Protein AF-0000000087654710 (afdb_homodimer)

Sequence (514 aa):
MLPFVMSETFPLKQGYEARVKILLPPDQPSRSSSRSIPVLVKVYAGPGPQMASDEFTIGYEEFLVTSRNFAVVSIDGRGSNGRGWKYRSAIYGALGTVEIDDQIEAIRQVIKKYPFLDARRLSVFGWSYGGFAAALMAERAPEAFFKCAISVAPVANFQYYDATYSERYMGNADKAAYDASDITTNVSNFRKTHLLLVHGMYDDNVHFQHSALLIEALQQNDIDFDVMIYPNQDHAIVPRNHLYHKMTSFLDRCAKHMLPFVMSETFPLKQGYEARVKILLPPDQPSRSSSRSIPVLVKVYAGPGPQMASDEFTIGYEEFLVTSRNFAVVSIDGRGSNGRGWKYRSAIYGALGTVEIDDQIEAIRQVIKKYPFLDARRLSVFGWSYGGFAAALMAERAPEAFFKCAISVAPVANFQYYDATYSERYMGNADKAAYDASDITTNVSNFRKTHLLLVHGMYDDNVHFQHSALLIEALQQNDIDFDVMIYPNQDHAIVPRNHLYHKMTSFLDRCAKH

pLDDT: mean 90.34, std 11.76, range [44.03, 98.88]

Organism: Ancylostoma caninum (NCBI:txid29170)

InterPro domains:
  IPR001375 Peptidase S9, prolyl oligopeptidase, catalytic domain [PF00326] (61-256)
  IPR029058 Alpha/Beta hydrolase fold [G3DSA:3.40.50.1820] (6-257)
  IPR029058 Alpha/Beta hydrolase fold [SSF53474] (9-254)
  IPR050278 Serine protease S9B/DPPIV [PTHR11731] (8-254)

Solvent-accessible surface area (backbone atoms only — not comparable to full-atom values): 25977 Å² total; per-residue (Å²): 123,67,66,40,78,46,74,49,76,44,85,46,77,96,79,41,59,29,43,34,39,37,37,30,28,57,80,54,59,56,96,71,44,88,67,58,30,34,31,37,36,47,41,47,57,32,81,50,84,75,60,81,66,43,62,63,46,48,58,52,49,51,45,37,16,66,72,65,51,23,31,40,37,37,67,42,36,38,14,20,60,89,63,50,63,76,26,35,58,65,29,58,33,30,50,66,42,60,34,44,51,40,50,57,53,49,50,53,52,50,38,68,74,37,67,48,42,26,66,72,24,21,29,32,30,18,52,34,57,3,5,28,44,25,52,40,40,49,47,70,40,59,79,55,52,31,41,30,33,34,24,28,38,26,58,27,41,64,89,77,41,57,62,69,58,34,45,71,41,37,56,83,35,53,70,67,34,53,55,58,36,28,54,44,78,60,60,70,32,37,74,55,21,43,36,39,40,33,38,22,63,50,12,82,76,45,47,42,64,28,51,42,48,38,52,47,40,35,44,76,66,56,40,71,69,44,43,47,74,36,70,85,17,33,76,79,46,78,67,46,66,33,52,50,50,50,53,47,54,52,49,51,60,44,55,73,91,122,66,66,40,78,46,76,50,74,43,85,47,76,96,80,41,58,28,45,34,39,37,37,30,28,57,80,53,60,57,93,71,45,89,69,58,30,33,32,37,35,48,42,47,56,34,81,52,82,76,61,80,66,44,62,62,47,48,58,52,50,50,44,37,16,66,73,65,51,24,30,39,36,36,67,40,36,38,14,19,60,91,63,51,62,77,28,35,57,65,29,56,34,28,51,67,42,62,33,44,52,39,48,56,52,48,50,53,52,50,39,68,74,37,66,46,42,25,67,71,24,21,29,31,29,18,52,34,57,3,5,28,43,26,53,40,39,50,48,71,40,60,78,55,51,32,40,29,32,34,24,27,38,26,57,26,40,64,88,77,42,58,63,68,58,32,44,71,40,38,55,84,35,53,71,67,33,52,54,57,35,27,54,45,76,60,60,72,32,38,74,55,21,43,38,39,41,34,39,23,63,51,11,82,78,46,48,42,65,27,52,40,49,39,51,48,41,36,44,75,65,57,40,70,69,44,43,47,75,35,69,87,16,34,76,81,44,77,66,46,68,33,51,52,51,50,53,47,54,53,52,52,60,44,55,73,94

Radius of gyration: 25.38 Å; Cα contacts (8 Å, |Δi|>4): 1120; chains: 2; bounding box: 46×78×66 Å

Foldseek 3Di:
DFWDKDWDWDADPPGWIKIKIKTAEPVDDDLPDPAAAAEEEEEQLAADDPPDVVVLVVVLQRCCRHPVGYMYMYIDTACDPPPDDVSNVVCFQAPLPPSLVRSQVVVVVVCVVRVSHPQQLYEYEYAESSLLSQLSNLQPDPQSSHQEYERELYQQFLVPADPVVCCGRNVVHDPVSRVSSHSLPDRPSCLRYEYEYEYECAAPHRHCVRVVSNVVSCVVVVRDYHYYYHYPDYRSRPPSVVVSVVVVVVSVVSRPD/DFWDKDWDWDDDPPGWIKIKIKTAEPVDDDLPDPAAAAEEEEEQLAADDPPPVVVLVVVLQRCCRHPVGYMYMYIDTACDPPPDDVRNVVCFQAPLPPSLVNSQVVVVVVCVVRVSHPQQLYEYEYAESSLLSQLSNLQPDPQSSHQEYERELYQQFLVPADPVVCCGRNVVHDPVSRVSSHSLPDRPSCLRYEYEYEYECAAPHRHCVRVVSNVVSCVVVVRDYHYYYHYPDYRSRPPSVVVSVVVVVVSVVSRPD

Nearest PDB structures (foldseek):
  4a5s-assembly1_B  TM=8.888E-01  e=2.246E-26  Homo sapiens
  4q1v-assembly1_B  TM=8.773E-01  e=2.199E-23  Bacteroides ovatus ATCC 8483
  5yp4-assembly2_D  TM=8.946E-01  e=4.061E-22  Pseudoxanthomonas mexicana
  5yp1-assembly1_A  TM=8.827E-01  e=4.321E-22  Pseudoxanthomonas mexicana
  5yp1-assembly2_D  TM=8.918E-01  e=2.168E-21  Pseudoxanthomonas mexicana

Secondary structure (DSSP, 8-state):
-PPEEEEEEEE-GGG-EEEEEEEE-TT---TT-S--EEEEEEE---SS---THHHHHHHHHHHHHHHS--EEEEEE-TT-TTS-HHHHHTTTT-TTSHHHHHHHHHHHHHHHH-TTEEEEEEEEEEETHHHHHHHHHHHHSPTTS-SEEEEES----GGGS-HHHHHHHHTT--HHHHHHT-TTT--GGGGTSEEEEEEETT-SSS-THHHHHHHHHHHHTT---EEEEETT--TT-S-HHHHHHHHHHHHHHHHH-/-PPEEEEEEEE-GGG-EEEEEEEE-TT---TT-S--EEEEEEE---SS---HHHHHHHHHHHHHHHHS--EEEEEE-TT-TTS-HHHHHTTTT-TTSHHHHHHHHHHHHHHHH-TTEEEEEEEEEEETHHHHHHHHHHHHSPTTS-SEEEEES----GGGS-HHHHHHHHTT--HHHHHHT-TTS--GGGGTSEEEEEEETT-SSS-THHHHHHHHHHHHTT---EEEEETT--TT-S-HHHHHHHHHHHHHHHHH-

Structure (mmCIF, N/CA/C/O backbone):
data_AF-0000000087654710-model_v1
#
loop_
_entity.id
_entity.type
_entity.pdbx_description
1 polymer 'Peptidase, S9A/B/C family, catalytic domain protein'
#
loop_
_atom_site.group_PDB
_atom_site.id
_atom_site.type_symbol
_atom_site.label_atom_id
_atom_site.label_alt_id
_atom_site.label_comp_id
_atom_site.label_asym_id
_atom_site.label_entity_id
_atom_site.label_seq_id
_atom_site.pdbx_PDB_ins_code
_atom_site.Cartn_x
_atom_site.Cartn_y
_atom_site.Cartn_z
_atom_site.occupancy
_atom_site.B_iso_or_equiv
_atom_site.auth_seq_id
_atom_site.auth_comp_id
_atom_site.auth_asym_id
_atom_site.auth_atom_id
_atom_site.pdbx_PDB_model_num
ATOM 1 N N . MET A 1 1 ? 22.016 23.516 -8.008 1 61.81 1 MET A N 1
ATOM 2 C CA . MET A 1 1 ? 21.578 24.859 -7.629 1 61.81 1 MET A CA 1
ATOM 3 C C . MET A 1 1 ? 20.734 24.812 -6.359 1 61.81 1 MET A C 1
ATOM 5 O O . MET A 1 1 ? 20.031 23.828 -6.105 1 61.81 1 MET A O 1
ATOM 9 N N . LEU A 1 2 ? 20.828 25.75 -5.48 1 75 2 LEU A N 1
ATOM 10 C CA . LEU A 1 2 ? 20.188 25.797 -4.172 1 75 2 LEU A CA 1
ATOM 11 C C . LEU A 1 2 ? 18.734 26.234 -4.293 1 75 2 LEU A C 1
ATOM 13 O O . LEU A 1 2 ? 18.406 27.047 -5.148 1 75 2 LEU A O 1
ATOM 17 N N . PRO A 1 3 ? 17.938 25.578 -3.531 1 81.19 3 PRO A N 1
ATOM 18 C CA . PRO A 1 3 ? 16.531 26.016 -3.531 1 81.19 3 PRO A CA 1
ATOM 19 C C . PRO A 1 3 ? 16.375 27.469 -3.125 1 81.19 3 PRO A C 1
ATOM 21 O O . PRO A 1 3 ? 17.219 28.016 -2.404 1 81.19 3 PRO A O 1
ATOM 24 N N . PHE A 1 4 ? 15.43 28.125 -3.773 1 86.62 4 PHE A N 1
ATOM 25 C CA . PHE A 1 4 ? 15.023 29.453 -3.361 1 86.62 4 PHE A CA 1
ATOM 26 C C . PHE A 1 4 ? 14.086 29.391 -2.164 1 86.62 4 PHE A C 1
ATOM 28 O O . PHE A 1 4 ? 13.188 28.562 -2.119 1 86.62 4 PHE A O 1
ATOM 35 N N . VAL A 1 5 ? 14.367 30.266 -1.146 1 91.25 5 VAL A N 1
ATOM 36 C CA . VAL A 1 5 ? 13.555 30.25 0.066 1 91.25 5 VAL A CA 1
ATOM 37 C C . VAL A 1 5 ? 12.812 31.578 0.211 1 91.25 5 VAL A C 1
ATOM 39 O O . VAL A 1 5 ? 13.414 32.656 0.102 1 91.25 5 VAL A O 1
ATOM 42 N N . MET A 1 6 ? 11.539 31.484 0.392 1 92.31 6 MET A N 1
ATOM 43 C CA . MET A 1 6 ? 10.695 32.625 0.717 1 92.31 6 MET A CA 1
ATOM 44 C C . MET A 1 6 ? 10.078 32.469 2.104 1 92.31 6 MET A C 1
ATOM 46 O O . MET A 1 6 ? 9.664 31.375 2.482 1 92.31 6 MET A O 1
ATOM 50 N N . SER A 1 7 ? 10.094 33.562 2.881 1 94.62 7 SER A N 1
ATOM 51 C CA . SER A 1 7 ? 9.445 33.562 4.188 1 94.62 7 SER A CA 1
ATOM 52 C C . SER A 1 7 ? 8.5 34.75 4.312 1 94.62 7 SER A C 1
ATOM 54 O O . SER A 1 7 ? 8.852 35.875 3.949 1 94.62 7 SER A O 1
ATOM 56 N N . GLU A 1 8 ? 7.367 34.438 4.711 1 95.38 8 GLU A N 1
ATOM 57 C CA . GLU A 1 8 ? 6.367 35.5 4.852 1 95.38 8 GLU A CA 1
ATOM 58 C C . GLU A 1 8 ? 5.379 35.156 5.969 1 95.38 8 GLU A C 1
ATOM 60 O O . GLU A 1 8 ? 5.289 34.031 6.414 1 95.38 8 GLU A O 1
ATOM 65 N N . THR A 1 9 ? 4.742 36.219 6.449 1 96.69 9 THR A N 1
ATOM 66 C CA . THR A 1 9 ? 3.719 36.062 7.477 1 96.69 9 THR A CA 1
ATOM 67 C C . THR A 1 9 ? 2.33 36.312 6.898 1 96.69 9 THR A C 1
ATOM 69 O O . THR A 1 9 ? 2.146 37.25 6.109 1 96.69 9 THR A O 1
ATOM 72 N N . PHE A 1 10 ? 1.388 35.531 7.258 1 97.44 10 PHE A N 1
ATOM 73 C CA . PHE A 1 10 ? -0.001 35.656 6.832 1 97.44 10 PHE A CA 1
ATOM 74 C C . PHE A 1 10 ? -0.922 35.812 8.039 1 97.44 10 PHE A C 1
ATOM 76 O O . PHE A 1 10 ? -0.749 35.156 9.055 1 97.44 10 PHE A O 1
ATOM 83 N N . PRO A 1 11 ? -1.912 36.688 7.93 1 97.5 11 PRO A N 1
ATOM 84 C CA . PRO A 1 11 ? -2.844 36.875 9.047 1 97.5 11 PRO A CA 1
ATOM 85 C C . PRO A 1 11 ? -3.801 35.688 9.203 1 97.5 11 PRO A C 1
ATOM 87 O O . PRO A 1 11 ? -4.254 35.125 8.211 1 97.5 11 PRO A O 1
ATOM 90 N N . LEU A 1 12 ? -4.051 35.312 10.477 1 96.56 12 LEU A N 1
ATOM 91 C CA . LEU A 1 12 ? -5.043 34.312 10.82 1 96.56 12 LEU A CA 1
ATOM 92 C C . LEU A 1 12 ? -6.188 34.906 11.625 1 96.56 12 LEU A C 1
ATOM 94 O O . LEU A 1 12 ? -6.211 36.125 11.836 1 96.56 12 LEU A O 1
ATOM 98 N N . LYS A 1 13 ? -7.141 34.094 11.922 1 91.81 13 LYS A N 1
ATOM 99 C CA . LYS A 1 13 ? -8.281 34.562 12.703 1 91.81 13 LYS A CA 1
ATOM 100 C C . LYS A 1 13 ? -7.855 34.969 14.109 1 91.81 13 LYS A C 1
ATOM 102 O O . LYS A 1 13 ? -6.863 34.438 14.633 1 91.81 13 LYS A O 1
ATOM 107 N N . GLN A 1 14 ? -8.555 35.844 14.758 1 92.38 14 GLN A N 1
ATOM 108 C CA . GLN A 1 14 ? -8.438 36.25 16.156 1 92.38 14 GLN A CA 1
ATOM 109 C C . GLN A 1 14 ? -7.078 36.875 16.453 1 92.38 14 GLN A C 1
ATOM 111 O O . GLN A 1 14 ? -6.523 36.688 17.531 1 92.38 14 GLN A O 1
ATOM 116 N N . GLY A 1 15 ? -6.438 37.375 15.445 1 92.94 15 GLY A N 1
ATOM 117 C CA . GLY A 1 15 ? -5.227 38.156 15.625 1 92.94 15 GLY A CA 1
ATOM 118 C C . GLY A 1 15 ? -3.961 37.312 15.578 1 92.94 15 GLY A C 1
ATOM 119 O O . GLY A 1 15 ? -2.857 37.844 15.758 1 92.94 15 GLY A O 1
ATOM 120 N N . TYR A 1 16 ? -4.066 36.094 15.32 1 95.06 16 TYR A N 1
ATOM 121 C CA . TYR A 1 16 ? -2.883 35.25 15.188 1 95.06 16 TYR A CA 1
ATOM 122 C C . TYR A 1 16 ? -2.264 35.375 13.805 1 95.06 16 TYR A C 1
ATOM 124 O O . TYR A 1 16 ? -2.877 35.969 12.898 1 95.06 16 TYR A O 1
ATOM 132 N N . GLU A 1 17 ? -1.001 34.969 13.719 1 95.44 17 GLU A N 1
ATOM 133 C CA . GLU A 1 17 ? -0.282 35 12.445 1 95.44 17 GLU A CA 1
ATOM 134 C C . GLU A 1 17 ? 0.386 33.656 12.164 1 95.44 17 GLU A C 1
ATOM 136 O O . GLU A 1 17 ? 0.81 32.969 13.086 1 95.44 17 GLU A O 1
ATOM 141 N N . ALA A 1 18 ? 0.445 33.344 10.867 1 95.31 18 ALA A N 1
ATOM 142 C CA . ALA A 1 18 ? 1.188 32.156 10.414 1 95.31 18 ALA A CA 1
ATOM 143 C C . ALA A 1 18 ? 2.506 32.562 9.758 1 95.31 18 ALA A C 1
ATOM 145 O O . ALA A 1 18 ? 2.525 33.406 8.852 1 95.31 18 ALA A O 1
ATOM 146 N N . ARG A 1 19 ? 3.557 32.062 10.273 1 95.06 19 ARG A N 1
ATOM 147 C CA . ARG A 1 19 ? 4.836 32.188 9.586 1 95.06 19 ARG A CA 1
ATOM 148 C C . ARG A 1 19 ? 5.012 31.094 8.547 1 95.06 19 ARG A C 1
ATOM 150 O O . ARG A 1 19 ? 4.969 29.906 8.891 1 95.06 19 ARG A O 1
ATOM 157 N N . VAL A 1 20 ? 5.207 31.531 7.312 1 95.81 20 VAL A N 1
ATOM 158 C CA . VAL A 1 20 ? 5.242 30.578 6.211 1 95.81 20 VAL A CA 1
ATOM 159 C C . VAL A 1 20 ? 6.617 30.594 5.551 1 95.81 20 VAL A C 1
ATOM 161 O O . VAL A 1 20 ? 7.164 31.672 5.27 1 95.81 20 VAL A O 1
ATOM 164 N N . LYS A 1 21 ? 7.148 29.422 5.418 1 94.44 21 LYS A N 1
ATOM 165 C CA . LYS A 1 21 ? 8.367 29.219 4.641 1 94.44 21 LYS A CA 1
ATOM 166 C C . LYS A 1 21 ? 8.086 28.422 3.373 1 94.44 21 LYS A C 1
ATOM 168 O O . LYS A 1 21 ? 7.434 27.375 3.426 1 94.44 21 LYS A O 1
ATOM 173 N N . ILE A 1 22 ? 8.523 28.938 2.199 1 94.56 22 ILE A N 1
ATOM 174 C CA . ILE A 1 22 ? 8.336 28.266 0.918 1 94.56 22 ILE A CA 1
ATOM 175 C C . ILE A 1 22 ? 9.695 27.969 0.285 1 94.56 22 ILE A C 1
ATOM 177 O O . ILE A 1 22 ? 10.492 28.891 0.06 1 94.56 22 ILE A O 1
ATOM 181 N N . LEU A 1 23 ? 9.953 26.703 0.061 1 94.12 23 LEU A N 1
ATOM 182 C CA . LEU A 1 23 ? 11.117 26.266 -0.699 1 94.12 23 LEU A CA 1
ATOM 183 C C . LEU A 1 23 ? 10.758 26.047 -2.164 1 94.12 23 LEU A C 1
ATOM 185 O O . LEU A 1 23 ? 9.844 25.281 -2.471 1 94.12 23 LEU A O 1
ATOM 189 N N . LEU A 1 24 ? 11.516 26.703 -3.021 1 93.25 24 LEU A N 1
ATOM 190 C CA . LEU A 1 24 ? 11.219 26.656 -4.449 1 93.25 24 LEU A CA 1
ATOM 191 C C . LEU A 1 24 ? 12.398 26.094 -5.23 1 93.25 24 LEU A C 1
ATOM 193 O O . LEU A 1 24 ? 13.555 26.234 -4.812 1 93.25 24 LEU A O 1
ATOM 197 N N . PRO A 1 25 ? 12.078 25.422 -6.391 1 91.12 25 PRO A N 1
ATOM 198 C CA . PRO A 1 25 ? 13.172 25 -7.258 1 91.12 25 PRO A CA 1
ATOM 199 C C . PRO A 1 25 ? 14.023 26.156 -7.758 1 91.12 25 PRO A C 1
ATOM 201 O O . PRO A 1 25 ? 13.547 27.297 -7.824 1 91.12 25 PRO A O 1
ATOM 204 N N . PRO A 1 26 ? 15.305 25.828 -8.047 1 81.44 26 PRO A N 1
ATOM 205 C CA . PRO A 1 26 ? 16.234 26.891 -8.438 1 81.44 26 PRO A CA 1
ATOM 206 C C . PRO A 1 26 ? 15.805 27.594 -9.719 1 81.44 26 PRO A C 1
ATOM 208 O O . PRO A 1 26 ? 16.094 28.781 -9.898 1 81.44 26 PRO A O 1
ATOM 211 N N . ASP A 1 27 ? 15.375 26.781 -10.711 1 70.19 27 ASP A N 1
ATOM 212 C CA . ASP A 1 27 ? 15.031 27.422 -11.977 1 70.19 27 ASP A CA 1
ATOM 213 C C . ASP A 1 27 ? 13.633 28.031 -11.922 1 70.19 27 ASP A C 1
ATOM 215 O O . ASP A 1 27 ? 13.039 28.344 -12.961 1 70.19 27 ASP A O 1
ATOM 219 N N . GLN A 1 28 ? 13.203 28.25 -10.898 1 59.97 28 GLN A N 1
ATOM 220 C CA . GLN A 1 28 ? 11.797 28.594 -10.734 1 59.97 28 GLN A CA 1
ATOM 221 C C . GLN A 1 28 ? 11.398 29.75 -11.656 1 59.97 28 GLN A C 1
ATOM 223 O O . GLN A 1 28 ? 12.195 30.656 -11.898 1 59.97 28 GLN A O 1
ATOM 228 N N . PRO A 1 29 ? 10.273 29.375 -12.281 1 50.78 29 PRO A N 1
ATOM 229 C CA . PRO A 1 29 ? 9.617 30.25 -13.266 1 50.78 29 PRO A CA 1
ATOM 230 C C . PRO A 1 29 ? 9.492 31.688 -12.797 1 50.78 29 PRO A C 1
ATOM 232 O O . PRO A 1 29 ? 9.398 31.938 -11.594 1 50.78 29 PRO A O 1
ATOM 235 N N . SER A 1 30 ? 10.148 32.469 -13.422 1 49.75 30 SER A N 1
ATOM 236 C CA . SER A 1 30 ? 9.555 33.781 -13.312 1 49.75 30 SER A CA 1
ATOM 237 C C . SER A 1 30 ? 8.055 33.688 -13.07 1 49.75 30 SER A C 1
ATOM 239 O O . SER A 1 30 ? 7.406 32.75 -13.492 1 49.75 30 SER A O 1
ATOM 241 N N . ARG A 1 31 ? 7.598 34.344 -11.875 1 51.78 31 ARG A N 1
ATOM 242 C CA . ARG A 1 31 ? 6.176 34.5 -11.594 1 51.78 31 ARG A CA 1
ATOM 243 C C . ARG A 1 31 ? 5.336 34.219 -12.836 1 51.78 31 ARG A C 1
ATOM 245 O O . ARG A 1 31 ? 4.156 33.875 -12.734 1 51.78 31 ARG A O 1
ATOM 252 N N . SER A 1 32 ? 6.129 34.312 -13.992 1 47.66 32 SER A N 1
ATOM 253 C CA . SER A 1 32 ? 5.414 34.344 -15.258 1 47.66 32 SER A CA 1
ATOM 254 C C . SER A 1 32 ? 5.426 33 -15.961 1 47.66 32 SER A C 1
ATOM 256 O O . SER A 1 32 ? 4.941 32.875 -17.078 1 47.66 32 SER A O 1
ATOM 258 N N . SER A 1 33 ? 6.199 32.062 -15.438 1 52.38 33 SER A N 1
ATOM 259 C CA . SER A 1 33 ? 6.191 30.859 -16.266 1 52.38 33 SER A CA 1
ATOM 260 C C . SER A 1 33 ? 4.852 30.141 -16.172 1 52.38 33 SER A C 1
ATOM 262 O O . SER A 1 33 ? 4.188 30.172 -15.141 1 52.38 33 SER A O 1
ATOM 264 N N . SER A 1 34 ? 4.188 29.906 -17.297 1 58.16 34 SER A N 1
ATOM 265 C CA . SER A 1 34 ? 2.893 29.297 -17.578 1 58.16 34 SER A CA 1
ATOM 266 C C . SER A 1 34 ? 2.779 27.906 -16.938 1 58.16 34 SER A C 1
ATOM 268 O O . SER A 1 34 ? 1.689 27.344 -16.875 1 58.16 34 SER A O 1
ATOM 270 N N . ARG A 1 35 ? 3.922 27.375 -16.328 1 73.25 35 ARG A N 1
ATOM 271 C CA . ARG A 1 35 ? 3.711 26 -15.852 1 73.25 35 ARG A CA 1
ATOM 272 C C . ARG A 1 35 ? 3.627 25.969 -14.336 1 73.25 35 ARG A C 1
ATOM 274 O O . ARG A 1 35 ? 4.574 26.344 -13.641 1 73.25 35 ARG A O 1
ATOM 281 N N . SER A 1 36 ? 2.553 25.781 -13.75 1 88.69 36 SER A N 1
ATOM 282 C CA . SER A 1 36 ? 2.352 25.688 -12.305 1 88.69 36 SER A CA 1
ATOM 283 C C . SER A 1 36 ? 3.109 24.5 -11.727 1 88.69 36 SER A C 1
ATOM 285 O O . SER A 1 36 ? 3.459 23.562 -12.445 1 88.69 36 SER A O 1
ATOM 287 N N . ILE A 1 37 ? 3.561 24.625 -10.461 1 93.19 37 ILE A N 1
ATOM 288 C CA . ILE A 1 37 ? 4.375 23.594 -9.844 1 93.19 37 ILE A CA 1
ATOM 289 C C . ILE A 1 37 ? 3.584 22.906 -8.727 1 93.19 37 ILE A C 1
ATOM 291 O O . ILE A 1 37 ? 2.84 23.562 -7.996 1 93.19 37 ILE A O 1
ATOM 295 N N . PRO A 1 38 ? 3.707 21.578 -8.602 1 96.56 38 PRO A N 1
ATOM 296 C CA . PRO A 1 38 ? 3.051 20.891 -7.492 1 96.56 38 PRO A CA 1
ATOM 297 C C . PRO A 1 38 ? 3.594 21.312 -6.129 1 96.56 38 PRO A C 1
ATOM 299 O O . PRO A 1 38 ? 4.754 21.719 -6.023 1 96.56 38 PRO A O 1
ATOM 302 N N . VAL A 1 39 ? 2.775 21.203 -5.105 1 97 39 VAL A N 1
ATOM 303 C CA . VAL A 1 39 ? 3.117 21.719 -3.781 1 97 39 VAL A CA 1
ATOM 304 C C . VAL A 1 39 ? 3.008 20.594 -2.75 1 97 39 VAL A C 1
ATOM 306 O O . VAL A 1 39 ? 2.053 19.812 -2.77 1 97 39 VAL A O 1
ATOM 309 N N . LEU A 1 40 ? 3.969 20.5 -1.946 1 97.56 40 LEU A N 1
ATOM 310 C CA . LEU A 1 40 ? 3.902 19.672 -0.747 1 97.56 40 LEU A CA 1
ATOM 311 C C . LEU A 1 40 ? 3.902 20.531 0.51 1 97.56 40 LEU A C 1
ATOM 313 O O . LEU A 1 40 ? 4.844 21.297 0.744 1 97.56 40 LEU A O 1
ATOM 317 N N . VAL A 1 41 ? 2.848 20.453 1.263 1 97.25 41 VAL A N 1
ATOM 318 C CA . VAL A 1 41 ? 2.793 21.078 2.578 1 97.25 41 VAL A CA 1
ATOM 319 C C . VAL A 1 41 ? 3.367 20.125 3.629 1 97.25 41 VAL A C 1
ATOM 321 O O . VAL A 1 41 ? 2.832 19.047 3.85 1 97.25 41 VAL A O 1
ATOM 324 N N . LYS A 1 42 ? 4.402 20.516 4.207 1 95.38 42 LYS A N 1
ATOM 325 C CA . LYS A 1 42 ? 4.977 19.75 5.316 1 95.38 42 LYS A CA 1
ATOM 326 C C . LYS A 1 42 ? 4.461 20.266 6.656 1 95.38 42 LYS A C 1
ATOM 328 O O . LYS A 1 42 ? 4.688 21.422 7.02 1 95.38 42 LYS A O 1
ATOM 333 N N . VAL A 1 43 ? 3.875 19.312 7.434 1 93.31 43 VAL A N 1
ATOM 334 C CA . VAL A 1 43 ? 3.213 19.797 8.641 1 93.31 43 VAL A CA 1
ATOM 335 C C . VAL A 1 43 ? 3.732 19.047 9.859 1 93.31 43 VAL A C 1
ATOM 337 O O . VAL A 1 43 ? 3.963 17.828 9.797 1 93.31 43 VAL A O 1
ATOM 340 N N . TYR A 1 44 ? 4.02 19.703 10.867 1 81.12 44 TYR A N 1
ATOM 341 C CA . TYR A 1 44 ? 4.16 19.156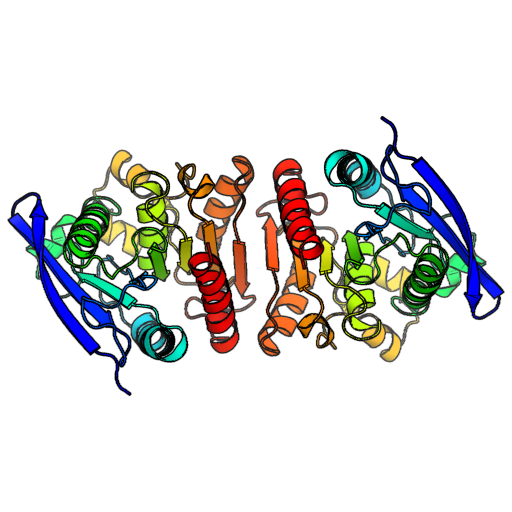 12.211 1 81.12 44 TYR A CA 1
ATOM 342 C C . TYR A 1 44 ? 3.018 19.609 13.109 1 81.12 44 TYR A C 1
ATOM 344 O O . TYR A 1 44 ? 2.139 18.828 13.461 1 81.12 44 TYR A O 1
ATOM 352 N N . ALA A 1 45 ? 2.834 20.797 13.391 1 69.75 45 ALA A N 1
ATOM 353 C CA . ALA A 1 45 ? 1.719 21.5 14.016 1 69.75 45 ALA A CA 1
ATOM 354 C C . ALA A 1 45 ? 1.554 21.078 15.477 1 69.75 45 ALA A C 1
ATOM 356 O O . ALA A 1 45 ? 0.488 21.266 16.062 1 69.75 45 ALA A O 1
ATOM 357 N N . GLY A 1 46 ? 2.471 20.219 16.031 1 77.69 46 GLY A N 1
ATOM 358 C CA . GLY A 1 46 ? 2.307 19.688 17.375 1 77.69 46 GLY A CA 1
ATOM 359 C C . GLY A 1 46 ? 3.029 20.5 18.422 1 77.69 46 GLY A C 1
ATOM 360 O O . GLY A 1 46 ? 3.766 21.438 18.094 1 77.69 46 GLY A O 1
ATOM 361 N N . PRO A 1 47 ? 2.498 20.047 19.672 1 74.94 47 PRO A N 1
ATOM 362 C CA . PRO A 1 47 ? 3.174 20.688 20.797 1 74.94 47 PRO A CA 1
ATOM 363 C C . PRO A 1 47 ? 4.559 20.094 21.062 1 74.94 47 PRO A C 1
ATOM 365 O O . PRO A 1 47 ? 4.781 18.906 20.859 1 74.94 47 PRO A O 1
ATOM 368 N N . GLY A 1 48 ? 5.637 20.938 21.141 1 65.06 48 GLY A N 1
ATOM 369 C CA . GLY A 1 48 ? 6.961 20.453 21.5 1 65.06 48 GLY A CA 1
ATOM 370 C C . GLY A 1 48 ? 7.941 20.484 20.344 1 65.06 48 GLY A C 1
ATOM 371 O O . GLY A 1 48 ? 7.582 20.859 19.219 1 65.06 48 GLY A O 1
ATOM 372 N N . PRO A 1 49 ? 9.172 20.078 20.859 1 53.72 49 PRO A N 1
ATOM 373 C CA . PRO A 1 49 ? 10.203 20.219 19.828 1 53.72 49 PRO A CA 1
ATOM 374 C C . PRO A 1 49 ? 10.039 19.219 18.688 1 53.72 49 PRO A C 1
ATOM 376 O O . PRO A 1 49 ? 9.578 18.094 18.922 1 53.72 49 PRO A O 1
ATOM 379 N N . GLN A 1 50 ? 10.117 19.656 17.531 1 53.62 50 GLN A N 1
ATOM 380 C CA . GLN A 1 50 ? 10.133 18.875 16.297 1 53.62 50 GLN A CA 1
ATOM 381 C C . GLN A 1 50 ? 11.469 18.172 16.125 1 53.62 50 GLN A C 1
ATOM 383 O O . GLN A 1 50 ? 12.398 18.734 15.539 1 53.62 50 GLN A O 1
ATOM 388 N N . MET A 1 51 ? 12.016 17.406 17.094 1 46.47 51 MET A N 1
ATOM 389 C CA . MET A 1 51 ? 13.438 17.094 16.984 1 46.47 51 MET A CA 1
ATOM 390 C C . MET A 1 51 ? 13.719 16.219 15.766 1 46.47 51 MET A C 1
ATOM 392 O O . MET A 1 51 ? 14.578 16.562 14.953 1 46.47 51 MET A O 1
ATOM 396 N N . ALA A 1 52 ? 13.812 14.883 16.047 1 44.81 52 ALA A N 1
ATOM 397 C CA . ALA A 1 52 ? 14.523 13.836 15.328 1 44.81 52 ALA A CA 1
ATOM 398 C C . ALA A 1 52 ? 14.031 13.734 13.883 1 44.81 52 ALA A C 1
ATOM 400 O O . ALA A 1 52 ? 14.82 13.453 12.977 1 44.81 52 ALA A O 1
ATOM 401 N N . SER A 1 53 ? 12.781 13.953 13.539 1 50.22 53 SER A N 1
ATOM 402 C CA . SER A 1 53 ? 12.172 13.891 12.211 1 50.22 53 SER A CA 1
ATOM 403 C C . SER A 1 53 ? 12.68 15.023 11.32 1 50.22 53 SER A C 1
ATOM 405 O O . SER A 1 53 ? 12.562 14.953 10.102 1 50.22 53 SER A O 1
ATOM 407 N N . ASP A 1 54 ? 13.398 15.961 11.945 1 57.19 54 ASP A N 1
ATOM 408 C CA . ASP A 1 54 ? 13.719 17.219 11.281 1 57.19 54 ASP A CA 1
ATOM 409 C C . ASP A 1 54 ? 14.844 17.031 10.258 1 57.19 54 ASP A C 1
ATOM 411 O O . ASP A 1 54 ? 14.766 17.562 9.148 1 57.19 54 ASP A O 1
ATOM 415 N N . GLU A 1 55 ? 15.812 16.25 10.734 1 51.09 55 GLU A N 1
ATOM 416 C CA . GLU A 1 55 ? 16.906 16.109 9.766 1 51.09 55 GLU A CA 1
ATOM 417 C C . GLU A 1 55 ? 16.453 15.328 8.539 1 51.09 55 GLU A C 1
ATOM 419 O O . GLU A 1 55 ? 16.766 15.695 7.406 1 51.09 55 GLU A O 1
ATOM 424 N N . PHE A 1 56 ? 15.773 14.266 8.852 1 55.75 56 PHE A N 1
ATOM 425 C CA . PHE A 1 56 ? 15.258 13.445 7.766 1 55.75 56 PHE A CA 1
ATOM 426 C C . PHE A 1 56 ? 14.438 14.281 6.793 1 55.75 56 PHE A C 1
ATOM 428 O O . PHE A 1 56 ? 14.602 14.172 5.574 1 55.75 56 PHE A O 1
ATOM 435 N N . THR A 1 57 ? 13.828 15.172 7.297 1 66 57 THR A N 1
ATOM 436 C CA . THR A 1 57 ? 12.852 15.875 6.465 1 66 57 THR A CA 1
ATOM 437 C C . THR A 1 57 ? 13.523 17 5.676 1 66 57 THR A C 1
ATOM 439 O O . THR A 1 57 ? 13.125 17.297 4.547 1 66 57 THR A O 1
ATOM 442 N N . ILE A 1 58 ? 14.758 17.281 6.184 1 71.19 58 ILE A N 1
ATOM 443 C CA . ILE A 1 58 ? 15.406 18.391 5.484 1 71.19 58 ILE A CA 1
ATOM 444 C C . ILE A 1 58 ? 16 17.891 4.172 1 71.19 58 ILE A C 1
ATOM 446 O O . ILE A 1 58 ? 15.828 18.531 3.125 1 71.19 58 ILE A O 1
ATOM 450 N N . GLY A 1 59 ? 16.641 16.812 4.254 1 81 59 GLY A N 1
ATOM 451 C CA . GLY A 1 59 ? 17.203 16.234 3.045 1 81 59 GLY A CA 1
ATOM 452 C C . GLY A 1 59 ? 16.141 15.836 2.021 1 81 59 GLY A C 1
ATOM 453 O O . GLY A 1 59 ? 16.328 16.062 0.825 1 81 59 GLY A O 1
ATOM 454 N N . TYR A 1 60 ? 15.125 15.375 2.484 1 89.81 60 TYR A N 1
ATOM 455 C CA . TYR A 1 60 ? 14.07 14.93 1.587 1 89.81 60 TYR A CA 1
ATOM 456 C C . TYR A 1 60 ? 13.391 16.109 0.909 1 89.81 60 TYR A C 1
ATOM 458 O O . TYR A 1 60 ? 13.094 16.062 -0.287 1 89.81 60 TYR A O 1
ATOM 466 N N . GLU A 1 61 ? 13.242 17.234 1.643 1 90.62 61 GLU A N 1
ATOM 467 C CA . GLU A 1 61 ? 12.648 18.438 1.078 1 90.62 61 GLU A CA 1
ATOM 468 C C . GLU A 1 61 ? 13.516 19.016 -0.041 1 90.62 61 GLU A C 1
ATOM 470 O O . GLU A 1 61 ? 13 19.391 -1.097 1 90.62 61 GLU A O 1
ATOM 475 N N . GLU A 1 62 ? 14.734 19.016 0.304 1 88.75 62 GLU A N 1
ATOM 476 C CA . GLU A 1 62 ? 15.664 19.531 -0.697 1 88.75 62 GLU A CA 1
ATOM 477 C C . GLU A 1 62 ? 15.633 18.672 -1.964 1 88.75 62 GLU A C 1
ATOM 479 O O . GLU A 1 62 ? 15.656 19.219 -3.076 1 88.75 62 GLU A O 1
ATOM 484 N N . PHE A 1 63 ? 15.609 17.469 -1.773 1 91.25 63 PHE A N 1
ATOM 485 C CA . PHE A 1 63 ? 15.539 16.547 -2.9 1 91.25 63 PHE A CA 1
ATOM 486 C C . PHE A 1 63 ? 14.281 16.797 -3.723 1 91.25 63 PHE A C 1
ATOM 488 O O . PHE A 1 63 ? 14.344 16.875 -4.953 1 91.25 63 PHE A O 1
ATOM 495 N N . LEU A 1 64 ? 13.156 16.953 -3.061 1 93.75 64 LEU A N 1
ATOM 496 C CA . LEU A 1 64 ? 11.891 17.172 -3.756 1 93.75 64 LEU A CA 1
ATOM 497 C C . LEU A 1 64 ? 11.938 18.469 -4.566 1 93.75 64 LEU A C 1
ATOM 499 O O . LEU A 1 64 ? 11.477 18.5 -5.711 1 93.75 64 LEU A O 1
ATOM 503 N N . VAL A 1 65 ? 12.539 19.422 -4.008 1 93.25 65 VAL A N 1
ATOM 504 C CA . VAL A 1 65 ? 12.57 20.75 -4.621 1 93.25 65 VAL A CA 1
ATOM 505 C C . VAL A 1 65 ? 13.555 20.75 -5.789 1 93.25 65 VAL A C 1
ATOM 507 O O . VAL A 1 65 ? 13.242 21.266 -6.867 1 93.25 65 VAL A O 1
ATOM 510 N N . THR A 1 66 ? 14.648 20.109 -5.633 1 91.12 66 THR A N 1
ATOM 511 C CA . THR A 1 66 ? 15.719 20.234 -6.617 1 91.12 66 THR A CA 1
ATOM 512 C C . THR A 1 66 ? 15.578 19.172 -7.699 1 91.12 66 THR A C 1
ATOM 514 O O . THR A 1 66 ? 15.906 19.406 -8.859 1 91.12 66 THR A O 1
ATOM 517 N N . SER A 1 67 ? 14.977 18.031 -7.324 1 91.38 67 SER A N 1
ATOM 518 C CA . SER A 1 67 ? 15.031 16.906 -8.25 1 91.38 67 SER A CA 1
ATOM 519 C C . SER A 1 67 ? 13.648 16.578 -8.805 1 91.38 67 SER A C 1
ATOM 521 O O . SER A 1 67 ? 13.531 15.898 -9.828 1 91.38 67 SER A O 1
ATOM 523 N N . ARG A 1 68 ? 12.656 17.047 -8.156 1 92.69 68 ARG A N 1
ATOM 524 C CA . ARG A 1 68 ? 11.32 16.656 -8.602 1 92.69 68 ARG A CA 1
ATOM 525 C C . ARG A 1 68 ? 10.469 17.875 -8.922 1 92.69 68 ARG A C 1
ATOM 527 O O . ARG A 1 68 ? 9.297 17.75 -9.281 1 92.69 68 ARG A O 1
ATOM 534 N N . ASN A 1 69 ? 10.969 19.078 -8.688 1 91.75 69 ASN A N 1
ATOM 535 C CA . ASN A 1 69 ? 10.336 20.344 -9.047 1 91.75 69 ASN A CA 1
ATOM 536 C C . ASN A 1 69 ? 9.062 20.578 -8.234 1 91.75 69 ASN A C 1
ATOM 538 O O . ASN A 1 69 ? 8.055 21.031 -8.773 1 91.75 69 ASN A O 1
ATOM 542 N N . PHE A 1 70 ? 9.141 20.203 -6.984 1 95.25 70 PHE A N 1
ATOM 543 C CA . PHE A 1 70 ? 8.086 20.547 -6.035 1 95.25 70 PHE A CA 1
ATOM 544 C C . PHE A 1 70 ? 8.414 21.844 -5.32 1 95.25 70 PHE A C 1
ATOM 546 O O . PHE A 1 70 ? 9.578 22.188 -5.121 1 95.25 70 PHE A O 1
ATOM 553 N N . ALA A 1 71 ? 7.395 22.547 -4.949 1 95.56 71 ALA A N 1
ATOM 554 C CA . ALA A 1 71 ? 7.527 23.516 -3.857 1 95.56 71 ALA A CA 1
ATOM 555 C C . ALA A 1 71 ? 7.184 22.875 -2.516 1 95.56 71 ALA A C 1
ATOM 557 O O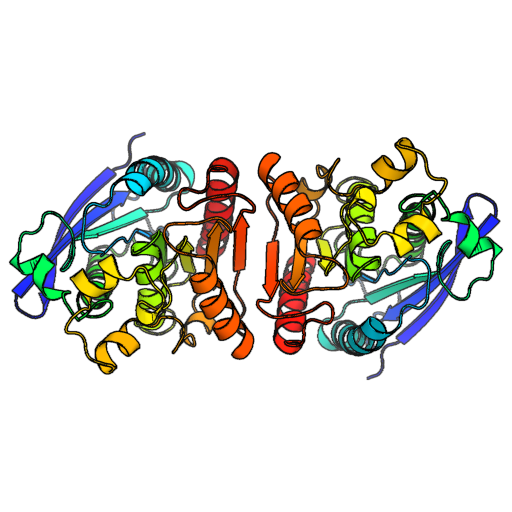 . ALA A 1 71 ? 6.266 22.047 -2.428 1 95.56 71 ALA A O 1
ATOM 558 N N . VAL A 1 72 ? 7.914 23.25 -1.517 1 96.25 72 VAL A N 1
ATOM 559 C CA . VAL A 1 72 ? 7.617 22.766 -0.175 1 96.25 72 VAL A CA 1
ATOM 560 C C . VAL A 1 72 ? 7.246 23.938 0.733 1 96.25 72 VAL A C 1
ATOM 562 O O . VAL A 1 72 ? 7.992 24.906 0.83 1 96.25 72 VAL A O 1
ATOM 565 N N . VAL A 1 73 ? 6.094 23.812 1.368 1 96.06 73 VAL A N 1
ATOM 566 C CA . VAL A 1 73 ? 5.586 24.875 2.23 1 96.06 73 VAL A CA 1
ATOM 567 C C . VAL A 1 73 ? 5.52 24.391 3.674 1 96.06 73 VAL A C 1
ATOM 569 O O . VAL A 1 73 ? 4.996 23.297 3.945 1 96.06 73 VAL A O 1
ATOM 572 N N . SER A 1 74 ? 6.078 25.141 4.566 1 94.62 74 SER A N 1
ATOM 573 C CA . SER A 1 74 ? 5.969 24.906 6.004 1 94.62 74 SER A CA 1
ATOM 574 C C . SER A 1 74 ? 5.316 26.078 6.711 1 94.62 74 SER A C 1
ATOM 576 O O . SER A 1 74 ? 5.609 27.234 6.395 1 94.62 74 SER A O 1
ATOM 578 N N . ILE A 1 75 ? 4.488 25.766 7.684 1 94.12 75 ILE A N 1
ATOM 579 C CA . ILE A 1 75 ? 3.684 26.797 8.32 1 94.12 75 ILE A CA 1
ATOM 580 C C . ILE A 1 75 ? 3.785 26.672 9.836 1 94.12 75 ILE A C 1
ATOM 582 O O . ILE A 1 75 ? 3.562 25.594 10.391 1 94.12 75 ILE A O 1
ATOM 586 N N . ASP A 1 76 ? 4.109 27.75 10.477 1 91.81 76 ASP A N 1
ATOM 587 C CA . ASP A 1 76 ? 4.082 27.844 11.93 1 91.81 76 ASP A CA 1
ATOM 588 C C . ASP A 1 76 ? 2.906 28.703 12.398 1 91.81 76 ASP A C 1
ATOM 590 O O . ASP A 1 76 ? 2.932 29.938 12.266 1 91.81 76 ASP A O 1
ATOM 594 N N . GLY A 1 77 ? 1.939 28.047 12.891 1 91.31 77 GLY A N 1
ATOM 595 C CA . GLY A 1 77 ? 0.772 28.688 13.477 1 91.31 77 GLY A CA 1
ATOM 596 C C . GLY A 1 77 ? 0.625 28.406 14.961 1 91.31 77 GLY A C 1
ATOM 597 O O . GLY A 1 77 ? 1.621 28.297 15.68 1 91.31 77 GLY A O 1
ATOM 598 N N . ARG A 1 78 ? -0.541 28.469 15.445 1 91.56 78 ARG A N 1
ATOM 599 C CA . ARG A 1 78 ? -0.768 28.094 16.844 1 91.56 78 ARG A CA 1
ATOM 600 C C . ARG A 1 78 ? -0.327 26.656 17.109 1 91.56 78 ARG A C 1
ATOM 602 O O . ARG A 1 78 ? -0.464 25.797 16.234 1 91.56 78 ARG A O 1
ATOM 609 N N . GLY A 1 79 ? 0.2 26.438 18.25 1 86.94 79 GLY A N 1
ATOM 610 C CA . GLY A 1 79 ? 0.659 25.109 18.641 1 86.94 79 GLY A CA 1
ATOM 611 C C . GLY A 1 79 ? 2.125 24.875 18.344 1 86.94 79 GLY A C 1
ATOM 612 O O . GLY A 1 79 ? 2.746 23.984 18.906 1 86.94 79 GLY A O 1
ATOM 613 N N . SER A 1 80 ? 2.635 25.641 17.359 1 83.06 80 SER A N 1
ATOM 614 C CA . SER A 1 80 ? 4.02 25.438 16.938 1 83.06 80 SER A CA 1
ATOM 615 C C . SER A 1 80 ? 4.992 25.859 18.031 1 83.06 80 SER A C 1
ATOM 617 O O . SER A 1 80 ? 4.766 26.859 18.734 1 83.06 80 SER A O 1
ATOM 619 N N . ASN A 1 81 ? 5.988 25.125 17.953 1 75.56 81 ASN A N 1
ATOM 620 C CA . ASN A 1 81 ? 7.031 25.422 18.938 1 75.56 81 ASN A CA 1
ATOM 621 C C . ASN A 1 81 ? 7.766 26.719 18.594 1 75.56 81 ASN A C 1
ATOM 623 O O . ASN A 1 81 ? 7.824 27.109 17.422 1 75.56 81 ASN A O 1
ATOM 627 N N . GLY A 1 82 ? 8.188 27.406 19.516 1 75.19 82 GLY A N 1
ATOM 628 C CA . GLY A 1 82 ? 9.023 28.578 19.312 1 75.19 82 GLY A CA 1
ATOM 629 C C . GLY A 1 82 ? 8.227 29.844 19.125 1 75.19 82 GLY A C 1
ATOM 630 O O . GLY A 1 82 ? 8.797 30.906 18.828 1 75.19 82 GLY A O 1
ATOM 631 N N . ARG A 1 83 ? 6.883 29.797 19.156 1 80.31 83 ARG A N 1
ATOM 632 C CA . ARG A 1 83 ? 6.059 30.984 18.922 1 80.31 83 ARG A CA 1
ATOM 633 C C . ARG A 1 83 ? 5.613 31.594 20.25 1 80.31 83 ARG A C 1
ATOM 635 O O . ARG A 1 83 ? 4.898 32.594 20.266 1 80.31 83 ARG A O 1
ATOM 642 N N . GLY A 1 84 ? 6.07 31.078 21.406 1 81.12 84 GLY A N 1
ATOM 643 C CA . GLY A 1 84 ? 5.672 31.625 22.703 1 81.12 84 GLY A CA 1
ATOM 644 C C . GLY A 1 84 ? 4.441 30.969 23.281 1 81.12 84 GLY A C 1
ATOM 645 O O . GLY A 1 84 ? 3.775 30.172 22.594 1 81.12 84 GLY A O 1
ATOM 646 N N . TRP A 1 85 ? 4.125 31.328 24.406 1 85.12 85 TRP A N 1
ATOM 647 C CA . TRP A 1 85 ? 3.082 30.672 25.188 1 85.12 85 TRP A CA 1
ATOM 648 C C . TRP A 1 85 ? 1.706 30.922 24.562 1 85.12 85 TRP A C 1
ATOM 650 O O . TRP A 1 85 ? 0.864 30.016 24.547 1 85.12 85 TRP A O 1
ATOM 660 N N . LYS A 1 86 ? 1.527 32.125 24.078 1 86.25 86 LYS A N 1
ATOM 661 C CA . LYS A 1 86 ? 0.232 32.469 23.5 1 86.25 86 LYS A CA 1
ATOM 662 C C . LYS A 1 86 ? -0.146 31.5 22.391 1 86.25 86 LYS A C 1
ATOM 664 O O . LYS A 1 86 ? -1.283 31.016 22.328 1 86.25 86 LYS A O 1
ATOM 669 N N . TYR A 1 87 ? 0.722 31.172 21.562 1 87.81 87 TYR A N 1
ATOM 670 C CA . TYR A 1 87 ? 0.477 30.266 20.438 1 87.81 87 TYR A CA 1
ATOM 671 C C . TYR A 1 87 ? 0.424 28.812 20.906 1 87.81 87 TYR A C 1
ATOM 673 O O . TYR A 1 87 ? -0.426 28.047 20.453 1 87.81 87 TYR A O 1
ATOM 681 N N . ARG A 1 88 ? 1.193 28.484 21.891 1 85.69 88 ARG A N 1
ATOM 682 C CA . ARG A 1 88 ? 1.301 27.094 22.328 1 85.69 88 ARG A CA 1
ATOM 683 C C . ARG A 1 88 ? 0.108 26.703 23.203 1 85.69 88 ARG A C 1
ATOM 685 O O . ARG A 1 88 ? -0.375 25.578 23.125 1 85.69 88 ARG A O 1
ATOM 692 N N . SER A 1 89 ? -0.335 27.641 23.984 1 87.19 89 SER A N 1
ATOM 693 C CA . SER A 1 89 ? -1.381 27.328 24.953 1 87.19 89 SER A CA 1
ATOM 694 C C . SER A 1 89 ? -2.727 27.125 24.266 1 87.19 89 SER A C 1
ATOM 696 O O . SER A 1 89 ? -3.637 26.516 24.844 1 87.19 89 SER A O 1
ATOM 698 N N . ALA A 1 90 ? -2.795 27.547 23.047 1 87.56 90 ALA A N 1
ATOM 699 C CA . ALA A 1 90 ? -4.066 27.516 22.328 1 87.56 90 ALA A CA 1
ATOM 700 C C . ALA A 1 90 ? -4.496 26.094 22.016 1 87.56 90 ALA A C 1
ATOM 702 O O . ALA A 1 90 ? -5.676 25.828 21.766 1 87.56 90 ALA A O 1
ATOM 703 N N . ILE A 1 91 ? -3.611 25.156 22.094 1 89.38 91 ILE A N 1
ATOM 704 C CA . ILE A 1 91 ? -3.963 23.797 21.656 1 89.38 91 ILE A CA 1
ATOM 705 C C . ILE A 1 91 ? -4.172 22.906 22.875 1 89.38 91 ILE A C 1
ATOM 707 O O . ILE A 1 91 ? -4.551 21.734 22.734 1 89.38 91 ILE A O 1
ATOM 711 N N . TYR A 1 92 ? -3.918 23.422 24.078 1 89.56 92 TYR A N 1
ATOM 712 C CA . TYR A 1 92 ? -4.086 22.609 25.281 1 89.56 92 TYR A CA 1
ATOM 713 C C . TYR A 1 92 ? -5.551 22.234 25.484 1 89.56 92 TYR A C 1
ATOM 715 O O . TYR A 1 92 ? -6.414 23.125 25.547 1 89.56 92 TYR A O 1
ATOM 723 N N . GLY A 1 93 ? -5.785 20.984 25.531 1 91.44 93 GLY A N 1
ATOM 724 C CA . GLY A 1 93 ? -7.141 20.484 25.688 1 91.44 93 GLY A CA 1
ATOM 725 C C . GLY A 1 93 ? -7.949 20.531 24.406 1 91.44 93 GLY A C 1
ATOM 726 O O . GLY A 1 93 ? -9.156 20.281 24.422 1 91.44 93 GLY A O 1
ATOM 727 N N . ALA A 1 94 ? -7.223 20.906 23.359 1 92.88 94 ALA A N 1
ATOM 728 C CA . ALA A 1 94 ? -7.957 21.125 22.125 1 92.88 94 ALA A CA 1
ATOM 729 C C . ALA A 1 94 ? -7.133 20.688 20.906 1 92.88 94 ALA A C 1
ATOM 731 O O . ALA A 1 94 ? -7.113 21.375 19.891 1 92.88 94 ALA A O 1
ATOM 732 N N . LEU A 1 95 ? -6.457 19.578 21.109 1 93.56 95 LEU A N 1
ATOM 733 C CA . LEU A 1 95 ? -5.668 19.078 19.984 1 93.56 95 LEU A CA 1
ATOM 734 C C . LEU A 1 95 ? -6.562 18.781 18.781 1 93.56 95 LEU A C 1
ATOM 736 O O . LEU A 1 95 ? -7.66 18.25 18.938 1 93.56 95 LEU A O 1
ATOM 740 N N . GLY A 1 96 ? -6.016 19.172 17.578 1 94.56 96 GLY A N 1
ATOM 741 C CA . GLY A 1 96 ? -6.738 18.891 16.344 1 94.56 96 GLY A CA 1
ATOM 742 C C . GLY A 1 96 ? -7.758 19.953 15.992 1 94.56 96 GLY A C 1
ATOM 743 O O . GLY A 1 96 ? -8.664 19.703 15.195 1 94.56 96 GLY A O 1
ATOM 744 N N . THR A 1 97 ? -7.648 21.109 16.578 1 94.31 97 THR A N 1
ATOM 745 C CA . THR A 1 97 ? -8.641 22.156 16.312 1 94.31 97 THR A CA 1
ATOM 746 C C . THR A 1 97 ? -7.984 23.375 15.656 1 94.31 97 THR A C 1
ATOM 748 O O . THR A 1 97 ? -7.773 23.391 14.445 1 94.31 97 THR A O 1
ATOM 751 N N . VAL A 1 98 ? -7.395 24.234 16.5 1 94 98 VAL A N 1
ATOM 752 C CA . VAL A 1 98 ? -7 25.547 15.992 1 94 98 VAL A CA 1
ATOM 753 C C . VAL A 1 98 ? -5.715 25.422 15.18 1 94 98 VAL A C 1
ATOM 755 O O . VAL A 1 98 ? -5.512 26.156 14.219 1 94 98 VAL A O 1
ATOM 758 N N . GLU A 1 99 ? -4.832 24.531 15.562 1 94.38 99 GLU A N 1
ATOM 759 C CA . GLU A 1 99 ? -3.586 24.375 14.812 1 94.38 99 GLU A CA 1
ATOM 760 C C . GLU A 1 99 ? -3.844 23.797 13.422 1 94.38 99 GLU A C 1
ATOM 762 O O . GLU A 1 99 ? -3.111 24.094 12.477 1 94.38 99 GLU A O 1
ATOM 767 N N . ILE A 1 100 ? -4.887 23.016 13.297 1 96.69 100 ILE A N 1
ATOM 768 C CA . ILE A 1 100 ? -5.277 22.453 12 1 96.69 100 ILE A CA 1
ATOM 769 C C . ILE A 1 100 ? -5.914 23.547 11.148 1 96.69 100 ILE A C 1
ATOM 771 O O . ILE A 1 100 ? -5.562 23.719 9.977 1 96.69 100 ILE A O 1
ATOM 775 N N . ASP A 1 101 ? -6.793 24.312 11.742 1 96.38 101 ASP A N 1
ATOM 776 C CA . ASP A 1 101 ? -7.449 25.422 11.055 1 96.38 101 ASP A CA 1
ATOM 777 C C . ASP A 1 101 ? -6.426 26.438 10.531 1 96.38 101 ASP A C 1
ATOM 779 O O . ASP A 1 101 ? -6.555 26.938 9.414 1 96.38 101 ASP A O 1
ATOM 783 N N . ASP A 1 102 ? -5.445 26.656 11.352 1 96.5 102 ASP A N 1
ATOM 784 C CA . ASP A 1 102 ? -4.406 27.609 10.984 1 96.5 102 ASP A CA 1
ATOM 785 C C . ASP A 1 102 ? -3.65 27.141 9.742 1 96.5 102 ASP A C 1
ATOM 787 O O . ASP A 1 102 ? -3.352 27.953 8.852 1 96.5 102 ASP A O 1
ATOM 791 N N . GLN A 1 103 ? -3.348 25.859 9.711 1 96.81 103 GLN A N 1
ATOM 792 C CA . GLN A 1 103 ? -2.645 25.312 8.562 1 96.81 103 GLN A CA 1
ATOM 793 C C . GLN A 1 103 ? -3.455 25.5 7.281 1 96.81 103 GLN A C 1
ATOM 795 O O . GLN A 1 103 ? -2.943 26.031 6.289 1 96.81 103 GLN A O 1
ATOM 800 N N . ILE A 1 104 ? -4.699 25.141 7.289 1 98 104 ILE A N 1
ATOM 801 C CA . ILE A 1 104 ? -5.562 25.172 6.113 1 98 104 ILE A CA 1
ATOM 802 C C . ILE A 1 104 ? -5.758 26.609 5.645 1 98 104 ILE A C 1
ATOM 804 O O . ILE A 1 104 ? -5.633 26.906 4.453 1 98 104 ILE A O 1
ATOM 808 N N . GLU A 1 105 ? -5.965 27.5 6.566 1 97.88 105 GLU A N 1
ATOM 809 C CA . GLU A 1 105 ? -6.172 28.906 6.227 1 97.88 105 GLU A CA 1
ATOM 810 C C . GLU A 1 105 ? -4.91 29.516 5.625 1 97.88 105 GLU A C 1
ATOM 812 O O . GLU A 1 105 ? -4.98 30.234 4.629 1 97.88 105 GLU A O 1
ATOM 817 N N . ALA A 1 106 ? -3.805 29.219 6.246 1 97.62 106 ALA A N 1
ATOM 818 C CA . ALA A 1 106 ? -2.543 29.766 5.746 1 97.62 106 ALA A CA 1
ATOM 819 C C . ALA A 1 106 ? -2.248 29.266 4.336 1 97.62 106 ALA A C 1
ATOM 821 O O . ALA A 1 106 ? -1.815 30.031 3.477 1 97.62 106 ALA A O 1
ATOM 822 N N . ILE A 1 107 ? -2.48 28.016 4.074 1 97.69 107 ILE A N 1
ATOM 823 C CA . ILE A 1 107 ? -2.242 27.438 2.756 1 97.69 107 ILE A CA 1
ATOM 824 C C . ILE A 1 107 ? -3.131 28.125 1.722 1 97.69 107 ILE A C 1
ATOM 826 O O . ILE A 1 107 ? -2.682 28.438 0.62 1 97.69 107 ILE A O 1
ATOM 830 N N . ARG A 1 108 ? -4.371 28.344 2.057 1 97.81 108 ARG A N 1
ATOM 831 C CA . ARG A 1 108 ? -5.289 29.031 1.158 1 97.81 108 ARG A CA 1
ATOM 832 C C . ARG A 1 108 ? -4.746 30.391 0.765 1 97.81 108 ARG A C 1
ATOM 834 O O . ARG A 1 108 ? -4.77 30.766 -0.412 1 97.81 108 ARG A O 1
ATOM 841 N N . GLN A 1 109 ? -4.27 31.078 1.717 1 98.31 109 GLN A N 1
ATOM 842 C CA . GLN A 1 109 ? -3.738 32.406 1.464 1 98.31 109 GLN A CA 1
ATOM 843 C C . GLN A 1 109 ? -2.475 32.344 0.61 1 98.31 109 GLN A C 1
ATOM 845 O O . GLN A 1 109 ? -2.293 33.188 -0.298 1 98.31 109 GLN A O 1
ATOM 850 N N . VAL A 1 110 ? -1.619 31.391 0.911 1 97.56 110 VAL A N 1
ATOM 851 C CA . VAL A 1 110 ? -0.368 31.234 0.176 1 97.56 110 VAL A CA 1
ATOM 852 C C . VAL A 1 110 ? -0.665 30.953 -1.295 1 97.56 110 VAL A C 1
ATOM 854 O O . VAL A 1 110 ? -0.09 31.578 -2.184 1 97.56 110 VAL A O 1
ATOM 857 N N . ILE A 1 111 ? -1.538 30.047 -1.521 1 96.44 111 ILE A N 1
ATOM 858 C CA . ILE A 1 111 ? -1.878 29.641 -2.881 1 96.44 111 ILE A CA 1
ATOM 859 C C . ILE A 1 111 ? -2.508 30.812 -3.627 1 96.44 111 ILE A C 1
ATOM 861 O O . ILE A 1 111 ? -2.23 31.031 -4.809 1 96.44 111 ILE A O 1
ATOM 865 N N . LYS A 1 112 ? -3.342 31.562 -2.943 1 96.69 112 LYS A N 1
ATOM 866 C CA . LYS A 1 112 ? -3.965 32.75 -3.545 1 96.69 112 LYS A CA 1
ATOM 867 C C . LYS A 1 112 ? -2.918 33.781 -3.936 1 96.69 112 LYS A C 1
ATOM 869 O O . LYS A 1 112 ? -3.008 34.375 -5.004 1 96.69 112 LYS A O 1
ATOM 874 N N . LYS A 1 113 ? -1.976 33.938 -3.156 1 96.19 113 LYS A N 1
ATOM 875 C CA . LYS A 1 113 ? -0.953 34.969 -3.375 1 96.19 113 LYS A CA 1
ATOM 876 C C . LYS A 1 113 ? 0.031 34.531 -4.457 1 96.19 113 LYS A C 1
ATOM 878 O O . LYS A 1 113 ? 0.542 35.375 -5.207 1 96.19 113 LYS A O 1
ATOM 883 N N . TYR A 1 114 ? 0.288 33.25 -4.492 1 94.19 114 TYR A N 1
ATOM 884 C CA . TYR A 1 114 ? 1.269 32.719 -5.438 1 94.19 114 TYR A CA 1
ATOM 885 C C . TYR A 1 114 ? 0.631 31.703 -6.379 1 94.19 114 TYR A C 1
ATOM 887 O O . TYR A 1 114 ? 0.788 30.484 -6.195 1 94.19 114 TYR A O 1
ATOM 895 N N . PRO A 1 115 ? 0.136 32.156 -7.488 1 93.12 115 PRO A N 1
ATOM 896 C CA . PRO A 1 115 ? -0.644 31.281 -8.367 1 93.12 115 PRO A CA 1
ATOM 897 C C . PRO A 1 115 ? 0.218 30.234 -9.094 1 93.12 115 PRO A C 1
ATOM 899 O O . PRO A 1 115 ? -0.31 29.297 -9.68 1 93.12 115 PRO A O 1
ATOM 902 N N . PHE A 1 116 ? 1.515 30.422 -9.047 1 92.06 116 PHE A N 1
ATOM 903 C CA . PHE A 1 116 ? 2.379 29.422 -9.656 1 92.06 116 PHE A CA 1
ATOM 904 C C . PHE A 1 116 ? 2.428 28.156 -8.805 1 92.06 116 PHE A C 1
ATOM 906 O O . PHE A 1 116 ? 2.9 27.125 -9.258 1 92.06 116 PHE A O 1
ATOM 913 N N . LEU A 1 117 ? 1.963 28.281 -7.57 1 95.69 117 LEU A N 1
ATOM 914 C CA . LEU A 1 117 ? 1.728 27.094 -6.758 1 95.69 117 LEU A CA 1
ATOM 915 C C . LEU A 1 117 ? 0.401 26.438 -7.125 1 95.69 117 LEU A C 1
ATOM 917 O O . LEU A 1 117 ? -0.666 27.016 -6.902 1 95.69 117 LEU A O 1
ATOM 921 N N . ASP A 1 118 ? 0.421 25.234 -7.629 1 95.62 118 ASP A N 1
ATOM 922 C CA . ASP A 1 118 ? -0.747 24.625 -8.25 1 95.62 118 ASP A CA 1
ATOM 923 C C . ASP A 1 118 ? -1.709 24.078 -7.195 1 95.62 118 ASP A C 1
ATOM 925 O O . ASP A 1 118 ? -1.419 23.078 -6.539 1 95.62 118 ASP A O 1
ATOM 929 N N . ALA A 1 119 ? -2.814 24.672 -7.102 1 95.62 119 ALA A N 1
ATOM 930 C CA . ALA A 1 119 ? -3.811 24.281 -6.109 1 95.62 119 ALA A CA 1
ATOM 931 C C . ALA A 1 119 ? -4.371 22.891 -6.414 1 95.62 119 ALA A C 1
ATOM 933 O O . ALA A 1 119 ? -4.93 22.234 -5.531 1 95.62 119 ALA A O 1
ATOM 934 N N . ARG A 1 120 ? -4.273 22.438 -7.656 1 95.44 120 ARG A N 1
ATOM 935 C CA . ARG A 1 120 ? -4.836 21.156 -8.047 1 95.44 120 ARG A CA 1
ATOM 936 C C . ARG A 1 120 ? -3.854 20.016 -7.762 1 95.44 120 ARG A C 1
ATOM 938 O O . ARG A 1 120 ? -4.23 18.844 -7.793 1 95.44 120 ARG A O 1
ATOM 945 N N . ARG A 1 121 ? -2.635 20.344 -7.562 1 97.19 121 ARG A N 1
ATOM 946 C CA . ARG A 1 121 ? -1.598 19.375 -7.234 1 97.19 121 ARG A CA 1
ATOM 947 C C . ARG A 1 121 ? -0.996 19.656 -5.863 1 97.19 121 ARG A C 1
ATOM 949 O O . ARG A 1 121 ? 0.227 19.672 -5.703 1 97.19 121 ARG A O 1
ATOM 956 N N . LEU A 1 122 ? -1.88 19.875 -4.902 1 98.12 122 LEU A N 1
ATOM 957 C CA . LEU A 1 122 ? -1.542 20.172 -3.516 1 98.12 122 LEU A CA 1
ATOM 958 C C . LEU A 1 122 ? -1.542 18.891 -2.678 1 98.12 122 LEU A C 1
ATOM 960 O O . LEU A 1 122 ? -2.543 18.172 -2.635 1 98.12 122 LEU A O 1
ATOM 964 N N . SER A 1 123 ? -0.418 18.594 -2.043 1 98.44 123 SER A N 1
ATOM 965 C CA . SER A 1 123 ? -0.28 17.438 -1.158 1 98.44 123 SER A CA 1
ATOM 966 C C . SER A 1 123 ? 0.143 17.859 0.244 1 98.44 123 SER A C 1
ATOM 968 O O . SER A 1 123 ? 0.704 18.953 0.427 1 98.44 123 SER A O 1
ATOM 970 N N . VAL A 1 124 ? -0.139 17.031 1.21 1 98.06 124 VAL A N 1
ATOM 971 C CA . VAL A 1 124 ? 0.272 17.297 2.584 1 98.06 124 VAL A CA 1
ATOM 972 C C . VAL A 1 124 ? 1.003 16.078 3.15 1 98.06 124 VAL A C 1
ATOM 974 O O . VAL A 1 124 ? 0.652 14.938 2.842 1 98.06 124 VAL A O 1
ATOM 977 N N . PHE A 1 125 ? 2.008 16.406 3.924 1 96.81 125 PHE A N 1
ATOM 978 C CA . PHE A 1 125 ? 2.83 15.375 4.547 1 96.81 125 PHE A CA 1
ATOM 979 C C . PHE A 1 125 ? 3.113 15.719 6.004 1 96.81 125 PHE A C 1
ATOM 981 O O . PHE A 1 125 ? 3.371 16.875 6.336 1 96.81 125 PHE A O 1
ATOM 988 N N . GLY A 1 126 ? 3.127 14.625 6.828 1 95.38 126 GLY A N 1
ATOM 989 C CA . GLY A 1 126 ? 3.572 14.797 8.203 1 95.38 126 GLY A CA 1
ATOM 990 C C . GLY A 1 126 ? 3.961 13.484 8.867 1 95.38 126 GLY A C 1
ATOM 991 O O . GLY A 1 126 ? 3.617 12.406 8.375 1 95.38 126 GLY A O 1
ATOM 992 N N . TRP A 1 127 ? 4.688 13.609 9.977 1 94.06 127 TRP A N 1
ATOM 993 C CA . TRP A 1 127 ? 5.195 12.484 10.758 1 94.06 127 TRP A CA 1
ATOM 994 C C . TRP A 1 127 ? 4.828 12.633 12.227 1 94.06 127 TRP A C 1
ATOM 996 O O . TRP A 1 127 ? 4.871 13.734 12.781 1 94.06 127 TRP A O 1
ATOM 1006 N N . SER A 1 128 ? 4.449 11.508 12.797 1 94.25 128 SER A N 1
ATOM 1007 C CA . SER A 1 128 ? 4.066 11.531 14.203 1 94.25 128 SER A CA 1
ATOM 1008 C C . SER A 1 128 ? 2.867 12.445 14.438 1 94.25 128 SER A C 1
ATOM 1010 O O . SER A 1 128 ? 1.813 12.258 13.82 1 94.25 128 SER A O 1
ATOM 1012 N N . TYR A 1 129 ? 3.049 13.523 15.289 1 93.25 129 TYR A N 1
ATOM 1013 C CA . TYR A 1 129 ? 1.972 14.5 15.406 1 93.25 129 TYR A CA 1
ATOM 1014 C C . TYR A 1 129 ? 1.658 15.133 14.062 1 93.25 129 TYR A C 1
ATOM 1016 O O . TYR A 1 129 ? 0.5 15.438 13.766 1 93.25 129 TYR A O 1
ATOM 1024 N N . GLY A 1 130 ? 2.658 15.336 13.289 1 94.19 130 GLY A N 1
ATOM 1025 C CA . GLY A 1 130 ? 2.453 15.828 11.938 1 94.19 130 GLY A CA 1
ATOM 1026 C C . GLY A 1 130 ? 1.634 14.883 11.07 1 94.19 130 GLY A C 1
ATOM 1027 O O . GLY A 1 130 ? 0.867 15.328 10.219 1 94.19 130 GLY A O 1
ATOM 1028 N N . GLY A 1 131 ? 1.913 13.57 11.273 1 96.44 131 GLY A N 1
ATOM 1029 C CA . GLY A 1 131 ? 1.077 12.602 10.578 1 96.44 131 GLY A CA 1
ATOM 1030 C C . GLY A 1 131 ? -0.388 12.695 10.961 1 96.44 131 GLY A C 1
ATOM 1031 O O . GLY A 1 131 ? -1.266 12.609 10.102 1 96.44 131 GLY A O 1
ATOM 1032 N N . PHE A 1 132 ? -0.619 12.883 12.242 1 96.94 132 PHE A N 1
ATOM 1033 C CA . PHE A 1 132 ? -1.956 13.164 12.75 1 96.94 132 PHE A CA 1
ATOM 1034 C C . PHE A 1 132 ? -2.529 14.422 12.094 1 96.94 132 PHE A C 1
ATOM 1036 O O . PHE A 1 132 ? -3.641 14.398 11.562 1 96.94 132 PHE A O 1
ATOM 1043 N N . ALA A 1 133 ? -1.786 15.406 12.055 1 96.69 133 ALA A N 1
ATOM 1044 C CA . ALA A 1 133 ? -2.229 16.688 11.516 1 96.69 133 ALA A CA 1
ATOM 1045 C C . ALA A 1 133 ? -2.504 16.578 10.016 1 96.69 133 ALA A C 1
ATOM 1047 O O . ALA A 1 133 ? -3.508 17.109 9.523 1 96.69 133 ALA A O 1
ATOM 1048 N N . ALA A 1 134 ? -1.638 15.906 9.289 1 97.81 134 ALA A N 1
ATOM 1049 C CA . ALA A 1 134 ? -1.806 15.758 7.844 1 97.81 134 ALA A CA 1
ATOM 1050 C C . ALA A 1 134 ? -3.109 15.031 7.52 1 97.81 134 ALA A C 1
ATOM 1052 O O . ALA A 1 134 ? -3.863 15.461 6.645 1 97.81 134 ALA A O 1
ATOM 1053 N N . ALA A 1 135 ? -3.367 14 8.242 1 98.62 135 ALA A N 1
ATOM 1054 C CA . ALA A 1 135 ? -4.602 13.25 8.031 1 98.62 135 ALA A CA 1
ATOM 1055 C C . ALA A 1 135 ? -5.824 14.094 8.383 1 98.62 135 ALA A C 1
ATOM 1057 O O . ALA A 1 135 ? -6.809 14.109 7.633 1 98.62 135 ALA A O 1
ATOM 1058 N N . LEU A 1 136 ? -5.715 14.75 9.461 1 98.31 136 LEU A N 1
ATOM 1059 C CA . LEU A 1 136 ? -6.852 15.539 9.922 1 98.31 136 LEU A CA 1
ATOM 1060 C C . LEU A 1 136 ? -7.102 16.719 8.984 1 98.31 136 LEU A C 1
ATOM 1062 O O . LEU A 1 136 ? -8.25 17.078 8.719 1 98.31 136 LEU A O 1
ATOM 1066 N N . MET A 1 137 ? -6.023 17.344 8.523 1 98.06 137 MET A N 1
ATOM 1067 C CA . MET A 1 137 ? -6.156 18.438 7.559 1 98.06 137 MET A CA 1
ATOM 1068 C C . MET A 1 137 ? -6.918 17.969 6.32 1 98.06 137 MET A C 1
ATOM 1070 O O . MET A 1 137 ? -7.793 18.672 5.82 1 98.06 137 MET A O 1
ATOM 1074 N N . ALA A 1 138 ? -6.609 16.797 5.805 1 98.19 138 ALA A N 1
ATOM 1075 C CA . ALA A 1 138 ? -7.281 16.266 4.625 1 98.19 138 ALA A CA 1
ATOM 1076 C C . ALA A 1 138 ? -8.773 16.078 4.879 1 98.19 138 ALA A C 1
ATOM 1078 O O . ALA A 1 138 ? -9.594 16.281 3.979 1 98.19 138 ALA A O 1
ATOM 1079 N N . GLU A 1 139 ? -9.109 15.766 6.086 1 97.31 139 GLU A N 1
ATOM 1080 C CA . GLU A 1 139 ? -10.508 15.5 6.402 1 97.31 139 GLU A CA 1
ATOM 1081 C C . GLU A 1 139 ? -11.266 16.797 6.707 1 97.31 139 GLU A C 1
ATOM 1083 O O . GLU A 1 139 ? -12.461 16.906 6.43 1 97.31 139 GLU A O 1
ATOM 1088 N N . ARG A 1 140 ? -10.578 17.734 7.262 1 96.56 140 ARG A N 1
ATOM 1089 C CA . ARG A 1 140 ? -11.219 18.953 7.723 1 96.56 140 ARG A CA 1
ATOM 1090 C C . ARG A 1 140 ? -11.289 19.984 6.605 1 96.56 140 ARG A C 1
ATOM 1092 O O . ARG A 1 140 ? -12.188 20.844 6.594 1 96.56 140 ARG A O 1
ATOM 1099 N N . ALA A 1 141 ? -10.391 19.953 5.727 1 97.88 141 ALA A N 1
ATOM 1100 C CA . ALA A 1 141 ? -10.414 20.859 4.586 1 97.88 141 ALA A CA 1
ATOM 1101 C C . ALA A 1 141 ? -11.586 20.562 3.66 1 97.88 141 ALA A C 1
ATOM 1103 O O . ALA A 1 141 ? -12.203 19.5 3.762 1 97.88 141 ALA A O 1
ATOM 1104 N N . PRO A 1 142 ? -11.914 21.516 2.801 1 97.31 142 PRO A N 1
ATOM 1105 C CA . PRO A 1 142 ? -12.93 21.188 1.798 1 97.31 142 PRO A CA 1
ATOM 1106 C C . PRO A 1 142 ? -12.57 19.969 0.97 1 97.31 142 PRO A C 1
ATOM 1108 O O . PRO A 1 142 ? -11.383 19.672 0.768 1 97.31 142 PRO A O 1
ATOM 1111 N N . GLU A 1 143 ? -13.586 19.281 0.53 1 96.88 143 GLU A N 1
ATOM 1112 C CA . GLU A 1 143 ? -13.367 18.078 -0.267 1 96.88 143 GLU A CA 1
ATOM 1113 C C . GLU A 1 143 ? -12.438 18.359 -1.443 1 96.88 143 GLU A C 1
ATOM 1115 O O . GLU A 1 143 ? -12.57 19.391 -2.117 1 96.88 143 GLU A O 1
ATOM 1120 N N . ALA A 1 144 ? -11.492 17.594 -1.625 1 96.31 144 ALA A N 1
ATOM 1121 C CA . ALA A 1 144 ? -10.539 17.609 -2.736 1 96.31 144 ALA A CA 1
ATOM 1122 C C . ALA A 1 144 ? -9.578 18.797 -2.607 1 96.31 144 ALA A C 1
ATOM 1124 O O . ALA A 1 144 ? -8.961 19.203 -3.59 1 96.31 144 ALA A O 1
ATOM 1125 N N . PHE A 1 145 ? -9.539 19.375 -1.37 1 97.88 145 PHE A N 1
ATOM 1126 C CA . PHE A 1 145 ? -8.578 20.438 -1.107 1 97.88 145 PHE A CA 1
ATOM 1127 C C . PHE A 1 145 ? -7.152 19.938 -1.329 1 97.88 145 PHE A C 1
ATOM 1129 O O . PHE A 1 145 ? -6.344 20.625 -1.951 1 97.88 145 PHE A O 1
ATOM 1136 N N . PHE A 1 146 ? -6.867 18.812 -0.824 1 98.56 146 PHE A N 1
ATOM 1137 C CA . PHE A 1 146 ? -5.609 18.125 -1.099 1 98.56 146 PHE A CA 1
ATOM 1138 C C . PHE A 1 146 ? -5.82 17 -2.107 1 98.56 146 PHE A C 1
ATOM 1140 O O . PHE A 1 146 ? -6.805 16.266 -2.029 1 98.56 146 PHE A O 1
ATOM 1147 N N . LYS A 1 147 ? -4.906 16.875 -2.988 1 98.25 147 LYS A N 1
ATOM 1148 C CA . LYS A 1 147 ? -4.914 15.734 -3.895 1 98.25 147 LYS A CA 1
ATOM 1149 C C . LYS A 1 147 ? -4.398 14.477 -3.199 1 98.25 147 LYS A C 1
ATOM 1151 O O . LYS A 1 147 ? -4.941 13.391 -3.387 1 98.25 147 LYS A O 1
ATOM 1156 N N . CYS A 1 148 ? -3.357 14.664 -2.414 1 98.5 148 CYS A N 1
ATOM 1157 C CA . CYS A 1 148 ? -2.738 13.539 -1.725 1 98.5 148 CYS A CA 1
ATOM 1158 C C . CYS A 1 148 ? -2.344 13.914 -0.303 1 98.5 148 CYS A C 1
ATOM 1160 O O . CYS A 1 148 ? -2.076 15.086 -0.02 1 98.5 148 CYS A O 1
ATOM 1162 N N . ALA A 1 149 ? -2.328 12.914 0.557 1 98.81 149 ALA A N 1
ATOM 1163 C CA . ALA A 1 149 ? -1.834 13.047 1.925 1 98.81 149 ALA A CA 1
ATOM 1164 C C . ALA A 1 149 ? -0.909 11.891 2.285 1 98.81 149 ALA A C 1
ATOM 1166 O O . ALA A 1 149 ? -1.196 10.734 1.964 1 98.81 149 ALA A O 1
ATOM 1167 N N . ILE A 1 150 ? 0.215 12.211 2.846 1 98.56 150 ILE A N 1
ATOM 1168 C CA . ILE A 1 150 ? 1.117 11.219 3.42 1 98.56 150 ILE A CA 1
ATOM 1169 C C . ILE A 1 150 ? 1.144 11.367 4.941 1 98.56 150 ILE A C 1
ATOM 1171 O O . ILE A 1 150 ? 1.533 12.414 5.465 1 98.56 150 ILE A O 1
ATOM 1175 N N . SER A 1 151 ? 0.73 10.383 5.594 1 98.25 151 SER A N 1
ATOM 1176 C CA . SER A 1 151 ? 0.689 10.336 7.051 1 98.25 151 SER A CA 1
ATOM 1177 C C . SER A 1 151 ? 1.61 9.25 7.598 1 98.25 151 SER A C 1
ATOM 1179 O O . SER A 1 151 ? 1.342 8.062 7.434 1 98.25 151 SER A O 1
ATOM 1181 N N . VAL A 1 152 ? 2.686 9.695 8.297 1 96.94 152 VAL A N 1
ATOM 1182 C CA . VAL A 1 152 ? 3.66 8.742 8.82 1 96.94 152 VAL A CA 1
ATOM 1183 C C . VAL A 1 152 ? 3.527 8.641 10.336 1 96.94 152 VAL A C 1
ATOM 1185 O O . VAL A 1 152 ? 3.615 9.648 11.039 1 96.94 152 VAL A O 1
ATOM 1188 N N . ALA A 1 153 ? 3.246 7.453 10.844 1 96.62 153 ALA A N 1
ATOM 1189 C CA . ALA A 1 153 ? 3.176 7.109 12.266 1 96.62 153 ALA A CA 1
ATOM 1190 C C . ALA A 1 153 ? 2.246 8.062 13.008 1 96.62 153 ALA A C 1
ATOM 1192 O O . ALA A 1 153 ? 2.619 8.617 14.047 1 96.62 153 ALA A O 1
ATOM 1193 N N . PRO A 1 154 ? 1.062 8.211 12.523 1 97.12 154 PRO A N 1
ATOM 1194 C CA . PRO A 1 154 ? 0.139 9.164 13.148 1 97.12 154 PRO A CA 1
ATOM 1195 C C . PRO A 1 154 ? -0.44 8.656 14.461 1 97.12 154 PRO A C 1
ATOM 1197 O O . PRO A 1 154 ? -0.659 7.449 14.617 1 97.12 154 PRO A O 1
ATOM 1200 N N . VAL A 1 155 ? -0.718 9.594 15.328 1 96.12 155 VAL A N 1
ATOM 1201 C CA . VAL A 1 155 ? -1.657 9.312 16.406 1 96.12 155 VAL A CA 1
ATOM 1202 C C . VAL A 1 155 ? -3.088 9.367 15.875 1 96.12 155 VAL A C 1
ATOM 1204 O O . VAL A 1 155 ? -3.5 10.367 15.289 1 96.12 155 VAL A O 1
ATOM 1207 N N . ALA A 1 156 ? -3.809 8.305 16.047 1 97.12 156 ALA A N 1
ATOM 1208 C CA . ALA A 1 156 ? -5.164 8.258 15.516 1 97.12 156 ALA A CA 1
ATOM 1209 C C . ALA A 1 156 ? -6.188 8.672 16.578 1 97.12 156 ALA A C 1
ATOM 1211 O O . ALA A 1 156 ? -7.223 9.258 16.25 1 97.12 156 ALA A O 1
ATOM 1212 N N . ASN A 1 157 ? -5.887 8.312 17.781 1 94.5 157 ASN A N 1
ATOM 1213 C CA . ASN A 1 157 ? -6.773 8.547 18.906 1 94.5 157 ASN A CA 1
ATOM 1214 C C . ASN A 1 157 ? -5.984 8.766 20.203 1 94.5 157 ASN A C 1
ATOM 1216 O O . ASN A 1 157 ? -5.344 7.844 20.703 1 94.5 157 ASN A O 1
ATOM 1220 N N . PHE A 1 158 ? -6.121 9.945 20.781 1 93.56 158 PHE A N 1
ATOM 1221 C CA . PHE A 1 158 ? -5.309 10.336 21.922 1 93.56 158 PHE A CA 1
ATOM 1222 C C . PHE A 1 158 ? -5.766 9.609 23.188 1 93.56 158 PHE A C 1
ATOM 1224 O O . PHE A 1 158 ? -5.047 9.586 24.188 1 93.56 158 PHE A O 1
ATOM 1231 N N . GLN A 1 159 ? -6.945 8.977 23.125 1 89.19 159 GLN A N 1
ATOM 1232 C CA . GLN A 1 159 ? -7.391 8.156 24.25 1 89.19 159 GLN A CA 1
ATOM 1233 C C . GLN A 1 159 ? -6.508 6.918 24.406 1 89.19 159 GLN A C 1
ATOM 1235 O O . GLN A 1 159 ? -6.414 6.355 25.5 1 89.19 159 GLN A O 1
ATOM 1240 N N . TYR A 1 160 ? -5.93 6.551 23.312 1 89.38 160 TYR A N 1
ATOM 1241 C CA . TYR A 1 160 ? -5.129 5.328 23.312 1 89.38 160 TYR A CA 1
ATOM 1242 C C . TYR A 1 160 ? -3.641 5.648 23.281 1 89.38 160 TYR A C 1
ATOM 1244 O O . TYR A 1 160 ? -2.809 4.75 23.141 1 89.38 160 TYR A O 1
ATOM 1252 N N . TYR A 1 161 ? -3.297 6.879 23.344 1 89.62 161 TYR A N 1
ATOM 1253 C CA . TYR A 1 161 ? -1.902 7.301 23.266 1 89.62 161 TYR A CA 1
ATOM 1254 C C . TYR A 1 161 ? -1.259 7.324 24.656 1 89.62 161 TYR A C 1
ATOM 1256 O O . TYR A 1 161 ? -1.903 6.996 25.656 1 89.62 161 TYR A O 1
ATOM 1264 N N . ASP A 1 162 ? 0.016 7.578 24.609 1 82.31 162 ASP A N 1
ATOM 1265 C CA . ASP A 1 162 ? 0.777 7.648 25.859 1 82.31 162 ASP A CA 1
ATOM 1266 C C . ASP A 1 162 ? 0.048 8.492 26.906 1 82.31 162 ASP A C 1
ATOM 1268 O O . ASP A 1 162 ? -0.316 9.641 26.641 1 82.31 162 ASP A O 1
ATOM 1272 N N . ALA A 1 163 ? -0.048 7.934 28.047 1 77.88 163 ALA A N 1
ATOM 1273 C CA . ALA A 1 163 ? -0.843 8.547 29.109 1 77.88 163 ALA A CA 1
ATOM 1274 C C . ALA A 1 163 ? -0.229 9.867 29.562 1 77.88 163 ALA A C 1
ATOM 1276 O O . ALA A 1 163 ? -0.947 10.836 29.828 1 77.88 163 ALA A O 1
ATOM 1277 N N . THR A 1 164 ? 1.056 9.93 29.609 1 78.12 164 THR A N 1
ATOM 1278 C CA . THR A 1 164 ? 1.722 11.148 30.047 1 78.12 164 THR A CA 1
ATOM 1279 C C . THR A 1 164 ? 1.495 12.289 29.062 1 78.12 164 THR A C 1
ATOM 1281 O O . THR A 1 164 ? 1.203 13.414 29.469 1 78.12 164 THR A O 1
ATOM 1284 N N . TYR A 1 165 ? 1.577 11.969 27.859 1 83.94 165 TYR A N 1
ATOM 1285 C CA . TYR A 1 165 ? 1.336 12.961 26.812 1 83.94 165 TYR A CA 1
ATOM 1286 C C . TYR A 1 165 ? -0.111 13.438 26.844 1 83.94 165 TYR A C 1
ATOM 1288 O O . TYR A 1 165 ? -0.374 14.641 26.828 1 83.94 165 TYR A O 1
ATOM 1296 N N . SER A 1 166 ? -0.948 12.484 26.891 1 83.31 166 SER A N 1
ATOM 1297 C CA . SER A 1 166 ? -2.373 12.797 26.875 1 83.31 166 SER A CA 1
ATOM 1298 C C . SER A 1 166 ? -2.781 13.594 28.109 1 83.31 166 SER A C 1
ATOM 1300 O O . SER A 1 166 ? -3.584 14.523 28.016 1 83.31 166 SER A O 1
ATOM 1302 N N . GLU A 1 167 ? -2.184 13.273 29.203 1 83.06 167 GLU A N 1
ATOM 1303 C CA . GLU A 1 167 ? -2.473 14.031 30.422 1 83.06 167 GLU A CA 1
ATOM 1304 C C . GLU A 1 167 ? -1.953 15.469 30.312 1 83.06 167 GLU A C 1
ATOM 1306 O O . GLU A 1 167 ? -2.631 16.406 30.719 1 83.06 167 GLU A O 1
ATOM 1311 N N . ARG A 1 168 ? -0.868 15.539 29.734 1 83.38 168 ARG A N 1
ATOM 1312 C CA . ARG A 1 168 ? -0.233 16.844 29.625 1 83.38 168 ARG A CA 1
ATOM 1313 C C . ARG A 1 168 ? -1.018 17.766 28.688 1 83.38 168 ARG A C 1
ATOM 1315 O O . ARG A 1 168 ? -1.274 18.922 29.016 1 83.38 168 ARG A O 1
ATOM 1322 N N . TYR A 1 169 ? -1.474 17.203 27.609 1 87.25 169 TYR A N 1
ATOM 1323 C CA . TYR A 1 169 ? -2.006 18.094 26.578 1 87.25 169 TYR A CA 1
ATOM 1324 C C . TYR A 1 169 ? -3.523 17.984 26.484 1 87.25 169 TYR A C 1
ATOM 1326 O O . TYR A 1 169 ? -4.191 18.875 25.969 1 87.25 169 TYR A O 1
ATOM 1334 N N . MET A 1 170 ? -4.062 16.891 27.078 1 88.56 170 MET A N 1
ATOM 1335 C CA . MET A 1 170 ? -5.5 16.672 26.969 1 88.56 170 MET A CA 1
ATOM 1336 C C . MET A 1 170 ? -6.121 16.375 28.328 1 88.56 170 MET A C 1
ATOM 1338 O O . MET A 1 170 ? -7.234 15.867 28.406 1 88.56 170 MET A O 1
ATOM 1342 N N . GLY A 1 171 ? -5.367 16.594 29.312 1 83.25 171 GLY A N 1
ATOM 1343 C CA . GLY A 1 171 ? -5.797 16.234 30.656 1 83.25 171 GLY A CA 1
ATOM 1344 C C . GLY A 1 171 ? -7.141 16.844 31.031 1 83.25 171 GLY A C 1
ATOM 1345 O O . GLY A 1 171 ? -7.941 16.203 31.719 1 83.25 171 GLY A O 1
ATOM 1346 N N . ASN A 1 172 ? -7.41 18.016 30.625 1 84 172 ASN A N 1
ATOM 1347 C CA . ASN A 1 172 ? -8.648 18.703 30.984 1 84 172 ASN A CA 1
ATOM 1348 C C . ASN A 1 172 ? -9.648 18.703 29.828 1 84 172 ASN A C 1
ATOM 1350 O O . ASN A 1 172 ? -10.633 19.438 29.859 1 84 172 ASN A O 1
ATOM 1354 N N . ALA A 1 173 ? -9.312 17.875 28.844 1 88.56 173 ALA A N 1
ATOM 1355 C CA . ALA A 1 173 ? -10.164 17.859 27.672 1 88.56 173 ALA A CA 1
ATOM 1356 C C . ALA A 1 173 ? -11.445 17.062 27.922 1 88.56 173 ALA A C 1
ATOM 1358 O O . ALA A 1 173 ? -11.445 16.109 28.703 1 88.56 173 ALA A O 1
ATOM 1359 N N . ASP A 1 174 ? -12.516 17.469 27.312 1 90.62 174 ASP A N 1
ATOM 1360 C CA . ASP A 1 174 ? -13.766 16.719 27.391 1 90.62 174 ASP A CA 1
ATOM 1361 C C . ASP A 1 174 ? -13.906 15.742 26.234 1 90.62 174 ASP A C 1
ATOM 1363 O O . ASP A 1 174 ? -12.984 15.602 25.422 1 90.62 174 ASP A O 1
ATOM 1367 N N . LYS A 1 175 ? -14.992 15.07 26.203 1 90.81 175 LYS A N 1
ATOM 1368 C CA . LYS A 1 175 ? -15.227 14.047 25.188 1 90.81 175 LYS A CA 1
ATOM 1369 C C . LYS A 1 175 ? -15.242 14.656 23.781 1 90.81 175 LYS A C 1
ATOM 1371 O O . LYS A 1 175 ? -14.75 14.047 22.828 1 90.81 175 LYS A O 1
ATOM 1376 N N . ALA A 1 176 ? -15.773 15.789 23.75 1 92.19 176 ALA A N 1
ATOM 1377 C CA . ALA A 1 176 ? -15.883 16.469 22.453 1 92.19 176 ALA A CA 1
ATOM 1378 C C . ALA A 1 176 ? -14.5 16.781 21.875 1 92.19 176 ALA A C 1
ATOM 1380 O O . ALA A 1 176 ? -14.273 16.641 20.672 1 92.19 176 ALA A O 1
ATOM 1381 N N . ALA A 1 177 ? -13.625 17.172 22.781 1 91.94 177 ALA A N 1
ATOM 1382 C CA . ALA A 1 177 ? -12.266 17.484 22.359 1 91.94 177 ALA A CA 1
ATOM 1383 C C . ALA A 1 177 ? -11.539 16.219 21.875 1 91.94 177 ALA A C 1
ATOM 1385 O O . ALA A 1 177 ? -10.828 16.25 20.875 1 91.94 177 ALA A O 1
ATOM 1386 N N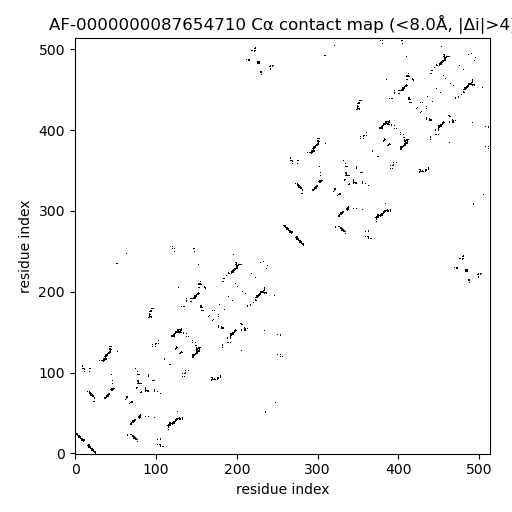 . TYR A 1 178 ? -11.781 15.148 22.516 1 92.25 178 TYR A N 1
ATOM 1387 C CA . TYR A 1 178 ? -11.188 13.883 22.094 1 92.25 178 TYR A CA 1
ATOM 1388 C C . TYR A 1 178 ? -11.758 13.438 20.766 1 92.25 178 TYR A C 1
ATOM 1390 O O . TYR A 1 178 ? -11.023 12.969 19.891 1 92.25 178 TYR A O 1
ATOM 1398 N N . ASP A 1 179 ? -12.977 13.641 20.609 1 92.88 179 ASP A N 1
ATOM 1399 C CA . ASP A 1 179 ? -13.625 13.273 19.359 1 92.88 179 ASP A CA 1
ATOM 1400 C C . ASP A 1 179 ? -13.086 14.109 18.188 1 92.88 179 ASP A C 1
ATOM 1402 O O . ASP A 1 179 ? -12.867 13.594 17.094 1 92.88 179 ASP A O 1
ATOM 1406 N N . ALA A 1 180 ? -12.852 15.328 18.5 1 92.56 180 ALA A N 1
ATOM 1407 C CA . ALA A 1 180 ? -12.367 16.25 17.469 1 92.56 180 ALA A CA 1
ATOM 1408 C C . ALA A 1 180 ? -10.961 15.875 17.016 1 92.56 180 ALA A C 1
ATOM 1410 O O . ALA A 1 180 ? -10.555 16.188 15.891 1 92.56 180 ALA A O 1
ATOM 1411 N N . SER A 1 181 ? -10.273 15.164 17.875 1 94.38 181 SER A N 1
ATOM 1412 C CA . SER A 1 181 ? -8.891 14.812 17.578 1 94.38 181 SER A CA 1
ATOM 1413 C C . SER A 1 181 ? -8.789 13.383 17.062 1 94.38 181 SER A C 1
ATOM 1415 O O . SER A 1 181 ? -7.691 12.875 16.812 1 94.38 181 SER A O 1
ATOM 1417 N N . ASP A 1 182 ? -9.898 12.703 16.938 1 96.94 182 ASP A N 1
ATOM 1418 C CA . ASP A 1 182 ? -9.93 11.328 16.438 1 96.94 182 ASP A CA 1
ATOM 1419 C C . ASP A 1 182 ? -9.984 11.281 14.922 1 96.94 182 ASP A C 1
ATOM 1421 O O . ASP A 1 182 ? -11 11.633 14.32 1 96.94 182 ASP A O 1
ATOM 1425 N N . ILE A 1 183 ? -8.953 10.789 14.289 1 98 183 ILE A N 1
ATOM 1426 C CA . ILE A 1 183 ? -8.867 10.883 12.836 1 98 183 ILE A CA 1
ATOM 1427 C C . ILE A 1 183 ? -9.508 9.648 12.203 1 98 183 ILE A C 1
ATOM 1429 O O . ILE A 1 183 ? -9.43 9.461 10.984 1 98 183 ILE A O 1
ATOM 1433 N N . THR A 1 184 ? -10.133 8.828 13.062 1 97.88 184 THR A N 1
ATOM 1434 C CA . THR A 1 184 ? -10.742 7.602 12.555 1 97.88 184 THR A CA 1
ATOM 1435 C C . THR A 1 184 ? -12.258 7.758 12.438 1 97.88 184 THR A C 1
ATOM 1437 O O . THR A 1 184 ? -12.93 6.902 11.859 1 97.88 184 THR A O 1
ATOM 1440 N N . THR A 1 185 ? -12.797 8.852 12.953 1 95.69 185 THR A N 1
ATOM 1441 C CA . THR A 1 185 ? -14.25 9.016 13.023 1 95.69 185 THR A CA 1
ATOM 1442 C C . THR A 1 185 ? -14.82 9.398 11.664 1 95.69 185 THR A C 1
ATOM 1444 O O . THR A 1 185 ? -15.82 8.828 11.227 1 95.69 185 THR A O 1
ATOM 1447 N N . ASN A 1 186 ? -14.25 10.336 11.086 1 96.5 186 ASN A N 1
ATOM 1448 C CA . ASN A 1 186 ? -14.633 10.734 9.734 1 96.5 186 ASN A CA 1
ATOM 1449 C C . ASN A 1 186 ? -13.469 10.594 8.758 1 96.5 186 ASN A C 1
ATOM 1451 O O . ASN A 1 186 ? -12.43 11.242 8.922 1 96.5 186 ASN A O 1
ATOM 1455 N N . VAL A 1 187 ? -13.727 9.742 7.75 1 98.31 187 VAL A N 1
ATOM 1456 C CA . VAL A 1 187 ? -12.656 9.5 6.785 1 98.31 187 VAL A CA 1
ATOM 1457 C C . VAL A 1 187 ? -13.18 9.742 5.371 1 98.31 187 VAL A C 1
ATOM 1459 O O . VAL A 1 187 ? -12.57 9.289 4.395 1 98.31 187 VAL A O 1
ATOM 1462 N N . SER A 1 188 ? -14.281 10.438 5.164 1 98.19 188 SER A N 1
ATOM 1463 C CA . SER A 1 188 ? -15.008 10.5 3.9 1 98.19 188 SER A CA 1
ATOM 1464 C C . SER A 1 188 ? -14.219 11.266 2.846 1 98.19 188 SER A C 1
ATOM 1466 O O . SER A 1 188 ? -14.266 10.93 1.659 1 98.19 188 SER A O 1
ATOM 1468 N N . ASN A 1 189 ? -13.477 12.273 3.271 1 98.31 189 ASN A N 1
ATOM 1469 C CA . ASN A 1 189 ? -12.75 13.094 2.305 1 98.31 189 ASN A CA 1
ATOM 1470 C C . ASN A 1 189 ? -11.641 12.305 1.616 1 98.31 189 ASN A C 1
ATOM 1472 O O . ASN A 1 189 ? -11.133 12.719 0.575 1 98.31 189 ASN A O 1
ATOM 1476 N N . PHE A 1 190 ? -11.312 11.156 2.184 1 98.62 190 PHE A N 1
ATOM 1477 C CA . PHE A 1 190 ? -10.266 10.352 1.574 1 98.62 190 PHE A CA 1
ATOM 1478 C C . PHE A 1 190 ? -10.789 9.641 0.329 1 98.62 190 PHE A C 1
ATOM 1480 O O . PHE A 1 190 ? -10.016 9 -0.394 1 98.62 190 PHE A O 1
ATOM 1487 N N . ARG A 1 191 ? -12.07 9.805 0.05 1 98 191 ARG A N 1
ATOM 1488 C CA . ARG A 1 191 ? -12.586 9.352 -1.238 1 98 191 ARG A CA 1
ATOM 1489 C C . ARG A 1 191 ? -12 10.172 -2.383 1 98 191 ARG A C 1
ATOM 1491 O O . ARG A 1 191 ? -11.867 9.68 -3.504 1 98 191 ARG A O 1
ATOM 1498 N N . LYS A 1 192 ? -11.609 11.422 -2.02 1 97.88 192 LYS A N 1
ATOM 1499 C CA . LYS A 1 192 ? -11.102 12.312 -3.059 1 97.88 192 LYS A CA 1
ATOM 1500 C C . LYS A 1 192 ? -9.648 12.695 -2.795 1 97.88 192 LYS A C 1
ATOM 1502 O O . LYS A 1 192 ? -8.969 13.203 -3.686 1 97.88 192 LYS A O 1
ATOM 1507 N N . THR A 1 193 ? -9.164 12.508 -1.585 1 98.44 193 THR A N 1
ATOM 1508 C CA . THR A 1 193 ? -7.758 12.695 -1.236 1 98.44 193 THR A CA 1
ATOM 1509 C C . THR A 1 193 ? -7.055 11.352 -1.083 1 98.44 193 THR A C 1
ATOM 1511 O O . THR A 1 193 ? -7.375 10.578 -0.177 1 98.44 193 THR A O 1
ATOM 1514 N N . HIS A 1 194 ? -6.109 11.055 -1.922 1 98.25 194 HIS A N 1
ATOM 1515 C CA . HIS A 1 194 ? -5.414 9.781 -1.849 1 98.25 194 HIS A CA 1
ATOM 1516 C C . HIS A 1 194 ? -4.445 9.742 -0.67 1 98.25 194 HIS A C 1
ATOM 1518 O O . HIS A 1 194 ? -3.621 10.648 -0.511 1 98.25 194 HIS A O 1
ATOM 1524 N N . LEU A 1 195 ? -4.527 8.734 0.086 1 98.81 195 LEU A N 1
ATOM 1525 C CA . LEU A 1 195 ? -3.74 8.641 1.311 1 98.81 195 LEU A CA 1
ATOM 1526 C C . LEU A 1 195 ? -2.65 7.582 1.176 1 98.81 195 LEU A C 1
ATOM 1528 O O . LEU A 1 195 ? -2.906 6.48 0.692 1 98.81 195 LEU A O 1
ATOM 1532 N N . LEU A 1 196 ? -1.453 7.914 1.526 1 98.81 196 LEU A N 1
ATOM 1533 C CA . LEU A 1 196 ? -0.399 6.965 1.866 1 98.81 196 LEU A CA 1
ATOM 1534 C C . LEU A 1 196 ? -0.129 6.969 3.367 1 98.81 196 LEU A C 1
ATOM 1536 O O . LEU A 1 196 ? 0.354 7.965 3.912 1 98.81 196 LEU A O 1
ATOM 1540 N N . LEU A 1 197 ? -0.512 5.926 4 1 98.81 197 LEU A N 1
ATOM 1541 C CA . LEU A 1 197 ? -0.264 5.727 5.426 1 98.81 197 LEU A CA 1
ATOM 1542 C C . LEU A 1 197 ? 0.98 4.875 5.648 1 98.81 197 LEU A C 1
ATOM 1544 O O . LEU A 1 197 ? 1.096 3.781 5.094 1 98.81 197 LEU A O 1
ATOM 1548 N N . VAL A 1 198 ? 1.943 5.398 6.445 1 98.44 198 VAL A N 1
ATOM 1549 C CA . VAL A 1 198 ? 3.211 4.715 6.672 1 98.44 198 VAL A CA 1
ATOM 1550 C C . VAL A 1 198 ? 3.418 4.492 8.172 1 98.44 198 VAL A C 1
ATOM 1552 O O . VAL A 1 198 ? 3.156 5.387 8.977 1 98.44 198 VAL A O 1
ATOM 1555 N N . HIS A 1 199 ? 3.938 3.318 8.539 1 98.5 199 HIS A N 1
ATOM 1556 C CA . HIS A 1 199 ? 4.133 3.086 9.969 1 98.5 199 HIS A CA 1
ATOM 1557 C C . HIS A 1 199 ? 5.137 1.963 10.211 1 98.5 199 HIS A C 1
ATOM 1559 O O . HIS A 1 199 ? 5.121 0.95 9.508 1 98.5 199 HIS A O 1
ATOM 1565 N N . GLY A 1 200 ? 6.008 2.131 11.156 1 97.56 200 GLY A N 1
ATOM 1566 C CA . GLY A 1 200 ? 6.805 1.03 11.672 1 97.56 200 GLY A CA 1
ATOM 1567 C C . GLY A 1 200 ? 6.043 0.151 12.648 1 97.56 200 GLY A C 1
ATOM 1568 O O . GLY A 1 200 ? 5.418 0.65 13.586 1 97.56 200 GLY A O 1
ATOM 1569 N N . MET A 1 201 ? 6.16 -1.135 12.531 1 96.25 201 MET A N 1
ATOM 1570 C CA . MET A 1 201 ? 5.312 -2.035 13.305 1 96.25 201 MET A CA 1
ATOM 1571 C C . MET A 1 201 ? 5.836 -2.184 14.727 1 96.25 201 MET A C 1
ATOM 1573 O O . MET A 1 201 ? 5.109 -2.641 15.617 1 96.25 201 MET A O 1
ATOM 1577 N N . TYR A 1 202 ? 7.062 -1.821 14.984 1 95.69 202 TYR A N 1
ATOM 1578 C CA . TYR A 1 202 ? 7.637 -1.885 16.312 1 95.69 202 TYR A CA 1
ATOM 1579 C C . TYR A 1 202 ? 7.809 -0.489 16.906 1 95.69 202 TYR A C 1
ATOM 1581 O O . TYR A 1 202 ? 8.727 -0.248 17.688 1 95.69 202 TYR A O 1
ATOM 1589 N N . ASP A 1 203 ? 6.996 0.439 16.484 1 95.12 203 ASP A N 1
ATOM 1590 C CA . ASP A 1 203 ? 6.988 1.81 16.984 1 95.12 203 ASP A CA 1
ATOM 1591 C C . ASP A 1 203 ? 6.574 1.854 18.453 1 95.12 203 ASP A C 1
ATOM 1593 O O . ASP A 1 203 ? 5.438 1.521 18.797 1 95.12 203 ASP A O 1
ATOM 1597 N N . ASP A 1 204 ? 7.484 2.279 19.266 1 92.88 204 ASP A N 1
ATOM 1598 C CA . ASP A 1 204 ? 7.195 2.312 20.688 1 92.88 204 ASP A CA 1
ATOM 1599 C C . ASP A 1 204 ? 6.766 3.709 21.141 1 92.88 204 ASP A C 1
ATOM 1601 O O . ASP A 1 204 ? 6.41 3.916 22.297 1 92.88 204 ASP A O 1
ATOM 1605 N N . ASN A 1 205 ? 6.832 4.656 20.219 1 91.69 205 ASN A N 1
ATOM 1606 C CA . ASN A 1 205 ? 6.348 6.004 20.5 1 91.69 205 ASN A CA 1
ATOM 1607 C C . ASN A 1 205 ? 4.867 6.148 20.172 1 91.69 205 ASN A C 1
ATOM 1609 O O . ASN A 1 205 ? 4.074 6.582 21 1 91.69 205 ASN A O 1
ATOM 1613 N N . VAL A 1 206 ? 4.504 5.895 18.953 1 95.38 206 VAL A N 1
ATOM 1614 C CA . VAL A 1 206 ? 3.119 5.738 18.516 1 95.38 206 VAL A CA 1
ATOM 1615 C C . VAL A 1 206 ? 2.875 4.297 18.078 1 95.38 206 VAL A C 1
ATOM 1617 O O . VAL A 1 206 ? 3.279 3.896 16.984 1 95.38 206 VAL A O 1
ATOM 1620 N N . HIS A 1 207 ? 2.184 3.625 18.875 1 96.88 207 HIS A N 1
ATOM 1621 C CA . HIS A 1 207 ? 1.974 2.211 18.578 1 96.88 207 HIS A CA 1
ATOM 1622 C C . HIS A 1 207 ? 1.214 2.031 17.266 1 96.88 207 HIS A C 1
ATOM 1624 O O . HIS A 1 207 ? 0.329 2.826 16.938 1 96.88 207 HIS A O 1
ATOM 1630 N N . PHE A 1 208 ? 1.502 0.948 16.609 1 97.25 208 PHE A N 1
ATOM 1631 C CA . PHE A 1 208 ? 0.911 0.65 15.312 1 97.25 208 PHE A CA 1
ATOM 1632 C C . PHE A 1 208 ? -0.608 0.589 15.406 1 97.25 208 PHE A C 1
ATOM 1634 O O . PHE A 1 208 ? -1.308 0.758 14.406 1 97.25 208 PHE A O 1
ATOM 1641 N N . GLN A 1 209 ? -1.152 0.32 16.562 1 96.75 209 GLN A N 1
ATOM 1642 C CA . GLN A 1 209 ? -2.594 0.281 16.797 1 96.75 209 GLN A CA 1
ATOM 1643 C C . GLN A 1 209 ? -3.27 1.537 16.25 1 96.75 209 GLN A C 1
ATOM 1645 O O . GLN A 1 209 ? -4.398 1.479 15.758 1 96.75 209 GLN A O 1
ATOM 1650 N N . HIS A 1 210 ? -2.627 2.617 16.328 1 97.88 210 HIS A N 1
ATOM 1651 C CA . HIS A 1 210 ? -3.195 3.863 15.82 1 97.88 210 HIS A CA 1
ATOM 1652 C C . HIS A 1 210 ? -3.428 3.801 14.312 1 97.88 210 HIS A C 1
ATOM 1654 O O . HIS A 1 210 ? -4.512 4.137 13.836 1 97.88 210 HIS A O 1
ATOM 1660 N N . SER A 1 211 ? -2.432 3.373 13.578 1 98.44 211 SER A N 1
ATOM 1661 C CA . SER A 1 211 ? -2.602 3.182 12.141 1 98.44 211 SER A CA 1
ATOM 1662 C C . SER A 1 211 ? -3.621 2.086 11.844 1 98.44 211 SER A C 1
ATOM 1664 O O . SER A 1 211 ? -4.391 2.189 10.891 1 98.44 211 SER A O 1
ATOM 1666 N N . ALA A 1 212 ? -3.668 1.062 12.68 1 98.12 212 ALA A N 1
ATOM 1667 C CA . ALA A 1 212 ? -4.625 -0.026 12.492 1 98.12 212 ALA A CA 1
ATOM 1668 C C . ALA A 1 212 ? -6.062 0.486 12.57 1 98.12 212 ALA A C 1
ATOM 1670 O O . ALA A 1 212 ? -6.918 0.078 11.789 1 98.12 212 ALA A O 1
ATOM 1671 N N . LEU A 1 213 ? -6.312 1.367 13.477 1 97.94 213 LEU A N 1
ATOM 1672 C CA . LEU A 1 213 ? -7.645 1.949 13.625 1 97.94 213 LEU A CA 1
ATOM 1673 C C . LEU A 1 213 ? -8.039 2.732 12.383 1 97.94 213 LEU A C 1
ATOM 1675 O O . LEU A 1 213 ? -9.172 2.621 11.906 1 97.94 213 LEU A O 1
ATOM 1679 N N . LEU A 1 214 ? -7.113 3.51 11.898 1 98.62 214 LEU A N 1
ATOM 1680 C CA . LEU A 1 214 ? -7.395 4.301 10.703 1 98.62 214 LEU A CA 1
ATOM 1681 C C . LEU A 1 214 ? -7.602 3.402 9.492 1 98.62 214 LEU A C 1
ATOM 1683 O O . LEU A 1 214 ? -8.516 3.629 8.695 1 98.62 214 LEU A O 1
ATOM 1687 N N . ILE A 1 215 ? -6.793 2.371 9.328 1 98.56 215 ILE A N 1
ATOM 1688 C CA . ILE A 1 215 ? -6.918 1.398 8.25 1 98.56 215 ILE A CA 1
ATOM 1689 C C . ILE A 1 215 ? -8.312 0.777 8.281 1 98.56 215 ILE A C 1
ATOM 1691 O O . ILE A 1 215 ? -9 0.732 7.254 1 98.56 215 ILE A O 1
ATOM 1695 N N . GLU A 1 216 ? -8.742 0.373 9.398 1 98 216 GLU A N 1
ATOM 1696 C CA . GLU A 1 216 ? -10.047 -0.268 9.531 1 98 216 GLU A CA 1
ATOM 1697 C C . GLU A 1 216 ? -11.172 0.694 9.164 1 98 216 GLU A C 1
ATOM 1699 O O . GLU A 1 216 ? -12.125 0.31 8.477 1 98 216 GLU A O 1
ATOM 1704 N N . ALA A 1 217 ? -11.055 1.905 9.633 1 98.31 217 ALA A N 1
ATOM 1705 C CA . ALA A 1 217 ? -12.07 2.9 9.312 1 98.31 217 ALA A CA 1
ATOM 1706 C C . ALA A 1 217 ? -12.188 3.105 7.805 1 98.31 217 ALA A C 1
ATOM 1708 O O . ALA A 1 217 ? -13.297 3.168 7.266 1 98.31 217 ALA A O 1
ATOM 1709 N N . LEU A 1 218 ? -11.086 3.219 7.141 1 98.62 218 LEU A N 1
ATOM 1710 C CA . LEU A 1 218 ? -11.062 3.402 5.695 1 98.62 218 LEU A CA 1
ATOM 1711 C C . LEU A 1 218 ? -11.648 2.186 4.984 1 98.62 218 LEU A C 1
ATOM 1713 O O . LEU A 1 218 ? -12.445 2.326 4.059 1 98.62 218 LEU A O 1
ATOM 1717 N N . GLN A 1 219 ? -11.289 1.002 5.434 1 98.19 219 GLN A N 1
ATOM 1718 C CA . GLN A 1 219 ? -11.75 -0.242 4.828 1 98.19 219 GLN A CA 1
ATOM 1719 C C . GLN A 1 219 ? -13.25 -0.43 5.039 1 98.19 219 GLN A C 1
ATOM 1721 O O . GLN A 1 219 ? -13.961 -0.858 4.125 1 98.19 219 GLN A O 1
ATOM 1726 N N . GLN A 1 220 ? -13.695 -0.082 6.211 1 97.06 220 GLN A N 1
ATOM 1727 C CA . GLN A 1 220 ? -15.117 -0.196 6.52 1 97.06 220 GLN A CA 1
ATOM 1728 C C . GLN A 1 220 ? -15.953 0.722 5.625 1 97.06 220 GLN A C 1
ATOM 1730 O O . GLN A 1 220 ? -17.109 0.427 5.332 1 97.06 220 GLN A O 1
ATOM 1735 N N . ASN A 1 221 ? -15.344 1.77 5.188 1 97.75 221 ASN A N 1
ATOM 1736 C CA . ASN A 1 221 ? -16.031 2.715 4.316 1 97.75 221 ASN A CA 1
ATOM 1737 C C . ASN A 1 221 ? -15.703 2.471 2.848 1 97.75 221 ASN A C 1
ATOM 1739 O O . ASN A 1 221 ? -16.016 3.303 1.991 1 97.75 221 ASN A O 1
ATOM 1743 N N . ASP A 1 222 ? -14.992 1.378 2.525 1 97.75 222 ASP A N 1
ATOM 1744 C CA . ASP A 1 222 ? -14.617 0.958 1.178 1 97.75 222 ASP A CA 1
ATOM 1745 C C . ASP A 1 222 ? -13.859 2.066 0.447 1 97.75 222 ASP A C 1
ATOM 1747 O O . ASP A 1 222 ? -14.164 2.371 -0.709 1 97.75 222 ASP A O 1
ATOM 1751 N N . ILE A 1 223 ? -13.031 2.732 1.194 1 98.31 223 ILE A N 1
ATOM 1752 C CA . ILE A 1 223 ? -12.188 3.787 0.635 1 98.31 223 ILE A CA 1
ATOM 1753 C C . ILE A 1 223 ? -10.836 3.209 0.234 1 98.31 223 ILE A C 1
ATOM 1755 O O . ILE A 1 223 ? -10.219 2.471 1.004 1 98.31 223 ILE A O 1
ATOM 1759 N N . ASP A 1 224 ? -10.43 3.484 -1.001 1 97.75 224 ASP A N 1
ATOM 1760 C CA . ASP A 1 224 ? -9.117 3.059 -1.485 1 97.75 224 ASP A CA 1
ATOM 1761 C C . ASP A 1 224 ? -8.008 3.949 -0.93 1 97.75 224 ASP A C 1
ATOM 1763 O O . ASP A 1 224 ? -8.156 5.172 -0.875 1 97.75 224 ASP A O 1
ATOM 1767 N N . PHE A 1 225 ? -6.953 3.348 -0.458 1 98.44 225 PHE A N 1
ATOM 1768 C CA . PHE A 1 225 ? -5.777 4.035 0.064 1 98.44 225 PHE A CA 1
ATOM 1769 C C . PHE A 1 225 ? -4.535 3.164 -0.071 1 98.44 225 PHE A C 1
ATOM 1771 O O . PHE A 1 225 ? -4.633 1.986 -0.424 1 98.44 225 PHE A O 1
ATOM 1778 N N . ASP A 1 226 ? -3.389 3.775 0.12 1 98.31 226 ASP A N 1
ATOM 1779 C CA . ASP A 1 226 ? -2.125 3.047 0.16 1 98.31 226 ASP A CA 1
ATOM 1780 C C . ASP A 1 226 ? -1.557 3.012 1.576 1 98.31 226 ASP A C 1
ATOM 1782 O O . ASP A 1 226 ? -1.729 3.961 2.346 1 98.31 226 ASP A O 1
ATOM 1786 N N . VAL A 1 227 ? -0.941 1.914 1.856 1 98.56 227 VAL A N 1
ATOM 1787 C CA . VAL A 1 227 ? -0.255 1.753 3.135 1 98.56 227 VAL A CA 1
ATOM 1788 C C . VAL A 1 227 ? 1.131 1.154 2.906 1 98.56 227 VAL A C 1
ATOM 1790 O O . VAL A 1 227 ? 1.346 0.423 1.937 1 98.56 227 VAL A O 1
ATOM 1793 N N . MET A 1 228 ? 2.066 1.549 3.658 1 98.69 228 MET A N 1
ATOM 1794 C CA . MET A 1 228 ? 3.381 0.917 3.719 1 98.69 228 MET A CA 1
ATOM 1795 C C . MET A 1 228 ? 3.812 0.695 5.164 1 98.69 228 MET A C 1
ATOM 1797 O O . MET A 1 228 ? 3.93 1.649 5.934 1 98.69 228 MET A O 1
ATOM 1801 N N . ILE A 1 229 ? 4.004 -0.561 5.469 1 98.31 229 ILE A N 1
ATOM 1802 C CA . ILE A 1 229 ? 4.434 -0.879 6.828 1 98.31 229 ILE A CA 1
ATOM 1803 C C . ILE A 1 229 ? 5.887 -1.352 6.809 1 98.31 229 ILE A C 1
ATOM 1805 O O . ILE A 1 229 ? 6.344 -1.938 5.824 1 98.31 229 ILE A O 1
ATOM 1809 N N . TYR A 1 230 ? 6.594 -1.094 7.824 1 98 230 TYR A N 1
ATOM 1810 C CA . TYR A 1 230 ? 7.977 -1.513 8.008 1 98 230 TYR A CA 1
ATOM 1811 C C . TYR A 1 230 ? 8.109 -2.438 9.219 1 98 230 TYR A C 1
ATOM 1813 O O . TYR A 1 230 ? 8.156 -1.976 10.359 1 98 230 TYR A O 1
ATOM 1821 N N . PRO A 1 231 ? 8.281 -3.717 8.789 1 95.69 231 PRO A N 1
ATOM 1822 C CA . PRO A 1 231 ? 8.414 -4.676 9.891 1 95.69 231 PRO A CA 1
ATOM 1823 C C . PRO A 1 231 ? 9.68 -4.449 10.719 1 95.69 231 PRO A C 1
ATOM 1825 O O . PRO A 1 231 ? 10.727 -4.098 10.172 1 95.69 231 PRO A O 1
ATOM 1828 N N . ASN A 1 232 ? 9.711 -4.539 11.945 1 92.69 232 ASN A N 1
ATOM 1829 C CA . ASN A 1 232 ? 10.812 -4.461 12.898 1 92.69 232 ASN A CA 1
ATOM 1830 C C . ASN A 1 232 ? 11.398 -3.055 12.969 1 92.69 232 ASN A C 1
ATOM 1832 O O . ASN A 1 232 ? 12.57 -2.883 13.297 1 92.69 232 ASN A O 1
ATOM 1836 N N . GLN A 1 233 ? 10.633 -2.096 12.5 1 93.88 233 GLN A N 1
ATOM 1837 C CA . GLN A 1 233 ? 11.094 -0.714 12.578 1 93.88 233 GLN A CA 1
ATOM 1838 C C . GLN A 1 233 ? 10.344 0.063 13.656 1 93.88 233 GLN A C 1
ATOM 1840 O O . GLN A 1 233 ? 9.156 -0.159 13.867 1 93.88 233 GLN A O 1
ATOM 1845 N N . ASP A 1 234 ? 11.117 0.952 14.234 1 93.38 234 ASP A N 1
ATOM 1846 C CA . ASP A 1 234 ? 10.523 1.812 15.258 1 93.38 234 ASP A CA 1
ATOM 1847 C C . ASP A 1 234 ? 10.047 3.129 14.648 1 93.38 234 ASP A C 1
ATOM 1849 O O . ASP A 1 234 ? 9.781 3.207 13.453 1 93.38 234 ASP A O 1
ATOM 1853 N N . HIS A 1 235 ? 9.859 4.094 15.492 1 91.12 235 HIS A N 1
ATOM 1854 C CA . HIS A 1 235 ? 9.242 5.363 15.125 1 91.12 235 HIS A CA 1
ATOM 1855 C C . HIS A 1 235 ? 10.07 6.09 14.07 1 91.12 235 HIS A C 1
ATOM 1857 O O . HIS A 1 235 ? 9.531 6.875 13.289 1 91.12 235 HIS A O 1
ATOM 1863 N N . ALA A 1 236 ? 11.305 5.879 13.977 1 87.94 236 ALA A N 1
ATOM 1864 C CA . ALA A 1 236 ? 12.219 6.59 13.086 1 87.94 236 ALA A CA 1
ATOM 1865 C C . ALA A 1 236 ? 12.211 5.977 11.688 1 87.94 236 ALA A C 1
ATOM 1867 O O . ALA A 1 236 ? 12.555 6.641 10.711 1 87.94 236 ALA A O 1
ATOM 1868 N N . ILE A 1 237 ? 11.844 4.664 11.539 1 90.06 237 ILE A N 1
ATOM 1869 C CA . ILE A 1 237 ? 11.844 3.928 10.273 1 90.06 237 ILE A CA 1
ATOM 1870 C C . ILE A 1 237 ? 13.195 4.082 9.586 1 90.06 237 ILE A C 1
ATOM 1872 O O . ILE A 1 237 ? 13.43 5.062 8.875 1 90.06 237 ILE A O 1
ATOM 1876 N N . VAL A 1 238 ? 14.023 3.16 9.617 1 84.12 238 VAL A N 1
ATOM 1877 C CA . VAL A 1 238 ? 15.445 3.254 9.297 1 84.12 238 VAL A CA 1
ATOM 1878 C C . VAL A 1 238 ? 15.656 3.082 7.797 1 84.12 238 VAL A C 1
ATOM 1880 O O . VAL A 1 238 ? 16.516 3.736 7.203 1 84.12 238 VAL A O 1
ATOM 1883 N N . PRO A 1 239 ? 14.891 2.164 7.148 1 81.94 239 PRO A N 1
ATOM 1884 C CA . PRO A 1 239 ? 15.086 2.051 5.703 1 81.94 239 PRO A CA 1
ATOM 1885 C C . PRO A 1 239 ? 14.664 3.311 4.949 1 81.94 239 PRO A C 1
ATOM 1887 O O . PRO A 1 239 ? 13.711 3.277 4.176 1 81.94 239 PRO A O 1
ATOM 1890 N N . ARG A 1 240 ? 15.453 4.254 4.98 1 86.38 240 ARG A N 1
ATOM 1891 C CA . ARG A 1 240 ? 15.109 5.605 4.555 1 86.38 240 ARG A CA 1
ATOM 1892 C C . ARG A 1 240 ? 15.047 5.703 3.033 1 86.38 240 ARG A C 1
ATOM 1894 O O . ARG A 1 240 ? 14.188 6.395 2.484 1 86.38 240 ARG A O 1
ATOM 1901 N N . ASN A 1 241 ? 15.945 4.992 2.443 1 91.44 241 ASN A N 1
ATOM 1902 C CA . ASN A 1 241 ? 15.945 5.055 0.985 1 91.44 241 ASN A CA 1
ATOM 1903 C C . ASN A 1 241 ? 14.625 4.539 0.407 1 91.44 241 ASN A C 1
ATOM 1905 O O . ASN A 1 241 ? 14.008 5.203 -0.428 1 91.44 241 ASN A O 1
ATOM 1909 N N . HIS A 1 242 ? 14.25 3.404 0.9 1 96.06 242 HIS A N 1
ATOM 1910 C CA . HIS A 1 242 ? 12.992 2.857 0.401 1 96.06 242 HIS A CA 1
ATOM 1911 C C . HIS A 1 242 ? 11.82 3.773 0.735 1 96.06 242 HIS A C 1
ATOM 1913 O O . HIS A 1 242 ? 10.953 4.008 -0.107 1 96.06 242 HIS A O 1
ATOM 1919 N N . LEU A 1 243 ? 11.781 4.23 1.956 1 95.81 243 LEU A N 1
ATOM 1920 C CA . LEU A 1 243 ? 10.711 5.113 2.391 1 95.81 243 LEU A CA 1
ATOM 1921 C C . LEU A 1 243 ? 10.633 6.355 1.509 1 95.81 243 LEU A C 1
ATOM 1923 O O . LEU A 1 243 ? 9.555 6.719 1.032 1 95.81 243 LEU A O 1
ATOM 1927 N N . TYR A 1 244 ? 11.773 6.996 1.235 1 94.19 244 TYR A N 1
ATOM 1928 C CA . TYR A 1 244 ? 11.828 8.203 0.414 1 94.19 244 TYR A CA 1
ATOM 1929 C C . TYR A 1 244 ? 11.359 7.91 -1.009 1 94.19 244 TYR A C 1
ATOM 1931 O O . TYR A 1 244 ? 10.617 8.695 -1.598 1 94.19 244 TYR A O 1
ATOM 1939 N N . HIS A 1 245 ? 11.812 6.828 -1.498 1 96.38 245 HIS A N 1
ATOM 1940 C CA . HIS A 1 245 ? 11.422 6.48 -2.861 1 96.38 245 HIS A CA 1
ATOM 1941 C C . HIS A 1 245 ? 9.93 6.172 -2.949 1 96.38 245 HIS A C 1
ATOM 1943 O O . HIS A 1 245 ? 9.273 6.555 -3.918 1 96.38 245 HIS A O 1
ATOM 1949 N N . LYS A 1 246 ? 9.406 5.465 -1.907 1 97.5 246 LYS A N 1
ATOM 1950 C CA . LYS A 1 246 ? 7.98 5.168 -1.865 1 97.5 246 LYS A CA 1
ATOM 1951 C C . LYS A 1 246 ? 7.152 6.445 -1.812 1 97.5 246 LYS A C 1
ATOM 1953 O O . LYS A 1 246 ? 6.203 6.609 -2.584 1 97.5 246 LYS A O 1
ATOM 1958 N N . MET A 1 247 ? 7.527 7.355 -0.951 1 97.25 247 MET A N 1
ATOM 1959 C CA . MET A 1 247 ? 6.824 8.633 -0.826 1 97.25 247 MET A CA 1
ATOM 1960 C C . MET A 1 247 ? 6.934 9.438 -2.111 1 97.25 247 MET A C 1
ATOM 1962 O O . MET A 1 247 ? 5.961 10.055 -2.547 1 97.25 247 MET A O 1
ATOM 1966 N N . THR A 1 248 ? 8.109 9.438 -2.742 1 97.06 248 THR A N 1
ATOM 1967 C CA . THR A 1 248 ? 8.32 10.188 -3.973 1 97.06 248 THR A CA 1
ATOM 1968 C C . THR A 1 248 ? 7.461 9.633 -5.102 1 97.06 248 THR A C 1
ATOM 1970 O O . THR A 1 248 ? 6.82 10.391 -5.832 1 97.06 248 THR A O 1
ATOM 1973 N N . SER A 1 249 ? 7.461 8.328 -5.227 1 96.69 249 SER A N 1
ATOM 1974 C CA . SER A 1 249 ? 6.625 7.703 -6.246 1 96.69 249 SER A CA 1
ATOM 1975 C C . SER A 1 249 ? 5.156 8.07 -6.059 1 96.69 249 SER A C 1
ATOM 1977 O O . SER A 1 249 ? 4.453 8.352 -7.031 1 96.69 249 SER A O 1
ATOM 1979 N N . PHE A 1 250 ? 4.727 8.062 -4.871 1 97.75 250 PHE A N 1
ATOM 1980 C CA . PHE A 1 250 ? 3.361 8.438 -4.527 1 97.75 250 PHE A CA 1
ATOM 1981 C C . PHE A 1 250 ? 3.08 9.883 -4.922 1 97.75 250 PHE A C 1
ATOM 1983 O O . PHE A 1 250 ? 2.074 10.164 -5.574 1 97.75 250 PHE A O 1
ATOM 1990 N N . LEU A 1 251 ? 3.988 10.789 -4.578 1 97.62 251 LEU A N 1
ATOM 1991 C CA . LEU A 1 251 ? 3.832 12.203 -4.879 1 97.62 251 LEU A CA 1
ATOM 1992 C C . LEU A 1 251 ? 3.883 12.453 -6.383 1 97.62 251 LEU A C 1
ATOM 1994 O O . LEU A 1 251 ? 3.158 13.305 -6.902 1 97.62 251 LEU A O 1
ATOM 1998 N N . ASP A 1 252 ? 4.703 11.711 -7.098 1 96.12 252 ASP A N 1
ATOM 1999 C CA . ASP A 1 252 ? 4.793 11.836 -8.547 1 96.12 252 ASP A CA 1
ATOM 2000 C C . ASP A 1 252 ? 3.465 11.484 -9.211 1 96.12 252 ASP A C 1
ATOM 2002 O O . ASP A 1 252 ? 3.041 12.148 -10.156 1 96.12 252 ASP A O 1
ATOM 2006 N N . ARG A 1 253 ? 2.883 10.469 -8.68 1 93.75 253 ARG A N 1
ATOM 2007 C CA . ARG A 1 253 ? 1.585 10.07 -9.219 1 93.75 253 ARG A CA 1
ATOM 2008 C C . ARG A 1 253 ? 0.536 11.148 -8.977 1 93.75 253 ARG A C 1
ATOM 2010 O O . ARG A 1 253 ? -0.309 11.414 -9.828 1 93.75 253 ARG A O 1
ATOM 2017 N N . CYS A 1 254 ? 0.613 11.773 -7.82 1 92 254 CYS A N 1
ATOM 2018 C CA . CYS A 1 254 ? -0.328 12.82 -7.453 1 92 254 CYS A CA 1
ATOM 2019 C C . CYS A 1 254 ? -0.117 14.062 -8.312 1 92 254 CYS A C 1
ATOM 2021 O O . CYS A 1 254 ? -1.067 14.797 -8.602 1 92 254 CYS A O 1
ATOM 2023 N N . ALA A 1 255 ? 1.104 14.266 -8.703 1 92.19 255 ALA A N 1
ATOM 2024 C CA . ALA A 1 255 ? 1.463 15.484 -9.43 1 92.19 255 ALA A CA 1
ATOM 2025 C C . ALA A 1 255 ? 1.131 15.359 -10.914 1 92.19 255 ALA A C 1
ATOM 2027 O O . ALA A 1 255 ? 1.101 16.359 -11.633 1 92.19 255 ALA A O 1
ATOM 2028 N N . LYS A 1 256 ? 0.911 14.164 -11.516 1 84.31 256 LYS A N 1
ATOM 2029 C CA . LYS A 1 256 ? 0.615 13.953 -12.93 1 84.31 256 LYS A CA 1
ATOM 2030 C C . LYS A 1 256 ? -0.842 14.289 -13.242 1 84.31 256 LYS A C 1
ATOM 2032 O O . LYS A 1 256 ? -1.18 14.609 -14.383 1 84.31 256 LYS A O 1
ATOM 2037 N N . HIS A 1 257 ? -1.733 14.156 -12.43 1 66.12 257 HIS A N 1
ATOM 2038 C CA . HIS A 1 257 ? -3.145 14.359 -12.734 1 66.12 257 HIS A CA 1
ATOM 2039 C C . HIS A 1 257 ? -3.732 15.492 -11.906 1 66.12 257 HIS A C 1
ATOM 2041 O O . HIS A 1 257 ? -3.34 15.688 -10.75 1 66.12 257 HIS A O 1
ATOM 2047 N N . MET B 1 1 ? -24.312 -10.836 -19.75 1 61.97 1 MET B N 1
ATOM 2048 C CA . MET B 1 1 ? -23.922 -11.969 -20.578 1 61.97 1 MET B CA 1
ATOM 2049 C C . MET B 1 1 ? -22.891 -12.844 -19.875 1 61.97 1 MET B C 1
ATOM 2051 O O . MET B 1 1 ? -22.094 -12.336 -19.078 1 61.97 1 MET B O 1
ATOM 2055 N N . LEU B 1 2 ? -22.938 -14.117 -20.016 1 75.06 2 LEU B N 1
ATOM 2056 C CA . LEU B 1 2 ? -22.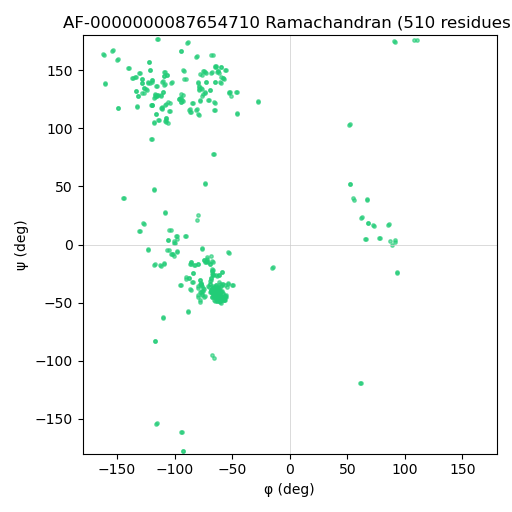109 -15.086 -19.312 1 75.06 2 LEU B CA 1
ATOM 2057 C C . LEU B 1 2 ? -20.719 -15.18 -19.953 1 75.06 2 LEU B C 1
ATOM 2059 O O . LEU B 1 2 ? -20.594 -15.039 -21.156 1 75.06 2 LEU B O 1
ATOM 2063 N N . PRO B 1 3 ? -19.766 -15.281 -19.078 1 81.25 3 PRO B N 1
ATOM 2064 C CA . PRO B 1 3 ? -18.422 -15.469 -19.625 1 81.25 3 PRO B CA 1
ATOM 2065 C C . PRO B 1 3 ? -18.312 -16.703 -20.516 1 81.25 3 PRO B C 1
ATOM 2067 O O . PRO B 1 3 ? -19.078 -17.656 -20.359 1 81.25 3 PRO B O 1
ATOM 2070 N N . PHE B 1 4 ? -17.531 -16.562 -21.578 1 86.62 4 PHE B N 1
ATOM 2071 C CA . PHE B 1 4 ? -17.156 -17.703 -22.391 1 86.62 4 PHE B CA 1
ATOM 2072 C C . PHE B 1 4 ? -16.047 -18.516 -21.75 1 86.62 4 PHE B C 1
ATOM 2074 O O . PHE B 1 4 ? -15.094 -17.953 -21.219 1 86.62 4 PHE B O 1
ATOM 2081 N N . VAL B 1 5 ? -16.234 -19.875 -21.719 1 91.19 5 VAL B N 1
ATOM 2082 C CA . VAL B 1 5 ? -15.242 -20.719 -21.078 1 91.19 5 VAL B CA 1
ATOM 2083 C C . VAL B 1 5 ? -14.586 -21.641 -22.109 1 91.19 5 VAL B C 1
ATOM 2085 O O . VAL B 1 5 ? -15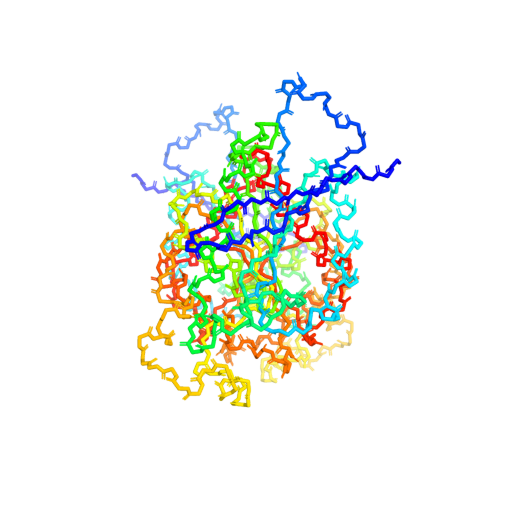.273 -22.281 -22.906 1 91.19 5 VAL B O 1
ATOM 2088 N N . MET B 1 6 ? -13.289 -21.609 -22.109 1 92.31 6 MET B N 1
ATOM 2089 C CA . MET B 1 6 ? -12.492 -22.547 -22.906 1 92.31 6 MET B CA 1
ATOM 2090 C C . MET B 1 6 ? -11.656 -23.453 -22.016 1 92.31 6 MET B C 1
ATOM 2092 O O . MET B 1 6 ? -11.109 -23 -21.016 1 92.31 6 MET B O 1
ATOM 2096 N N . SER B 1 7 ? -11.633 -24.75 -22.344 1 94.62 7 SER B N 1
ATOM 2097 C CA . SER B 1 7 ? -10.789 -25.719 -21.641 1 94.62 7 SER B CA 1
ATOM 2098 C C . SER B 1 7 ? -9.922 -26.5 -22.625 1 94.62 7 SER B C 1
ATOM 2100 O O . SER B 1 7 ? -10.414 -26.969 -23.656 1 94.62 7 SER B O 1
ATOM 2102 N N . GLU B 1 8 ? -8.727 -26.516 -22.297 1 95.38 8 GLU B N 1
ATOM 2103 C CA . GLU B 1 8 ? -7.797 -27.234 -23.172 1 95.38 8 GLU B CA 1
ATOM 2104 C C . GLU B 1 8 ? -6.633 -27.812 -22.375 1 95.38 8 GLU B C 1
ATOM 2106 O O . GLU B 1 8 ? -6.395 -27.422 -21.219 1 95.38 8 GLU B O 1
ATOM 2111 N N . THR B 1 9 ? -6.004 -28.797 -22.969 1 96.69 9 THR B N 1
ATOM 2112 C CA . THR B 1 9 ? -4.824 -29.406 -22.359 1 96.69 9 THR B CA 1
ATOM 2113 C C . THR B 1 9 ? -3.564 -29.047 -23.141 1 96.69 9 THR B C 1
ATOM 2115 O O . THR B 1 9 ? -3.57 -29.016 -24.359 1 96.69 9 THR B O 1
ATOM 2118 N N . PHE B 1 10 ? -2.518 -28.719 -22.453 1 97.44 10 PHE B N 1
ATOM 2119 C CA . PHE B 1 10 ? -1.225 -28.391 -23.031 1 97.44 10 PHE B CA 1
ATOM 2120 C C . PHE B 1 10 ? -0.144 -29.344 -22.531 1 97.44 10 PHE B C 1
ATOM 2122 O O . PHE B 1 10 ? -0.112 -29.688 -21.344 1 97.44 10 PHE B O 1
ATOM 2129 N N . PRO B 1 11 ? 0.755 -29.766 -23.406 1 97.44 11 PRO B N 1
ATOM 2130 C CA . PRO B 1 11 ? 1.832 -30.656 -22.969 1 97.44 11 PRO B CA 1
ATOM 2131 C C . PRO B 1 11 ? 2.881 -29.953 -22.125 1 97.44 11 PRO B C 1
ATOM 2133 O O . PRO B 1 11 ? 3.215 -28.797 -22.375 1 97.44 11 PRO B O 1
ATOM 2136 N N . LEU B 1 12 ? 3.344 -30.656 -21.078 1 96.56 12 LEU B N 1
ATOM 2137 C CA . LEU B 1 12 ? 4.449 -30.203 -20.234 1 96.56 12 LEU B CA 1
ATOM 2138 C C . LEU B 1 12 ? 5.652 -31.125 -20.375 1 96.56 12 LEU B C 1
ATOM 2140 O O . LEU B 1 12 ? 5.629 -32.062 -21.172 1 96.56 12 LEU B O 1
ATOM 2144 N N . LYS B 1 13 ? 6.703 -30.75 -19.703 1 91.81 13 LYS B N 1
ATOM 2145 C CA . LYS B 1 13 ? 7.91 -31.562 -19.734 1 91.81 13 LYS B CA 1
ATOM 2146 C C . LYS B 1 13 ? 7.68 -32.938 -19.094 1 91.81 13 LYS B C 1
ATOM 2148 O O . LYS B 1 13 ? 6.82 -33.062 -18.219 1 91.81 13 LYS B O 1
ATOM 2153 N N . GLN B 1 14 ? 8.398 -33.938 -19.469 1 92.38 14 GLN B N 1
ATOM 2154 C CA . GLN B 1 14 ? 8.477 -35.281 -18.875 1 92.38 14 GLN B CA 1
ATOM 2155 C C . GLN B 1 14 ? 7.133 -36 -18.953 1 92.38 14 GLN B C 1
ATOM 2157 O O . GLN B 1 14 ? 6.762 -36.75 -18.047 1 92.38 14 GLN B O 1
ATOM 2162 N N . GLY B 1 15 ? 6.309 -35.594 -19.891 1 93 15 GLY B N 1
ATOM 2163 C CA . GLY B 1 15 ? 5.086 -36.344 -20.172 1 93 15 GLY B CA 1
ATOM 2164 C C . GLY B 1 15 ? 3.891 -35.844 -19.375 1 93 15 GLY B C 1
ATOM 2165 O O . GLY B 1 15 ? 2.791 -36.406 -19.5 1 93 15 GLY B O 1
ATOM 2166 N N . TYR B 1 16 ? 4.043 -34.844 -18.609 1 95.12 16 TYR B N 1
ATOM 2167 C CA . TYR B 1 16 ? 2.918 -34.281 -17.875 1 95.12 16 TYR B CA 1
ATOM 2168 C C . TYR B 1 16 ? 2.086 -33.375 -18.766 1 95.12 16 TYR B C 1
ATOM 2170 O O . TYR B 1 16 ? 2.512 -33.031 -19.859 1 95.12 16 TYR B O 1
ATOM 2178 N N . GLU B 1 17 ? 0.866 -33.125 -18.312 1 95.5 17 GLU B N 1
ATOM 2179 C CA . GLU B 1 17 ? -0.038 -32.219 -19.031 1 95.5 17 GLU B CA 1
ATOM 2180 C C . GLU B 1 17 ? -0.647 -31.188 -18.078 1 95.5 17 GLU B C 1
ATOM 2182 O O . GLU B 1 17 ? -0.87 -31.469 -16.906 1 95.5 17 GLU B O 1
ATOM 2187 N N . ALA B 1 18 ? -0.883 -30.016 -18.641 1 95.44 18 ALA B N 1
ATOM 2188 C CA . ALA B 1 18 ? -1.604 -28.953 -17.938 1 95.44 18 ALA B CA 1
ATOM 2189 C C . ALA B 1 18 ? -3.033 -28.828 -18.453 1 95.44 18 ALA B C 1
ATOM 2191 O O . ALA B 1 18 ? -3.254 -28.688 -19.656 1 95.44 18 ALA B O 1
ATOM 2192 N N . ARG B 1 19 ? -3.959 -28.969 -17.578 1 95.19 19 ARG B N 1
ATOM 2193 C CA . ARG B 1 19 ? -5.336 -28.609 -17.906 1 95.19 19 ARG B CA 1
ATOM 2194 C C . ARG B 1 19 ? -5.586 -27.125 -17.688 1 95.19 19 ARG B C 1
ATOM 2196 O O . ARG B 1 19 ? -5.414 -26.625 -16.578 1 95.19 19 ARG B O 1
ATOM 2203 N N . VAL B 1 20 ? -5.996 -26.484 -18.766 1 95.94 20 VAL B N 1
ATOM 2204 C CA . VAL B 1 20 ? -6.129 -25.031 -18.719 1 95.94 20 VAL B CA 1
ATOM 2205 C C . VAL B 1 20 ? -7.586 -24.625 -18.938 1 95.94 20 VAL B C 1
ATOM 2207 O O . VAL B 1 20 ? -8.242 -25.141 -19.859 1 95.94 20 VAL B O 1
ATOM 2210 N N . LYS B 1 21 ? -8.047 -23.812 -18.047 1 94.44 21 LYS B N 1
ATOM 2211 C CA . LYS B 1 21 ? -9.352 -23.172 -18.203 1 94.44 21 LYS B CA 1
ATOM 2212 C C . LYS B 1 21 ? -9.211 -21.672 -18.422 1 94.44 21 LYS B C 1
ATOM 2214 O O . LYS B 1 21 ? -8.484 -21 -17.703 1 94.44 21 LYS B O 1
ATOM 2219 N N . ILE B 1 22 ? -9.867 -21.156 -19.484 1 94.44 22 ILE B N 1
ATOM 2220 C CA . ILE B 1 22 ? -9.828 -19.734 -19.812 1 94.44 22 ILE B CA 1
ATOM 2221 C C . ILE B 1 22 ? -11.242 -19.156 -19.781 1 94.44 22 ILE B C 1
ATOM 2223 O O . ILE B 1 22 ? -12.133 -19.641 -20.5 1 94.44 22 ILE B O 1
ATOM 2227 N N . LEU B 1 23 ? -11.445 -18.188 -18.922 1 94.06 23 LEU B N 1
ATOM 2228 C CA . LEU B 1 23 ? -12.68 -17.406 -18.891 1 94.06 23 LEU B CA 1
ATOM 2229 C C . LEU B 1 23 ? -12.531 -16.125 -19.688 1 94.06 23 LEU B C 1
ATOM 2231 O O . LEU B 1 23 ? -11.625 -15.328 -19.438 1 94.06 23 LEU B O 1
ATOM 2235 N N . LEU B 1 24 ? -13.461 -15.953 -20.609 1 93.19 24 LEU B N 1
ATOM 2236 C CA . LEU B 1 24 ? -13.391 -14.82 -21.516 1 93.19 24 LEU B CA 1
ATOM 2237 C C . LEU B 1 24 ? -14.633 -13.945 -21.406 1 93.19 24 LEU B C 1
ATOM 2239 O O . LEU B 1 24 ? -15.711 -14.438 -21.078 1 93.19 24 LEU B O 1
ATOM 2243 N N . PRO B 1 25 ? -14.438 -12.602 -21.672 1 91.06 25 PRO B N 1
ATOM 2244 C CA . PRO B 1 25 ? -15.617 -11.742 -21.719 1 91.06 25 PRO B CA 1
ATOM 2245 C C . PRO B 1 25 ? -16.625 -12.18 -22.797 1 91.06 25 PRO B C 1
ATOM 2247 O O . PRO B 1 25 ? -16.234 -12.82 -23.781 1 91.06 25 PRO B O 1
ATOM 2250 N N . PRO B 1 26 ? -17.891 -11.836 -22.516 1 81.25 26 PRO B N 1
ATOM 2251 C CA . PRO B 1 26 ? -18.938 -12.297 -23.438 1 81.25 26 PRO B CA 1
ATOM 2252 C C . PRO B 1 26 ? -18.766 -11.742 -24.859 1 81.25 26 PRO B C 1
ATOM 2254 O O . PRO B 1 26 ? -19.156 -12.391 -25.828 1 81.25 26 PRO B O 1
ATOM 2257 N N . ASP B 1 27 ? -18.453 -10.43 -24.938 1 70.62 27 ASP B N 1
ATOM 2258 C CA . ASP B 1 27 ? -18.328 -9.844 -26.266 1 70.62 27 ASP B CA 1
ATOM 2259 C C . ASP B 1 27 ? -16.984 -10.172 -26.891 1 70.62 27 ASP B C 1
ATOM 2261 O O . ASP B 1 27 ? -16.562 -9.531 -27.859 1 70.62 27 ASP B O 1
ATOM 2265 N N . GLN B 1 28 ? -16.453 -11.133 -26.531 1 59.72 28 GLN B N 1
ATOM 2266 C CA . GLN B 1 28 ? -15.07 -11.422 -26.891 1 59.72 28 GLN B CA 1
ATOM 2267 C C . GLN B 1 28 ? -14.844 -11.305 -28.391 1 59.72 28 GLN B C 1
ATOM 2269 O O . GLN B 1 28 ? -15.727 -11.641 -29.188 1 59.72 28 GLN B O 1
ATOM 2274 N N . PRO B 1 29 ? -13.789 -10.492 -28.594 1 51 29 PRO B N 1
ATOM 2275 C CA . PRO B 1 29 ? -13.344 -10.242 -29.953 1 51 29 PRO B CA 1
ATOM 2276 C C . PRO B 1 29 ? -13.258 -11.516 -30.797 1 51 29 PRO B C 1
ATOM 2278 O O . PRO B 1 29 ? -13.016 -12.602 -30.25 1 51 29 PRO B O 1
ATOM 2281 N N . SER B 1 30 ? -14.055 -11.578 -31.688 1 49.66 30 SER B N 1
ATOM 2282 C CA . SER B 1 30 ? -13.555 -12.469 -32.719 1 49.66 30 SER B CA 1
ATOM 2283 C C . SER B 1 30 ? -12.023 -12.5 -32.719 1 49.66 30 SER B C 1
ATOM 2285 O O . SER B 1 30 ? -11.375 -11.516 -32.344 1 49.66 30 SER B O 1
ATOM 2287 N N . ARG B 1 31 ? -11.445 -13.789 -32.562 1 51.75 31 ARG B N 1
ATOM 2288 C CA . ARG B 1 31 ? -10.008 -14 -32.719 1 51.75 31 ARG B CA 1
ATOM 2289 C C . ARG B 1 31 ? -9.359 -12.812 -33.406 1 51.75 31 ARG B C 1
ATOM 2291 O O . ARG B 1 31 ? -8.156 -12.594 -33.281 1 51.75 31 ARG B O 1
ATOM 2298 N N . SER B 1 32 ? -10.32 -12.07 -34.094 1 47.41 32 SER B N 1
ATOM 2299 C CA . SER B 1 32 ? -9.82 -11.086 -35.062 1 47.41 32 SER B CA 1
ATOM 2300 C C . SER B 1 32 ? -9.852 -9.68 -34.469 1 47.41 32 SER B C 1
ATOM 2302 O O . SER B 1 32 ? -9.531 -8.703 -35.156 1 47.41 32 SER B O 1
ATOM 2304 N N . SER B 1 33 ? -10.492 -9.523 -33.312 1 52.22 33 SER B N 1
ATOM 2305 C CA . SER B 1 33 ? -10.523 -8.117 -32.938 1 52.22 33 SER B CA 1
ATOM 2306 C C . SER B 1 33 ? -9.141 -7.617 -32.531 1 52.22 33 SER B C 1
ATOM 2308 O O . SER B 1 33 ? -8.336 -8.383 -31.984 1 52.22 33 SER B O 1
ATOM 2310 N N . SER B 1 34 ? -8.633 -6.574 -33.156 1 57.81 34 SER B N 1
ATOM 2311 C CA . SER B 1 34 ? -7.359 -5.871 -33.062 1 57.81 34 SER B CA 1
ATOM 2312 C C . SER B 1 34 ? -7.055 -5.469 -31.625 1 57.81 34 SER B C 1
ATOM 2314 O O . SER B 1 34 ? -5.934 -5.062 -31.312 1 57.81 34 SER B O 1
ATOM 2316 N N . ARG B 1 35 ? -8.039 -5.668 -30.641 1 73 35 ARG B N 1
ATOM 2317 C CA . ARG B 1 35 ? -7.66 -5.145 -29.344 1 73 35 ARG B CA 1
ATOM 2318 C C . ARG B 1 35 ? -7.348 -6.281 -28.359 1 73 35 ARG B C 1
ATOM 2320 O O . ARG B 1 35 ? -8.203 -7.117 -28.078 1 73 35 ARG B O 1
ATOM 2327 N N . SER B 1 36 ? -6.184 -6.539 -28.031 1 88.62 36 SER B N 1
ATOM 2328 C CA . SER B 1 36 ? -5.758 -7.562 -27.078 1 88.62 36 SER B CA 1
ATOM 2329 C C . SER B 1 36 ? -6.328 -7.293 -25.688 1 88.62 36 SER B C 1
ATOM 2331 O O . SER B 1 36 ? -6.711 -6.164 -25.375 1 88.62 36 SER B O 1
ATOM 2333 N N . ILE B 1 37 ? -6.602 -8.383 -24.938 1 93.06 37 ILE B N 1
ATOM 2334 C CA . ILE B 1 37 ? -7.234 -8.242 -23.641 1 93.06 37 ILE B CA 1
ATOM 2335 C C . ILE B 1 37 ? -6.234 -8.594 -22.531 1 93.06 37 ILE B C 1
ATOM 2337 O O . ILE B 1 37 ? -5.434 -9.523 -22.688 1 93.06 37 ILE B O 1
ATOM 2341 N N . PRO B 1 38 ? -6.246 -7.848 -21.422 1 96.5 38 PRO B N 1
ATOM 2342 C CA . PRO B 1 38 ? -5.379 -8.203 -20.297 1 96.5 38 PRO B CA 1
ATOM 2343 C C . PRO B 1 38 ? -5.734 -9.555 -19.672 1 96.5 38 PRO B C 1
ATOM 2345 O O . PRO B 1 38 ? -6.891 -9.984 -19.75 1 96.5 38 PRO B O 1
ATOM 2348 N N . VAL B 1 39 ? -4.758 -10.211 -19.078 1 96.94 39 VAL B N 1
ATOM 2349 C CA . VAL B 1 39 ? -4.93 -11.57 -18.594 1 96.94 39 VAL B CA 1
ATOM 2350 C C . VAL B 1 39 ? -4.586 -11.625 -17.109 1 96.94 39 VAL B C 1
ATOM 2352 O O . VAL B 1 39 ? -3.588 -11.047 -16.672 1 96.94 39 VAL B O 1
ATOM 2355 N N . LEU B 1 40 ? -5.395 -12.234 -16.375 1 97.5 40 LEU B N 1
ATOM 2356 C CA . LEU B 1 40 ? -5.086 -12.617 -14.992 1 97.5 40 LEU B CA 1
ATOM 2357 C C . LEU B 1 40 ? -4.957 -14.133 -14.867 1 97.5 40 LEU B C 1
ATOM 2359 O O . LEU B 1 40 ? -5.902 -14.867 -15.156 1 97.5 40 LEU B O 1
ATOM 2363 N N . VAL B 1 41 ? -3.793 -14.57 -14.484 1 97.19 41 VAL B N 1
ATOM 2364 C CA . VAL B 1 41 ? -3.584 -15.977 -14.148 1 97.19 41 VAL B CA 1
ATOM 2365 C C . VAL B 1 41 ? -3.92 -16.203 -12.672 1 97.19 41 VAL B C 1
ATOM 2367 O O . VAL B 1 41 ? -3.277 -15.641 -11.789 1 97.19 41 VAL B O 1
ATOM 2370 N N . LYS B 1 42 ? -4.887 -16.969 -12.453 1 95.38 42 LYS B N 1
ATOM 2371 C CA . LYS B 1 42 ? -5.227 -17.375 -11.086 1 95.38 42 LYS B CA 1
ATOM 2372 C C . LYS B 1 42 ? -4.547 -18.688 -10.711 1 95.38 42 LYS B C 1
ATOM 2374 O O . LYS B 1 42 ? -4.805 -19.719 -11.328 1 95.38 42 LYS B O 1
ATOM 2379 N N . VAL B 1 43 ? -3.779 -18.609 -9.586 1 93.31 43 VAL B N 1
ATOM 2380 C CA . VAL B 1 43 ? -2.973 -19.797 -9.305 1 93.31 43 VAL B CA 1
ATOM 2381 C C . VAL B 1 43 ? -3.242 -20.281 -7.879 1 93.31 43 VAL B C 1
ATOM 2383 O O . VAL B 1 43 ? -3.387 -19.469 -6.961 1 93.31 43 VAL B O 1
ATOM 2386 N N . TYR B 1 44 ? -3.418 -21.5 -7.703 1 81.38 44 TYR B N 1
ATOM 2387 C CA . TYR B 1 44 ? -3.305 -22.172 -6.422 1 81.38 44 TYR B CA 1
ATOM 2388 C C . TYR B 1 44 ? -2.07 -23.062 -6.383 1 81.38 44 TYR B C 1
ATOM 2390 O O . TYR B 1 44 ? -1.102 -22.766 -5.68 1 81.38 44 TYR B O 1
ATOM 2398 N N . ALA B 1 45 ? -1.918 -24.016 -7.137 1 70.31 45 ALA B N 1
ATOM 2399 C CA . ALA B 1 45 ? -0.777 -24.875 -7.449 1 70.31 45 ALA B CA 1
ATOM 2400 C C . ALA B 1 45 ? -0.361 -25.703 -6.238 1 70.31 45 ALA B C 1
ATOM 2402 O O . ALA B 1 45 ? 0.768 -26.188 -6.172 1 70.31 45 ALA B O 1
ATOM 2403 N N . GLY B 1 46 ? -1.129 -25.625 -5.094 1 78.06 46 GLY B N 1
ATOM 2404 C CA . GLY B 1 46 ? -0.724 -26.297 -3.871 1 78.06 46 GLY B CA 1
ATOM 2405 C C . GLY B 1 46 ? -1.343 -27.672 -3.719 1 78.06 46 GLY B C 1
ATOM 2406 O O . GLY B 1 46 ? -2.184 -28.078 -4.523 1 78.06 46 GLY B O 1
ATOM 2407 N N . PRO B 1 47 ? -0.621 -28.297 -2.674 1 75.25 47 PRO B N 1
ATOM 2408 C CA . PRO B 1 47 ? -1.172 -29.609 -2.334 1 75.25 47 PRO B CA 1
ATOM 2409 C C . PRO B 1 47 ? -2.463 -29.516 -1.525 1 75.25 47 PRO B C 1
ATOM 2411 O O . PRO B 1 47 ? -2.633 -28.594 -0.729 1 75.25 47 PRO B O 1
ATOM 2414 N N . GLY B 1 48 ? -3.549 -30.219 -1.91 1 65.44 48 GLY B N 1
ATOM 2415 C CA . GLY B 1 48 ? -4.762 -30.266 -1.113 1 65.44 48 GLY B CA 1
ATOM 2416 C C . GLY B 1 48 ? -5.906 -29.484 -1.72 1 65.44 48 GLY B C 1
ATOM 2417 O O . GLY B 1 48 ? -5.742 -28.844 -2.766 1 65.44 48 GLY B O 1
ATOM 2418 N N . PRO B 1 49 ? -7.012 -29.688 -0.91 1 54.03 49 PRO B N 1
ATOM 2419 C CA . PRO B 1 49 ? -8.195 -29.047 -1.497 1 54.03 49 PRO B CA 1
ATOM 2420 C C . PRO B 1 49 ? -8.125 -27.531 -1.454 1 54.03 49 PRO B C 1
ATOM 2422 O O . PRO B 1 49 ? -7.547 -26.953 -0.524 1 54.03 49 PRO B O 1
ATOM 2425 N N . GLN B 1 50 ? -8.414 -26.938 -2.531 1 53.69 50 GLN B N 1
ATOM 2426 C CA . GLN B 1 50 ? -8.555 -25.484 -2.682 1 53.69 50 GLN B CA 1
ATOM 2427 C C . GLN B 1 50 ? -9.852 -24.984 -2.045 1 53.69 50 GLN B C 1
ATOM 2429 O O . GLN B 1 50 ? -10.891 -24.938 -2.701 1 53.69 50 GLN B O 1
ATOM 2434 N N . MET B 1 51 ? -10.195 -25.25 -0.771 1 45.84 51 MET B N 1
ATOM 2435 C CA . MET B 1 51 ? -11.586 -25.062 -0.363 1 45.84 51 MET B CA 1
ATOM 2436 C C . MET B 1 51 ? -11.961 -23.594 -0.384 1 45.84 51 MET B C 1
ATOM 2438 O O . MET B 1 51 ? -12.961 -23.203 -0.992 1 45.84 51 MET B O 1
ATOM 2442 N N . ALA B 1 52 ? -11.844 -22.953 0.812 1 44.03 52 ALA B N 1
ATOM 2443 C CA . ALA B 1 52 ? -12.531 -21.75 1.282 1 44.03 52 ALA B CA 1
ATOM 2444 C C . ALA B 1 52 ? -12.273 -20.578 0.351 1 44.03 52 ALA B C 1
ATOM 2446 O O . ALA B 1 52 ? -13.156 -19.734 0.141 1 44.03 52 ALA B O 1
ATOM 2447 N N . SER B 1 53 ? -11.141 -20.406 -0.284 1 50.5 53 SER B N 1
ATOM 2448 C CA . SER B 1 53 ? -10.758 -19.328 -1.184 1 50.5 53 SER B CA 1
ATOM 2449 C C . SER B 1 53 ? -11.5 -19.438 -2.516 1 50.5 53 SER B C 1
ATOM 2451 O O . SER B 1 53 ? -11.602 -18.453 -3.252 1 50.5 53 SER B O 1
ATOM 2453 N N . ASP B 1 54 ? -12.156 -20.562 -2.711 1 56.62 54 ASP B N 1
ATOM 2454 C CA . ASP B 1 54 ? -12.68 -20.906 -4.031 1 56.62 54 ASP B CA 1
ATOM 2455 C C . ASP B 1 54 ? -13.938 -20.094 -4.344 1 56.62 54 ASP B C 1
ATOM 2457 O O . ASP B 1 54 ? -14.094 -19.578 -5.453 1 56.62 54 ASP B O 1
ATOM 2461 N N . GLU B 1 55 ? -14.766 -20.031 -3.297 1 50.69 55 GLU B N 1
ATOM 2462 C CA . GLU B 1 55 ? -15.984 -19.297 -3.629 1 50.69 55 GLU B CA 1
ATOM 2463 C C . GLU B 1 55 ? -15.688 -17.812 -3.887 1 50.69 55 GLU B C 1
ATOM 2465 O O . GLU B 1 55 ? -16.234 -17.219 -4.824 1 50.69 55 GLU B O 1
ATOM 2470 N N . PHE B 1 56 ? -14.898 -17.312 -3.004 1 55.84 56 PHE B N 1
ATOM 2471 C CA . PHE B 1 56 ? -14.516 -15.906 -3.15 1 55.84 56 PHE B CA 1
ATOM 2472 C C . PHE B 1 56 ? -13.938 -15.648 -4.535 1 55.84 56 PHE B C 1
ATOM 2474 O O . PHE B 1 56 ? -14.305 -14.672 -5.195 1 55.84 56 PHE B O 1
ATOM 2481 N N . THR B 1 57 ? -13.305 -16.578 -5.023 1 65.5 57 THR B N 1
ATOM 2482 C CA . THR B 1 57 ? -12.531 -16.312 -6.23 1 65.5 57 THR B CA 1
ATOM 2483 C C . THR B 1 57 ? -13.398 -16.469 -7.477 1 65.5 57 THR B C 1
ATOM 2485 O O . THR B 1 57 ? -13.203 -15.773 -8.469 1 65.5 57 THR B O 1
ATOM 2488 N N . ILE B 1 58 ? -14.562 -17.125 -7.172 1 70.62 58 ILE B N 1
ATOM 2489 C CA . ILE B 1 58 ? -15.383 -17.344 -8.359 1 70.62 58 ILE B CA 1
ATOM 2490 C C . ILE B 1 58 ? -16.141 -16.078 -8.711 1 70.62 58 ILE B C 1
ATOM 2492 O O . ILE B 1 58 ? -16.172 -15.664 -9.875 1 70.62 58 ILE B O 1
ATOM 2496 N N . GLY B 1 59 ? -16.656 -15.477 -7.727 1 81.19 59 GLY B N 1
ATOM 2497 C CA . GLY B 1 59 ? -17.359 -14.227 -7.957 1 81.19 59 GLY B CA 1
ATOM 2498 C C . GLY B 1 59 ? -16.453 -13.117 -8.461 1 81.19 59 GLY B C 1
ATOM 2499 O O . GLY B 1 59 ? -16.828 -12.367 -9.367 1 81.19 59 GLY B O 1
ATOM 2500 N N . TYR B 1 60 ? -15.344 -13.102 -7.969 1 89.88 60 TYR B N 1
ATOM 2501 C CA . TYR B 1 60 ? -14.406 -12.055 -8.352 1 89.88 60 TYR B CA 1
ATOM 2502 C C . TYR B 1 60 ? -13.93 -12.25 -9.781 1 89.88 60 TYR B C 1
ATOM 2504 O O . TYR B 1 60 ? -13.812 -11.281 -10.547 1 89.88 60 TYR B O 1
ATOM 2512 N N . GLU B 1 61 ? -13.75 -13.516 -10.203 1 90.56 61 GLU B N 1
ATOM 2513 C CA . GLU B 1 61 ? -13.328 -13.82 -11.562 1 90.56 61 GLU B CA 1
ATOM 2514 C C . GLU B 1 61 ? -14.398 -13.398 -12.578 1 90.56 61 GLU B C 1
ATOM 2516 O O . GLU B 1 61 ? -14.078 -12.797 -13.602 1 90.56 61 GLU B O 1
ATOM 2521 N N . GLU B 1 62 ? -15.547 -13.75 -12.18 1 88.81 62 GLU B N 1
ATOM 2522 C CA . GLU B 1 62 ? -16.656 -13.383 -13.062 1 88.81 62 GLU B CA 1
ATOM 2523 C C . GLU B 1 62 ? -16.766 -11.867 -13.211 1 88.81 62 GLU B C 1
ATOM 2525 O O . GLU B 1 62 ? -16.984 -11.367 -14.312 1 88.81 62 GLU B O 1
ATOM 2530 N N . PHE B 1 63 ? -16.625 -11.234 -12.172 1 91.31 63 PHE B N 1
ATOM 2531 C CA . PHE B 1 63 ? -16.672 -9.773 -12.188 1 91.31 63 PHE B CA 1
ATOM 2532 C C . PHE B 1 63 ? -15.57 -9.219 -13.086 1 91.31 63 PHE B C 1
ATOM 2534 O O . PHE B 1 63 ? -15.82 -8.336 -13.914 1 91.31 63 PHE B O 1
ATOM 2541 N N . LEU B 1 64 ? -14.367 -9.758 -12.969 1 93.75 64 LEU B N 1
ATOM 2542 C CA . LEU B 1 64 ? -13.242 -9.281 -13.773 1 93.75 64 LEU B CA 1
ATOM 2543 C C . LEU B 1 64 ? -13.508 -9.5 -15.258 1 93.75 64 LEU B C 1
ATOM 2545 O O . LEU B 1 64 ? -13.227 -8.617 -16.078 1 93.75 64 LEU B O 1
ATOM 2549 N N . VAL B 1 65 ? -14.094 -10.578 -15.539 1 93.19 65 VAL B N 1
ATOM 2550 C CA . VAL B 1 65 ? -14.312 -10.961 -16.922 1 93.19 65 VAL B CA 1
ATOM 2551 C C . VAL B 1 65 ? -15.461 -10.148 -17.516 1 93.19 65 VAL B C 1
ATOM 2553 O O . VAL B 1 65 ? -15.359 -9.625 -18.625 1 93.19 65 VAL B O 1
ATOM 2556 N N . THR B 1 66 ? -16.469 -9.93 -16.766 1 91.06 66 THR B N 1
ATOM 2557 C CA . THR B 1 66 ? -17.688 -9.328 -17.297 1 91.06 66 THR B CA 1
ATOM 2558 C C . THR B 1 66 ? -17.625 -7.809 -17.188 1 91.06 66 THR B C 1
ATOM 2560 O O . THR B 1 66 ? -18.156 -7.098 -18.047 1 91.06 66 THR B O 1
ATOM 2563 N N . SER B 1 67 ? -16.906 -7.316 -16.188 1 91.19 67 SER B N 1
ATOM 2564 C CA . SER B 1 67 ? -17.016 -5.891 -15.898 1 91.19 67 SER B CA 1
ATOM 2565 C C . SER B 1 67 ? -15.711 -5.16 -16.219 1 91.19 67 SER B C 1
ATOM 2567 O O . SER B 1 67 ? -15.703 -3.938 -16.375 1 91.19 67 SER B O 1
ATOM 2569 N N . ARG B 1 68 ? -14.656 -5.902 -16.312 1 92.56 68 ARG B N 1
ATOM 2570 C CA . ARG B 1 68 ? -13.383 -5.215 -16.5 1 92.56 68 ARG B CA 1
ATOM 2571 C C . ARG B 1 68 ? -12.688 -5.703 -17.766 1 92.56 68 ARG B C 1
ATOM 2573 O O . ARG B 1 68 ? -11.578 -5.258 -18.078 1 92.56 68 ARG B O 1
ATOM 2580 N N . ASN B 1 69 ? -13.234 -6.688 -18.453 1 91.69 69 ASN B N 1
ATOM 2581 C CA . ASN B 1 69 ? -12.758 -7.18 -19.734 1 91.69 69 ASN B CA 1
ATOM 2582 C C . ASN B 1 69 ? -11.398 -7.863 -19.609 1 91.69 69 ASN B C 1
ATOM 2584 O O . ASN B 1 69 ? -10.516 -7.672 -20.438 1 91.69 69 ASN B O 1
ATOM 2588 N N . PHE B 1 70 ? -11.25 -8.586 -18.516 1 95.19 70 PHE B N 1
ATOM 2589 C CA . PHE B 1 70 ? -10.094 -9.453 -18.344 1 95.19 70 PHE B CA 1
ATOM 2590 C C . PHE B 1 70 ? -10.391 -10.859 -18.844 1 95.19 70 PHE B C 1
ATOM 2592 O O . PHE B 1 70 ? -11.539 -11.312 -18.781 1 95.19 70 PHE B O 1
ATOM 2599 N N . ALA B 1 71 ? -9.391 -11.516 -19.312 1 95.5 71 ALA B N 1
ATOM 2600 C CA . ALA B 1 71 ? -9.422 -12.977 -19.328 1 95.5 71 ALA B CA 1
ATOM 2601 C C . ALA B 1 71 ? -8.836 -13.562 -18.047 1 95.5 71 ALA B C 1
ATOM 2603 O O . ALA B 1 71 ? -7.859 -13.031 -17.516 1 95.5 71 ALA B O 1
ATOM 2604 N N . VAL B 1 72 ? -9.422 -14.625 -17.594 1 96.19 72 VAL B N 1
ATOM 2605 C CA . VAL B 1 72 ? -8.883 -15.312 -16.422 1 96.19 72 VAL B CA 1
ATOM 2606 C C . VAL B 1 72 ? -8.469 -16.734 -16.797 1 96.19 72 VAL B C 1
ATOM 2608 O O . VAL B 1 72 ? -9.258 -17.484 -17.375 1 96.19 72 VAL B O 1
ATOM 2611 N N . VAL B 1 73 ? -7.219 -17.047 -16.484 1 96.06 73 VAL B N 1
ATOM 2612 C CA . VAL B 1 73 ? -6.66 -18.359 -16.828 1 96.06 73 VAL B CA 1
ATOM 2613 C C . VAL B 1 73 ? -6.344 -19.141 -15.562 1 96.06 73 VAL B C 1
ATOM 2615 O O . VAL B 1 73 ? -5.711 -18.609 -14.648 1 96.06 73 VAL B O 1
ATOM 2618 N N . SER B 1 74 ? -6.812 -20.344 -15.492 1 94.62 74 SER B N 1
ATOM 2619 C CA . SER B 1 74 ? -6.469 -21.281 -14.43 1 94.62 74 SER B CA 1
ATOM 2620 C C . SER B 1 74 ? -5.805 -22.531 -14.984 1 94.62 74 SER B C 1
ATOM 2622 O O . SER B 1 74 ? -6.223 -23.047 -16.016 1 94.62 74 SER B O 1
ATOM 2624 N N . ILE B 1 75 ? -4.812 -23.016 -14.258 1 94.25 75 ILE B N 1
ATOM 2625 C CA . ILE B 1 75 ? -3.996 -24.109 -14.773 1 94.25 75 ILE B CA 1
ATOM 2626 C C . ILE B 1 75 ? -3.855 -25.188 -13.711 1 94.25 75 ILE B C 1
ATOM 2628 O O . ILE B 1 75 ? -3.467 -24.906 -12.578 1 94.25 75 ILE B O 1
ATOM 2632 N N . ASP B 1 76 ? -4.156 -26.391 -14.07 1 91.81 76 ASP B N 1
ATOM 2633 C CA . ASP B 1 76 ? -3.91 -27.562 -13.242 1 91.81 76 ASP B CA 1
ATOM 2634 C C . ASP B 1 76 ? -2.738 -28.375 -13.773 1 91.81 76 ASP B C 1
ATOM 2636 O O . ASP B 1 76 ? -2.869 -29.062 -14.789 1 91.81 76 ASP B O 1
ATOM 2640 N N . GLY B 1 77 ? -1.665 -28.25 -13.109 1 91.56 77 GLY B N 1
ATOM 2641 C CA . GLY B 1 77 ? -0.47 -29.016 -13.406 1 91.56 77 GLY B CA 1
ATOM 2642 C C . GLY B 1 77 ? -0.082 -29.969 -12.289 1 91.56 77 GLY B C 1
ATOM 2643 O O . GLY B 1 77 ? -0.948 -30.516 -11.609 1 91.56 77 GLY B O 1
ATOM 2644 N N . ARG B 1 78 ? 1.135 -30.281 -12.195 1 91.62 78 ARG B N 1
ATOM 2645 C CA . ARG B 1 78 ? 1.595 -31.094 -11.07 1 91.62 78 ARG B CA 1
ATOM 2646 C C . ARG B 1 78 ? 1.307 -30.391 -9.742 1 91.62 78 ARG B C 1
ATOM 2648 O O . ARG B 1 78 ? 1.379 -29.172 -9.648 1 91.62 78 ARG B O 1
ATOM 2655 N N . GLY B 1 79 ? 0.977 -31.172 -8.773 1 87.19 79 GLY B N 1
ATOM 2656 C CA . GLY B 1 79 ? 0.682 -30.656 -7.449 1 87.19 79 GLY B CA 1
ATOM 2657 C C . GLY B 1 79 ? -0.793 -30.375 -7.234 1 87.19 79 GLY B C 1
ATOM 2658 O O . GLY B 1 79 ? -1.252 -30.266 -6.094 1 87.19 79 GLY B O 1
ATOM 2659 N N . SER B 1 80 ? -1.501 -30.156 -8.359 1 83.31 80 SER B N 1
ATOM 2660 C CA . SER B 1 80 ? -2.914 -29.812 -8.258 1 83.31 80 SER B CA 1
ATOM 2661 C C . SER B 1 80 ? -3.736 -30.984 -7.738 1 83.31 80 SER B C 1
ATOM 2663 O O . SER B 1 80 ? -3.475 -32.125 -8.094 1 83.31 80 SER B O 1
ATOM 2665 N N . ASN B 1 81 ? -4.688 -30.531 -7.078 1 75.69 81 ASN B N 1
ATOM 2666 C CA . ASN B 1 81 ? -5.582 -31.547 -6.535 1 75.69 81 ASN B CA 1
ATOM 2667 C C . ASN B 1 81 ? -6.449 -32.156 -7.629 1 75.69 81 ASN B C 1
ATOM 2669 O O . ASN B 1 81 ? -6.715 -31.531 -8.648 1 75.69 81 ASN B O 1
ATOM 2673 N N . GLY B 1 82 ? -6.789 -33.344 -7.492 1 75.75 82 GLY B N 1
ATOM 2674 C CA . GLY B 1 82 ? -7.723 -34 -8.391 1 75.75 82 GLY B CA 1
ATOM 2675 C C . GLY B 1 82 ? -7.055 -34.594 -9.609 1 75.75 82 GLY B C 1
ATOM 2676 O O . GLY B 1 82 ? -7.73 -35.062 -10.531 1 75.75 82 GLY B O 1
ATOM 2677 N N . ARG B 1 83 ? -5.715 -34.531 -9.719 1 81.12 83 ARG B N 1
ATOM 2678 C CA . ARG B 1 83 ? -5.016 -35.031 -10.891 1 81.12 83 ARG B CA 1
ATOM 2679 C C . ARG B 1 83 ? -4.414 -36.406 -10.617 1 81.12 83 ARG B C 1
ATOM 2681 O O . ARG B 1 83 ? -3.746 -37 -11.477 1 81.12 83 ARG B O 1
ATOM 2688 N N . GLY B 1 84 ? -4.648 -37 -9.414 1 81.5 84 GLY B N 1
ATOM 2689 C CA . GLY B 1 84 ? -4.094 -38.281 -9.094 1 81.5 84 GLY B CA 1
ATOM 2690 C C . GLY B 1 84 ? -2.744 -38.219 -8.406 1 81.5 84 GLY B C 1
ATOM 2691 O O . GLY B 1 84 ? -2.139 -37.156 -8.328 1 81.5 84 GLY B O 1
ATOM 2692 N N . TRP B 1 85 ? -2.295 -39.281 -8.023 1 85.12 85 TRP B N 1
ATOM 2693 C CA . TRP B 1 85 ? -1.1 -39.375 -7.195 1 85.12 85 TRP B CA 1
ATOM 2694 C C . TRP B 1 85 ? 0.143 -38.969 -7.977 1 85.12 85 TRP B C 1
ATOM 2696 O O . TRP B 1 85 ? 1.036 -38.312 -7.438 1 85.12 85 TRP B O 1
ATOM 2706 N N . LYS B 1 86 ? 0.155 -39.375 -9.227 1 86.31 86 LYS B N 1
ATOM 2707 C CA . LYS B 1 86 ? 1.317 -39.062 -10.055 1 86.31 86 LYS B CA 1
ATOM 2708 C C . LYS B 1 86 ? 1.591 -37.562 -10.078 1 86.31 86 LYS B C 1
ATOM 2710 O O . LYS B 1 86 ? 2.736 -37.125 -9.93 1 86.31 86 LYS B O 1
ATOM 2715 N N . TYR B 1 87 ? 0.628 -36.781 -10.211 1 87.88 87 TYR B N 1
ATOM 2716 C CA . TYR B 1 87 ? 0.765 -35.344 -10.273 1 87.88 87 TYR B CA 1
ATOM 2717 C C . TYR B 1 87 ? 0.99 -34.75 -8.891 1 87.88 87 TYR B C 1
ATOM 2719 O O . TYR B 1 87 ? 1.81 -33.844 -8.719 1 87.88 87 TYR B O 1
ATOM 2727 N N . ARG B 1 88 ? 0.418 -35.344 -7.898 1 85.75 88 ARG B N 1
ATOM 2728 C CA . ARG B 1 88 ? 0.479 -34.781 -6.547 1 85.75 88 ARG B CA 1
ATOM 2729 C C . ARG B 1 88 ? 1.816 -35.094 -5.887 1 85.75 88 ARG B C 1
ATOM 2731 O O . ARG B 1 88 ? 2.363 -34.281 -5.148 1 85.75 88 ARG B O 1
ATOM 2738 N N . SER B 1 89 ? 2.307 -36.281 -6.156 1 87.25 89 SER B N 1
ATOM 2739 C CA . SER B 1 89 ? 3.51 -36.719 -5.473 1 87.25 89 SER B CA 1
ATOM 2740 C C . SER B 1 89 ? 4.746 -35.969 -5.949 1 87.25 89 SER B C 1
ATOM 2742 O O . SER B 1 89 ? 5.773 -35.969 -5.27 1 87.25 89 SER B O 1
ATOM 2744 N N . ALA B 1 90 ? 4.594 -35.312 -7.055 1 87.75 90 ALA B N 1
ATOM 2745 C CA . ALA B 1 90 ? 5.738 -34.656 -7.684 1 87.75 90 ALA B CA 1
ATOM 2746 C C . ALA B 1 90 ? 6.219 -33.469 -6.855 1 87.75 90 ALA B C 1
ATOM 2748 O O . ALA B 1 90 ? 7.355 -33.031 -7.004 1 87.75 90 ALA B O 1
ATOM 2749 N N . ILE B 1 91 ? 5.426 -33 -5.953 1 89.5 91 ILE B N 1
ATOM 2750 C CA . ILE B 1 91 ? 5.797 -31.766 -5.258 1 89.5 91 ILE B CA 1
ATOM 2751 C C . ILE B 1 91 ? 6.246 -32.094 -3.836 1 89.5 91 ILE B C 1
ATOM 2753 O O . ILE B 1 91 ? 6.68 -31.203 -3.096 1 89.5 91 ILE B O 1
ATOM 2757 N N . TYR B 1 92 ? 6.145 -33.375 -3.432 1 89.75 92 TYR B N 1
ATOM 2758 C CA . TYR B 1 92 ? 6.547 -33.75 -2.08 1 89.75 92 TYR B CA 1
ATOM 2759 C C . TYR B 1 92 ? 8.055 -33.562 -1.891 1 89.75 92 TYR B C 1
ATOM 2761 O O . TYR B 1 92 ? 8.844 -34.125 -2.654 1 89.75 92 TYR B O 1
ATOM 2769 N N . GLY B 1 93 ? 8.375 -32.781 -0.942 1 91.5 93 GLY B N 1
ATOM 2770 C CA . GLY B 1 93 ? 9.773 -32.5 -0.669 1 91.5 93 GLY B CA 1
ATOM 2771 C C . GLY B 1 93 ? 10.375 -31.484 -1.639 1 91.5 93 GLY B C 1
ATOM 2772 O O . GLY B 1 93 ? 11.578 -31.25 -1.623 1 91.5 93 GLY B O 1
ATOM 2773 N N . ALA B 1 94 ? 9.477 -30.969 -2.469 1 92.94 94 ALA B N 1
ATOM 2774 C CA . ALA B 1 94 ? 9.992 -30.125 -3.535 1 92.94 94 ALA B CA 1
ATOM 2775 C C . ALA B 1 94 ? 9.031 -28.984 -3.84 1 92.94 94 ALA B C 1
ATOM 2777 O O . ALA B 1 94 ? 8.805 -28.641 -5.004 1 92.94 94 ALA B O 1
ATOM 2778 N N . LEU B 1 95 ? 8.477 -28.453 -2.775 1 93.69 95 LEU B N 1
ATOM 2779 C CA . LEU B 1 95 ? 7.562 -27.328 -2.99 1 93.69 95 LEU B CA 1
ATOM 2780 C C . LEU B 1 95 ? 8.281 -26.172 -3.654 1 93.69 95 LEU B C 1
ATOM 2782 O O . LEU B 1 95 ? 9.422 -25.859 -3.314 1 93.69 95 LEU B O 1
ATOM 2786 N N . GLY B 1 96 ? 7.523 -25.531 -4.617 1 94.69 96 GLY B N 1
ATOM 2787 C CA . GLY B 1 96 ? 8.07 -24.359 -5.289 1 94.69 96 GLY B CA 1
ATOM 2788 C C . GLY B 1 96 ? 8.945 -24.719 -6.48 1 94.69 96 GLY B C 1
ATOM 2789 O O . GLY B 1 96 ? 9.727 -23.891 -6.945 1 94.69 96 GLY B O 1
ATOM 2790 N N . THR B 1 97 ? 8.852 -25.922 -6.973 1 94.44 97 THR B N 1
ATOM 2791 C CA . THR B 1 97 ? 9.703 -26.328 -8.086 1 94.44 97 THR B CA 1
ATOM 2792 C C . THR B 1 97 ? 8.867 -26.656 -9.32 1 94.44 97 THR B C 1
ATOM 2794 O O . THR B 1 97 ? 8.469 -25.75 -10.055 1 94.44 97 THR B O 1
ATOM 2797 N N . VAL B 1 98 ? 8.359 -27.875 -9.367 1 94.31 98 VAL B N 1
ATOM 2798 C CA . VAL B 1 98 ? 7.801 -28.359 -10.617 1 94.31 98 VAL B CA 1
ATOM 2799 C C . VAL B 1 98 ? 6.418 -27.75 -10.844 1 94.31 98 VAL B C 1
ATOM 2801 O O . VAL B 1 98 ? 6.02 -27.5 -11.984 1 94.31 98 VAL B O 1
ATOM 2804 N N . GLU B 1 99 ? 5.676 -27.531 -9.789 1 94.5 99 GLU B N 1
ATOM 2805 C CA . GLU B 1 99 ? 4.344 -26.953 -9.953 1 94.5 99 GLU B CA 1
ATOM 2806 C C . GLU B 1 99 ? 4.43 -25.5 -10.43 1 94.5 99 GLU B C 1
ATOM 2808 O O . GLU B 1 99 ? 3.541 -25.031 -11.148 1 94.5 99 GLU B O 1
ATOM 2813 N N . ILE B 1 100 ? 5.492 -24.828 -10.07 1 96.75 100 ILE B N 1
ATOM 2814 C CA . ILE B 1 100 ? 5.719 -23.453 -10.523 1 96.75 100 ILE B CA 1
ATOM 2815 C C . ILE B 1 100 ? 6.137 -23.453 -11.992 1 96.75 100 ILE B C 1
ATOM 2817 O O . ILE B 1 100 ? 5.598 -22.703 -12.805 1 96.75 100 ILE B O 1
ATOM 2821 N N . ASP B 1 101 ? 7.035 -24.359 -12.328 1 96.44 101 ASP B N 1
ATOM 2822 C CA . ASP B 1 101 ? 7.492 -24.5 -13.703 1 96.44 101 ASP B CA 1
ATOM 2823 C C . ASP B 1 101 ? 6.332 -24.828 -14.641 1 96.44 101 ASP B C 1
ATOM 2825 O O . ASP B 1 101 ? 6.246 -24.281 -15.75 1 96.44 101 ASP B O 1
ATOM 2829 N N . ASP B 1 102 ? 5.477 -25.656 -14.148 1 96.56 102 ASP B N 1
ATOM 2830 C CA . ASP B 1 102 ? 4.324 -26.062 -14.953 1 96.56 102 ASP B CA 1
ATOM 2831 C C . ASP B 1 102 ? 3.422 -24.859 -15.258 1 96.56 102 ASP B C 1
ATOM 2833 O O . ASP B 1 102 ? 2.932 -24.719 -16.375 1 96.56 102 ASP B O 1
ATOM 2837 N N . GLN B 1 103 ? 3.215 -24.047 -14.258 1 96.88 103 GLN B N 1
ATOM 2838 C CA . GLN B 1 103 ? 2.385 -22.859 -14.453 1 96.88 103 GLN B CA 1
ATOM 2839 C C . GLN B 1 103 ? 2.973 -21.953 -15.531 1 96.88 103 GLN B C 1
ATOM 2841 O O . GLN B 1 103 ? 2.277 -21.562 -16.469 1 96.88 103 GLN B O 1
ATOM 2846 N N . ILE B 1 104 ? 4.23 -21.641 -15.438 1 98 104 ILE B N 1
ATOM 2847 C CA . ILE B 1 104 ? 4.898 -20.703 -16.328 1 98 104 ILE B CA 1
ATOM 2848 C C . ILE B 1 104 ? 4.914 -21.25 -17.75 1 98 104 ILE B C 1
ATOM 2850 O O . ILE B 1 104 ? 4.586 -20.547 -18.703 1 98 104 ILE B O 1
ATOM 2854 N N . GLU B 1 105 ? 5.195 -22.516 -17.875 1 97.94 105 GLU B N 1
ATOM 2855 C CA . GLU B 1 105 ? 5.242 -23.141 -19.203 1 97.94 105 GLU B CA 1
ATOM 2856 C C . GLU B 1 105 ? 3.861 -23.172 -19.844 1 97.94 105 GLU B C 1
ATOM 2858 O O . GLU B 1 105 ? 3.725 -22.875 -21.031 1 97.94 105 GLU B O 1
ATOM 2863 N N . ALA B 1 106 ? 2.889 -23.531 -19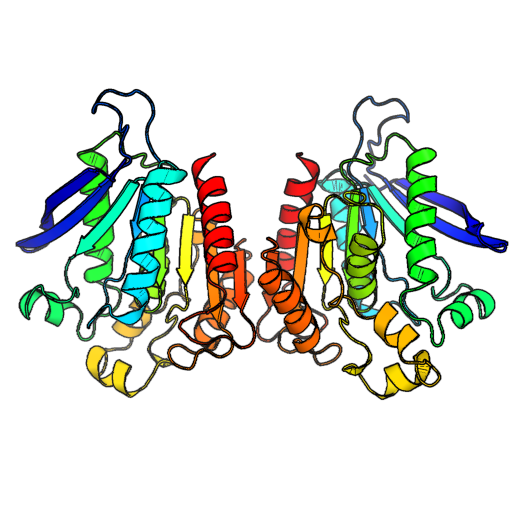.062 1 97.62 106 ALA B N 1
ATOM 2864 C CA . ALA B 1 106 ? 1.53 -23.578 -19.594 1 97.62 106 ALA B CA 1
ATOM 2865 C C . ALA B 1 106 ? 1.062 -22.203 -20.062 1 97.62 106 ALA B C 1
ATOM 2867 O O . ALA B 1 106 ? 0.448 -22.078 -21.125 1 97.62 106 ALA B O 1
ATOM 2868 N N . ILE B 1 107 ? 1.342 -21.188 -19.312 1 97.75 107 ILE B N 1
ATOM 2869 C CA . ILE B 1 107 ? 0.948 -19.828 -19.656 1 97.75 107 ILE B CA 1
ATOM 2870 C C . ILE B 1 107 ? 1.619 -19.422 -20.969 1 97.75 107 ILE B C 1
ATOM 2872 O O . ILE B 1 107 ? 0.983 -18.812 -21.844 1 97.75 107 ILE B O 1
ATOM 2876 N N . ARG B 1 108 ? 2.879 -19.719 -21.109 1 97.81 108 ARG B N 1
ATOM 2877 C CA . ARG B 1 108 ? 3.598 -19.422 -22.344 1 97.81 108 ARG B CA 1
ATOM 2878 C C . ARG B 1 108 ? 2.904 -20.047 -23.547 1 97.81 108 ARG B C 1
ATOM 2880 O O . ARG B 1 108 ? 2.719 -19.375 -24.578 1 97.81 108 ARG B O 1
ATOM 2887 N N . GLN B 1 109 ? 2.523 -21.25 -23.406 1 98.31 109 GLN B N 1
ATOM 2888 C CA . GLN B 1 109 ? 1.865 -21.953 -24.5 1 98.31 109 GLN B CA 1
ATOM 2889 C C . GLN B 1 109 ? 0.494 -21.359 -24.797 1 98.31 109 GLN B C 1
ATOM 2891 O O . GLN B 1 109 ? 0.116 -21.203 -25.953 1 98.31 109 GLN B O 1
ATOM 2896 N N . VAL B 1 110 ? -0.23 -21.016 -23.734 1 97.56 110 VAL B N 1
ATOM 2897 C CA . VAL B 1 110 ? -1.563 -20.453 -23.891 1 97.56 110 VAL B CA 1
ATOM 2898 C C . VAL B 1 110 ? -1.477 -19.125 -24.641 1 97.56 110 VAL B C 1
ATOM 2900 O O . VAL B 1 110 ? -2.225 -18.891 -25.594 1 97.56 110 VAL B O 1
ATOM 2903 N N . ILE B 1 111 ? -0.588 -18.312 -24.234 1 96.38 111 ILE B N 1
ATOM 2904 C CA . ILE B 1 111 ? -0.435 -16.984 -24.828 1 96.38 111 ILE B CA 1
ATOM 2905 C C . ILE B 1 111 ? -0.014 -17.125 -26.297 1 96.38 111 ILE B C 1
ATOM 2907 O O . ILE B 1 111 ? -0.486 -16.375 -27.156 1 96.38 111 ILE B O 1
ATOM 2911 N N . LYS B 1 112 ? 0.865 -18.062 -26.562 1 96.69 112 LYS B N 1
ATOM 2912 C CA . LYS B 1 112 ? 1.3 -18.328 -27.938 1 96.69 112 LYS B CA 1
ATOM 2913 C C . LYS B 1 112 ? 0.132 -18.766 -28.812 1 96.69 112 LYS B C 1
ATOM 2915 O O . LYS B 1 112 ? 0.01 -18.328 -29.953 1 96.69 112 LYS B O 1
ATOM 2920 N N . LYS B 1 113 ? -0.693 -19.531 -28.297 1 96.25 113 LYS B N 1
ATOM 2921 C CA . LYS B 1 113 ? -1.81 -20.094 -29.047 1 96.25 113 LYS B CA 1
ATOM 2922 C C . LYS B 1 113 ? -2.914 -19.062 -29.25 1 96.25 113 LYS B C 1
ATOM 2924 O O . LYS B 1 113 ? -3.594 -19.062 -30.281 1 96.25 113 LYS B O 1
ATOM 2929 N N . TYR B 1 114 ? -3.074 -18.234 -28.234 1 94.19 114 TYR B N 1
ATOM 2930 C CA . TYR B 1 114 ? -4.148 -17.25 -28.281 1 94.19 114 TYR B CA 1
ATOM 2931 C C . TYR B 1 114 ? -3.596 -15.828 -28.203 1 94.19 114 TYR B C 1
ATOM 2933 O O . TYR B 1 114 ? -3.641 -15.195 -27.141 1 94.19 114 TYR B O 1
ATOM 2941 N N . PRO B 1 115 ? -3.314 -15.242 -29.312 1 92.94 115 PRO B N 1
ATOM 2942 C CA . PRO B 1 115 ? -2.621 -13.945 -29.328 1 92.94 115 PRO B CA 1
ATOM 2943 C C . PRO B 1 115 ? -3.506 -12.797 -28.859 1 92.94 115 PRO B C 1
ATOM 2945 O O . PRO B 1 115 ? -3.008 -11.703 -28.578 1 92.94 115 PRO B O 1
ATOM 2948 N N . PHE B 1 116 ? -4.797 -13.047 -28.781 1 91.94 116 PHE B N 1
ATOM 2949 C CA . PHE B 1 116 ? -5.672 -12 -28.266 1 91.94 116 PHE B CA 1
ATOM 2950 C C . PHE B 1 116 ? -5.5 -11.844 -26.75 1 91.94 116 PHE B C 1
ATOM 2952 O O . PHE B 1 116 ? -5.957 -10.859 -26.172 1 91.94 116 PHE B O 1
ATOM 2959 N N . LEU B 1 117 ? -4.848 -12.82 -26.141 1 95.62 117 LEU B N 1
ATOM 2960 C CA . LEU B 1 117 ? -4.406 -12.656 -24.766 1 95.62 117 LEU B CA 1
ATOM 2961 C C . LEU B 1 117 ? -3.107 -11.859 -24.703 1 95.62 117 LEU B C 1
ATOM 2963 O O . LEU B 1 117 ? -2.062 -12.328 -25.156 1 95.62 117 LEU B O 1
ATOM 2967 N N . ASP B 1 118 ? -3.115 -10.703 -24.109 1 95.56 118 ASP B N 1
ATOM 2968 C CA . ASP B 1 118 ? -2.018 -9.75 -24.203 1 95.56 118 ASP B CA 1
ATOM 2969 C C . ASP B 1 118 ? -0.867 -10.133 -23.281 1 95.56 118 ASP B C 1
ATOM 2971 O O . ASP B 1 118 ? -0.98 -10.008 -22.062 1 95.56 118 ASP B O 1
ATOM 2975 N N . ALA B 1 119 ? 0.207 -10.516 -23.844 1 95.56 119 ALA B N 1
ATOM 2976 C CA . ALA B 1 119 ? 1.371 -10.945 -23.078 1 95.56 119 ALA B CA 1
ATOM 2977 C C . ALA B 1 119 ? 1.979 -9.781 -22.312 1 95.56 119 ALA B C 1
ATOM 2979 O O . ALA B 1 119 ? 2.719 -9.992 -21.344 1 95.56 119 ALA B O 1
ATOM 2980 N N . ARG B 1 120 ? 1.722 -8.555 -22.719 1 95.38 120 ARG B N 1
ATOM 2981 C CA . ARG B 1 120 ? 2.312 -7.391 -22.078 1 95.38 120 ARG B CA 1
ATOM 2982 C C . ARG B 1 120 ? 1.47 -6.945 -20.891 1 95.38 120 ARG B C 1
ATOM 2984 O O . ARG B 1 120 ? 1.913 -6.125 -20.078 1 95.38 120 ARG B O 1
ATOM 2991 N N . ARG B 1 121 ? 0.266 -7.387 -20.812 1 97.12 121 ARG B N 1
ATOM 2992 C CA . ARG B 1 121 ? -0.634 -7.082 -19.703 1 97.12 121 ARG B CA 1
ATOM 2993 C C . ARG B 1 121 ? -1.039 -8.352 -18.969 1 97.12 121 ARG B C 1
ATOM 2995 O O . ARG B 1 121 ? -2.221 -8.562 -18.688 1 97.12 121 ARG B O 1
ATOM 3002 N N . LEU B 1 122 ? -0.038 -9.164 -18.656 1 98.12 122 LEU B N 1
ATOM 3003 C CA . LEU B 1 122 ? -0.179 -10.438 -17.953 1 98.12 122 LEU B CA 1
ATOM 3004 C C . LEU B 1 122 ? 0.039 -10.25 -16.453 1 98.12 122 LEU B C 1
ATOM 3006 O O . LEU B 1 122 ? 1.081 -9.75 -16.031 1 98.12 122 LEU B O 1
ATOM 3010 N N . SER B 1 123 ? -0.949 -10.625 -15.656 1 98.44 123 SER B N 1
ATOM 3011 C CA . SER B 1 123 ? -0.87 -10.57 -14.195 1 98.44 123 SER B CA 1
ATOM 3012 C C . SER B 1 123 ? -1.102 -11.938 -13.578 1 98.44 123 SER B C 1
ATOM 3014 O O . SER B 1 123 ? -1.706 -12.812 -14.195 1 98.44 123 SER B O 1
ATOM 3016 N N . VAL B 1 124 ? -0.61 -12.109 -12.375 1 98.06 124 VAL B N 1
ATOM 3017 C CA . VAL B 1 124 ? -0.822 -13.359 -11.648 1 98.06 124 VAL B CA 1
ATOM 3018 C C . VAL B 1 124 ? -1.369 -13.062 -10.258 1 98.06 124 VAL B C 1
ATOM 3020 O O . VAL B 1 124 ? -0.99 -12.07 -9.633 1 98.06 124 VAL B O 1
ATOM 3023 N N . PHE B 1 125 ? -2.266 -13.938 -9.859 1 96.75 125 PHE B N 1
ATOM 3024 C CA . PHE B 1 125 ? -2.904 -13.812 -8.555 1 96.75 125 PHE B CA 1
ATOM 3025 C C . PHE B 1 125 ? -2.988 -15.164 -7.859 1 96.75 125 PHE B C 1
ATOM 3027 O O . PHE B 1 125 ? -3.277 -16.172 -8.492 1 96.75 125 PHE B O 1
ATOM 3034 N N . GLY B 1 126 ? -2.795 -15.078 -6.516 1 95.38 126 GLY B N 1
ATOM 3035 C CA . GLY B 1 126 ? -3.039 -16.266 -5.711 1 95.38 126 GLY B CA 1
ATOM 3036 C C . GLY B 1 126 ? -3.223 -15.961 -4.234 1 95.38 126 GLY B C 1
ATOM 3037 O O . GLY B 1 126 ? -2.879 -14.867 -3.775 1 95.38 126 GLY B O 1
ATOM 3038 N N . TRP B 1 127 ? -3.773 -16.938 -3.523 1 94.06 127 TRP B N 1
ATOM 3039 C CA . TRP B 1 127 ? -4.078 -16.844 -2.1 1 94.06 127 TRP B CA 1
ATOM 3040 C C . TRP B 1 127 ? -3.5 -18.031 -1.34 1 94.06 127 TRP B C 1
ATOM 3042 O O . TRP B 1 127 ? -3.537 -19.172 -1.828 1 94.06 127 TRP B O 1
ATOM 3052 N N . SER B 1 128 ? -2.955 -17.719 -0.182 1 94.25 128 SER B N 1
ATOM 3053 C CA . SER B 1 128 ? -2.365 -18.781 0.626 1 94.25 128 SER B CA 1
ATOM 3054 C C . SER B 1 128 ? -1.211 -19.453 -0.107 1 94.25 128 SER B C 1
ATOM 3056 O O . SER B 1 128 ? -0.252 -18.797 -0.51 1 94.25 128 SER B O 1
ATOM 3058 N N . TYR B 1 129 ? -1.349 -20.812 -0.37 1 93.19 129 TYR B N 1
ATOM 3059 C CA . TYR B 1 129 ? -0.339 -21.453 -1.203 1 93.19 129 TYR B CA 1
ATOM 3060 C C . TYR B 1 129 ? -0.283 -20.812 -2.586 1 93.19 129 TYR B C 1
ATOM 3062 O O . TYR B 1 129 ? 0.791 -20.703 -3.18 1 93.19 129 TYR B O 1
ATOM 3070 N N . GLY B 1 130 ? -1.394 -20.422 -3.07 1 94.19 130 GLY B N 1
ATOM 3071 C CA . GLY B 1 130 ? -1.434 -19.688 -4.328 1 94.19 130 GLY B CA 1
ATOM 3072 C C . GLY B 1 130 ? -0.688 -18.359 -4.277 1 94.19 130 GLY B C 1
ATOM 3073 O O . GLY B 1 130 ? -0.094 -17.938 -5.27 1 94.19 130 GLY B O 1
ATOM 3074 N N . GLY B 1 131 ? -0.835 -17.703 -3.1 1 96.38 131 GLY B N 1
ATOM 3075 C CA . GLY B 1 131 ? -0.047 -16.5 -2.926 1 96.38 131 GLY B CA 1
ATOM 3076 C C . GLY B 1 131 ? 1.448 -16.734 -2.988 1 96.38 131 GLY B C 1
ATOM 3077 O O . GLY B 1 131 ? 2.188 -15.969 -3.598 1 96.38 131 GLY B O 1
ATOM 3078 N N . PHE B 1 132 ? 1.853 -17.812 -2.361 1 96.94 132 PHE B N 1
ATOM 3079 C CA . PHE B 1 132 ? 3.227 -18.297 -2.463 1 96.94 132 PHE B CA 1
ATOM 3080 C C . PHE B 1 132 ? 3.602 -18.562 -3.916 1 96.94 132 PHE B C 1
ATOM 3082 O O . PHE B 1 132 ? 4.617 -18.062 -4.402 1 96.94 132 PHE B O 1
ATOM 3089 N N . ALA B 1 133 ? 2.797 -19.219 -4.582 1 96.69 133 ALA B N 1
ATOM 3090 C CA . ALA B 1 133 ? 3.059 -19.594 -5.969 1 96.69 133 ALA B CA 1
ATOM 3091 C C . ALA B 1 133 ? 3.109 -18.359 -6.871 1 96.69 133 ALA B C 1
ATOM 3093 O O . ALA B 1 133 ? 3.984 -18.25 -7.734 1 96.69 133 ALA B O 1
ATOM 3094 N N . ALA B 1 134 ? 2.189 -17.438 -6.676 1 97.88 134 ALA B N 1
ATOM 3095 C CA . ALA B 1 134 ? 2.146 -16.234 -7.492 1 97.88 134 ALA B CA 1
ATOM 3096 C C . ALA B 1 134 ? 3.434 -15.422 -7.344 1 97.88 134 ALA B C 1
ATOM 3098 O O . ALA B 1 134 ? 4.012 -14.977 -8.344 1 97.88 134 ALA B O 1
ATOM 3099 N N . ALA B 1 135 ? 3.869 -15.289 -6.145 1 98.69 135 ALA B N 1
ATOM 3100 C CA . ALA B 1 135 ? 5.105 -14.547 -5.898 1 98.69 135 ALA B CA 1
ATOM 3101 C C . ALA B 1 135 ? 6.305 -15.266 -6.508 1 98.69 135 ALA B C 1
ATOM 3103 O O . ALA B 1 135 ? 7.156 -14.641 -7.145 1 98.69 135 ALA B O 1
ATOM 3104 N N . LEU B 1 136 ? 6.312 -16.531 -6.312 1 98.31 136 LEU B N 1
ATOM 3105 C CA . LEU B 1 136 ? 7.449 -17.312 -6.805 1 98.31 136 LEU B CA 1
ATOM 3106 C C . LEU B 1 136 ? 7.465 -17.344 -8.328 1 98.31 136 LEU B C 1
ATOM 3108 O O . LEU B 1 136 ? 8.531 -17.281 -8.945 1 98.31 136 LEU B O 1
ATOM 3112 N N . MET B 1 137 ? 6.285 -17.469 -8.93 1 98.06 137 MET B N 1
ATOM 3113 C CA . MET B 1 137 ? 6.191 -17.422 -10.383 1 98.06 137 MET B CA 1
ATOM 3114 C C . MET B 1 137 ? 6.785 -16.125 -10.922 1 98.06 137 MET B C 1
ATOM 3116 O O . MET B 1 137 ? 7.516 -16.125 -11.914 1 98.06 137 MET B O 1
ATOM 3120 N N . ALA B 1 138 ? 6.488 -15 -10.312 1 98.19 138 ALA B N 1
ATOM 3121 C CA . ALA B 1 138 ? 7.008 -13.703 -10.742 1 98.19 138 ALA B CA 1
ATOM 3122 C C . ALA B 1 138 ? 8.531 -13.68 -10.68 1 98.19 138 ALA B C 1
ATOM 3124 O O . ALA B 1 138 ? 9.188 -13.062 -11.523 1 98.19 138 ALA B O 1
ATOM 3125 N N . GLU B 1 139 ? 9.07 -14.359 -9.727 1 97.38 139 GLU B N 1
ATOM 3126 C CA . GLU B 1 139 ? 10.516 -14.336 -9.539 1 97.38 139 GLU B CA 1
ATOM 3127 C C . GLU B 1 139 ? 11.211 -15.344 -10.453 1 97.38 139 GLU B C 1
ATOM 3129 O O . GLU B 1 139 ? 12.336 -15.109 -10.898 1 97.38 139 GLU B O 1
ATOM 3134 N N . ARG B 1 140 ? 10.555 -16.422 -10.719 1 96.62 140 ARG B N 1
ATOM 3135 C CA . ARG B 1 140 ? 11.164 -17.516 -11.461 1 96.62 140 ARG B CA 1
ATOM 3136 C C . ARG B 1 140 ? 10.992 -17.328 -12.961 1 96.62 140 ARG B C 1
ATOM 3138 O O . ARG B 1 140 ? 11.812 -17.797 -13.75 1 96.62 140 ARG B O 1
ATOM 3145 N N . ALA B 1 141 ? 9.984 -16.688 -13.359 1 97.88 141 ALA B N 1
ATOM 3146 C CA . ALA B 1 141 ? 9.758 -16.406 -14.773 1 97.88 141 ALA B CA 1
ATOM 3147 C C . ALA B 1 141 ? 10.789 -15.422 -15.312 1 97.88 141 ALA B C 1
ATOM 3149 O O . ALA B 1 141 ? 11.492 -14.773 -14.531 1 97.88 141 ALA B O 1
ATOM 3150 N N . PRO B 1 142 ? 10.914 -15.359 -16.625 1 97.38 142 PRO B N 1
ATOM 3151 C CA . PRO B 1 142 ? 11.781 -14.312 -17.172 1 97.38 142 PRO B CA 1
ATOM 3152 C C . PRO B 1 142 ? 11.391 -12.914 -16.703 1 97.38 142 PRO B C 1
ATOM 3154 O O . PRO B 1 142 ? 10.211 -12.656 -16.438 1 97.38 142 PRO B O 1
ATOM 3157 N N . GLU B 1 143 ? 12.375 -12.078 -16.625 1 96.88 143 GLU B N 1
ATOM 3158 C CA . GLU B 1 143 ? 12.125 -10.711 -16.172 1 96.88 143 GLU B CA 1
ATOM 3159 C C . GLU B 1 143 ? 11 -10.062 -16.984 1 96.88 143 GLU B C 1
ATOM 3161 O O . GLU B 1 143 ? 10.953 -10.203 -18.219 1 96.88 143 GLU B O 1
ATOM 3166 N N . ALA B 1 144 ? 10.086 -9.5 -16.359 1 96.31 144 ALA B N 1
ATOM 3167 C CA . ALA B 1 144 ? 8.977 -8.742 -16.938 1 96.31 144 ALA B CA 1
ATOM 3168 C C . ALA B 1 144 ? 7.965 -9.664 -17.594 1 96.31 144 ALA B C 1
ATOM 3170 O O . ALA B 1 144 ? 7.168 -9.227 -18.422 1 96.31 144 ALA B O 1
ATOM 3171 N N . PHE B 1 145 ? 8.07 -10.992 -17.234 1 97.88 145 PHE B N 1
ATOM 3172 C CA . PHE B 1 145 ? 7.082 -11.945 -17.734 1 97.88 145 PHE B CA 1
ATOM 3173 C C . PHE B 1 145 ? 5.68 -11.562 -17.281 1 97.88 145 PHE B C 1
ATOM 3175 O O . PHE B 1 145 ? 4.734 -11.586 -18.062 1 97.88 145 PHE B O 1
ATOM 3182 N N . PHE B 1 146 ? 5.57 -11.227 -16.047 1 98.56 146 PHE B N 1
ATOM 3183 C CA . PHE B 1 146 ? 4.34 -10.664 -15.5 1 98.56 146 PHE B CA 1
ATOM 3184 C C . PHE B 1 146 ? 4.473 -9.156 -15.312 1 98.56 146 PHE B C 1
ATOM 3186 O O . PHE B 1 146 ? 5.508 -8.672 -14.852 1 98.56 146 PHE B O 1
ATOM 3193 N N . LYS B 1 147 ? 3.445 -8.477 -15.648 1 98.25 147 LYS B N 1
ATOM 3194 C CA . LYS B 1 147 ? 3.396 -7.051 -15.344 1 98.25 147 LYS B CA 1
ATOM 3195 C C . LYS B 1 147 ? 3.084 -6.809 -13.875 1 98.25 147 LYS B C 1
ATOM 3197 O O . LYS B 1 147 ? 3.668 -5.918 -13.25 1 98.25 147 LYS B O 1
ATOM 3202 N N . CYS B 1 148 ? 2.176 -7.605 -13.359 1 98.5 148 CYS B N 1
ATOM 3203 C CA . CYS B 1 148 ? 1.754 -7.449 -11.969 1 98.5 148 CYS B CA 1
ATOM 3204 C C . CYS B 1 148 ? 1.554 -8.805 -11.305 1 98.5 148 CYS B C 1
ATOM 3206 O O . CYS B 1 148 ? 1.251 -9.789 -11.969 1 98.5 148 CYS B O 1
ATOM 3208 N N . ALA B 1 149 ? 1.744 -8.812 -9.992 1 98.81 149 ALA B N 1
ATOM 3209 C CA . ALA B 1 149 ? 1.455 -9.969 -9.156 1 98.81 149 ALA B CA 1
ATOM 3210 C C . ALA B 1 149 ? 0.68 -9.562 -7.902 1 98.81 149 ALA B C 1
ATOM 3212 O O . ALA B 1 149 ? 0.996 -8.555 -7.27 1 98.81 149 ALA B O 1
ATOM 3213 N N . ILE B 1 150 ? -0.366 -10.281 -7.625 1 98.56 150 ILE B N 1
ATOM 3214 C CA . ILE B 1 150 ? -1.097 -10.148 -6.371 1 98.56 150 ILE B CA 1
ATOM 3215 C C . ILE B 1 150 ? -0.9 -11.406 -5.523 1 98.56 150 ILE B C 1
ATOM 3217 O O . ILE B 1 150 ? -1.279 -12.5 -5.934 1 98.56 150 ILE B O 1
ATOM 3221 N N . SER B 1 151 ? -0.317 -11.234 -4.43 1 98.25 151 SER B N 1
ATOM 3222 C CA . SER B 1 151 ? -0.046 -12.312 -3.486 1 98.25 151 SER B CA 1
ATOM 3223 C C . SER B 1 151 ? -0.792 -12.102 -2.172 1 98.25 151 SER B C 1
ATOM 3225 O O . SER B 1 151 ? -0.469 -11.188 -1.409 1 98.25 151 SER B O 1
ATOM 3227 N N . VAL B 1 152 ? -1.777 -13 -1.905 1 96.94 152 VAL B N 1
ATOM 3228 C CA . VAL B 1 152 ? -2.592 -12.852 -0.703 1 96.94 152 VAL B CA 1
ATOM 3229 C C . VAL B 1 152 ? -2.221 -13.938 0.31 1 96.94 152 VAL B C 1
ATOM 3231 O O . VAL B 1 152 ? -2.273 -15.125 0.001 1 96.94 152 VAL B O 1
ATOM 3234 N N . ALA B 1 153 ? -1.778 -13.531 1.492 1 96.56 153 ALA B N 1
ATOM 3235 C CA . ALA B 1 153 ? -1.467 -14.383 2.635 1 96.56 153 ALA B CA 1
ATOM 3236 C C . ALA B 1 153 ? -0.505 -15.5 2.238 1 96.56 153 ALA B C 1
ATOM 3238 O O . ALA B 1 153 ? -0.756 -16.672 2.52 1 96.56 153 ALA B O 1
ATOM 3239 N N . PRO B 1 154 ? 0.572 -15.148 1.63 1 97.06 154 PRO B N 1
ATOM 3240 C CA . PRO B 1 154 ? 1.509 -16.172 1.155 1 97.06 154 PRO B CA 1
ATOM 3241 C C . PRO B 1 154 ? 2.316 -16.797 2.287 1 97.06 154 PRO B C 1
ATOM 3243 O O . PRO B 1 154 ? 2.646 -16.125 3.266 1 97.06 154 PRO B O 1
ATOM 3246 N N . VAL B 1 155 ? 2.66 -18.047 2.078 1 96.12 155 VAL B N 1
ATOM 3247 C CA . VAL B 1 155 ? 3.775 -18.609 2.828 1 96.12 155 VAL B CA 1
ATOM 3248 C C . VAL B 1 155 ? 5.098 -18.141 2.229 1 96.12 155 VAL B C 1
ATOM 3250 O O . VAL B 1 155 ? 5.336 -18.297 1.03 1 96.12 155 VAL B O 1
ATOM 3253 N N . ALA B 1 156 ? 5.91 -17.547 3.039 1 97.12 156 ALA B N 1
ATOM 3254 C CA . ALA B 1 156 ? 7.168 -17 2.523 1 97.12 156 ALA B CA 1
ATOM 3255 C C . ALA B 1 156 ? 8.305 -18 2.717 1 97.12 156 ALA B C 1
ATOM 3257 O O . ALA B 1 156 ? 9.234 -18.062 1.906 1 97.12 156 ALA B O 1
ATOM 3258 N N . ASN B 1 157 ? 8.227 -18.719 3.793 1 94.62 157 ASN B N 1
ATOM 3259 C CA . ASN B 1 157 ? 9.258 -19.672 4.191 1 94.62 157 ASN B CA 1
ATOM 3260 C C . ASN B 1 157 ? 8.664 -20.844 4.957 1 94.62 157 ASN B C 1
ATOM 3262 O O . ASN B 1 157 ? 8.172 -20.688 6.078 1 94.62 157 ASN B O 1
ATOM 3266 N N . PHE B 1 158 ? 8.805 -22.031 4.402 1 93.62 158 PHE B N 1
ATOM 3267 C CA . PHE B 1 158 ? 8.148 -23.219 4.953 1 93.62 158 PHE B CA 1
ATOM 3268 C C . PHE B 1 158 ? 8.852 -23.672 6.227 1 93.62 158 PHE B C 1
ATOM 3270 O O . PHE B 1 158 ? 8.297 -24.469 6.996 1 93.62 158 PHE B O 1
ATOM 3277 N N . GLN B 1 159 ? 10.055 -23.141 6.5 1 89.25 159 GLN B N 1
ATOM 3278 C CA . GLN B 1 159 ? 10.719 -23.422 7.766 1 89.25 159 GLN B CA 1
ATOM 3279 C C . GLN B 1 159 ? 9.969 -22.812 8.938 1 89.25 159 GLN B C 1
ATOM 3281 O O . GLN B 1 159 ? 10.07 -23.297 10.07 1 89.25 159 GLN B O 1
ATOM 3286 N N . TYR B 1 160 ? 9.25 -21.781 8.617 1 89.5 160 TYR B N 1
ATOM 3287 C CA . TYR B 1 160 ? 8.547 -21.047 9.672 1 89.5 160 TYR B CA 1
ATOM 3288 C C . TYR B 1 160 ? 7.055 -21.344 9.641 1 89.5 160 TYR B C 1
ATOM 3290 O O . TYR B 1 160 ? 6.277 -20.719 10.367 1 89.5 160 TYR B O 1
ATOM 3298 N N . TYR B 1 161 ? 6.633 -22.219 8.797 1 89.56 161 TYR B N 1
ATOM 3299 C CA . TYR B 1 161 ? 5.215 -22.531 8.641 1 89.56 161 TYR B CA 1
ATOM 3300 C C . TYR B 1 161 ? 4.793 -23.656 9.586 1 89.56 161 TYR B C 1
ATOM 3302 O O . TYR B 1 161 ? 5.609 -24.172 10.352 1 89.56 161 TYR B O 1
ATOM 3310 N N . ASP B 1 162 ? 3.514 -23.875 9.57 1 82.25 162 ASP B N 1
ATOM 3311 C CA . ASP B 1 162 ? 2.949 -24.922 10.414 1 82.25 162 ASP B CA 1
ATOM 3312 C C . ASP B 1 162 ? 3.768 -26.203 10.32 1 82.25 162 ASP B C 1
ATOM 3314 O O . ASP B 1 162 ? 4.004 -26.719 9.227 1 82.25 162 ASP B O 1
ATOM 3318 N N . ALA B 1 163 ? 4.078 -26.719 11.445 1 78.19 163 ALA B N 1
ATOM 3319 C CA . ALA B 1 163 ? 4.977 -27.859 11.531 1 78.19 163 ALA B CA 1
ATOM 3320 C C . ALA B 1 163 ? 4.344 -29.109 10.906 1 78.19 163 ALA B C 1
ATOM 3322 O O . ALA B 1 163 ? 5.02 -29.891 10.234 1 78.19 163 ALA B O 1
ATOM 3323 N N . THR B 1 164 ? 3.072 -29.266 11.086 1 78.12 164 THR B N 1
ATOM 3324 C CA . THR B 1 164 ? 2.393 -30.438 10.547 1 78.12 164 THR B CA 1
ATOM 3325 C C . THR B 1 164 ? 2.381 -30.406 9.023 1 78.12 164 THR B C 1
ATOM 3327 O O . THR B 1 164 ? 2.652 -31.422 8.367 1 78.12 164 THR B O 1
ATOM 3330 N N . TYR B 1 165 ? 2.145 -29.281 8.516 1 83.94 165 TYR B N 1
ATOM 3331 C CA . TYR B 1 165 ? 2.152 -29.125 7.062 1 83.94 165 TYR B CA 1
ATOM 3332 C C . TYR B 1 165 ? 3.547 -29.359 6.496 1 83.94 165 TYR B C 1
ATOM 3334 O O . TYR B 1 165 ? 3.715 -30.109 5.531 1 83.94 165 TYR B O 1
ATOM 3342 N N . SER B 1 166 ? 4.445 -28.719 7.133 1 83.25 166 SER B N 1
ATOM 3343 C CA . SER B 1 166 ? 5.82 -28.797 6.66 1 83.25 166 SER B CA 1
ATOM 3344 C C . SER B 1 166 ? 6.355 -30.234 6.77 1 83.25 166 SER B C 1
ATOM 3346 O O . SER B 1 166 ? 7.066 -30.703 5.879 1 83.25 166 SER B O 1
ATOM 3348 N N . GLU B 1 167 ? 5.953 -30.906 7.797 1 83.06 167 GLU B N 1
ATOM 3349 C CA . GLU B 1 167 ? 6.367 -32.281 7.934 1 83.06 167 GLU B CA 1
ATOM 3350 C C . GLU B 1 167 ? 5.738 -33.156 6.855 1 83.06 167 GLU B C 1
ATOM 3352 O O . GLU B 1 167 ? 6.398 -34.031 6.285 1 83.06 167 GLU B O 1
ATOM 3357 N N . ARG B 1 168 ? 4.578 -32.844 6.594 1 83.62 168 ARG B N 1
ATOM 3358 C CA . ARG B 1 168 ? 3.842 -33.656 5.621 1 83.62 168 ARG B CA 1
ATOM 3359 C C . ARG B 1 168 ? 4.406 -33.469 4.219 1 83.62 168 ARG B C 1
ATOM 3361 O O . ARG B 1 168 ? 4.621 -34.438 3.494 1 83.62 168 ARG B O 1
ATOM 3368 N N . TYR B 1 169 ? 4.742 -32.25 3.898 1 87.44 169 TYR B N 1
ATOM 3369 C CA . TYR B 1 169 ? 5.043 -32 2.494 1 87.44 169 TYR B CA 1
ATOM 3370 C C . TYR B 1 169 ? 6.531 -31.75 2.293 1 87.44 169 TYR B C 1
ATOM 3372 O O . TYR B 1 169 ? 7.043 -31.891 1.179 1 87.44 169 TYR B O 1
ATOM 3380 N N . MET B 1 170 ? 7.23 -31.453 3.42 1 88.69 170 MET B N 1
ATOM 3381 C CA . MET B 1 170 ? 8.648 -31.125 3.295 1 88.69 170 MET B CA 1
ATOM 3382 C C . MET B 1 170 ? 9.484 -31.938 4.277 1 88.69 170 MET B C 1
ATOM 3384 O O . MET B 1 170 ? 10.633 -31.578 4.562 1 88.69 170 MET B O 1
ATOM 3388 N N . GLY B 1 171 ? 8.875 -32.906 4.848 1 83.25 171 GLY B N 1
ATOM 3389 C CA . GLY B 1 171 ? 9.531 -33.656 5.898 1 83.25 171 GLY B CA 1
ATOM 3390 C C . GLY B 1 171 ? 10.867 -34.25 5.473 1 83.25 171 GLY B C 1
ATOM 3391 O O . GLY B 1 171 ? 11.805 -34.312 6.27 1 83.25 171 GLY B O 1
ATOM 3392 N N . ASN B 1 172 ? 10.984 -34.656 4.281 1 83.94 172 ASN B N 1
ATOM 3393 C CA . ASN B 1 172 ? 12.219 -35.281 3.814 1 83.94 172 ASN B CA 1
ATOM 3394 C C . ASN B 1 172 ? 13.023 -34.344 2.93 1 83.94 172 ASN B C 1
ATOM 3396 O O . ASN B 1 172 ? 13.961 -34.75 2.246 1 83.94 172 ASN B O 1
ATOM 3400 N N . ALA B 1 173 ? 12.594 -33.094 2.982 1 88.56 173 ALA B N 1
ATOM 3401 C CA . ALA B 1 173 ? 13.258 -32.094 2.123 1 88.56 173 ALA B CA 1
ATOM 3402 C C . ALA B 1 173 ? 14.617 -31.703 2.693 1 88.56 173 ALA B C 1
ATOM 3404 O O . ALA B 1 173 ? 14.797 -31.672 3.914 1 88.56 173 ALA B O 1
ATOM 3405 N N . ASP B 1 174 ? 15.555 -31.422 1.831 1 90.69 174 ASP B N 1
ATOM 3406 C CA . ASP B 1 174 ? 16.859 -30.906 2.254 1 90.69 174 ASP B CA 1
ATOM 3407 C C . ASP B 1 174 ? 16.891 -29.391 2.242 1 90.69 174 ASP B C 1
ATOM 3409 O O . ASP B 1 174 ? 15.875 -28.734 1.983 1 90.69 174 ASP B O 1
ATOM 3413 N N . LYS B 1 175 ? 18 -28.844 2.555 1 91.06 175 LYS B N 1
ATOM 3414 C CA . LYS B 1 175 ? 18.156 -27.406 2.652 1 91.06 175 LYS B CA 1
ATOM 3415 C C . LYS B 1 175 ? 17.906 -26.734 1.305 1 91.06 175 LYS B C 1
ATOM 3417 O O . LYS B 1 175 ? 17.312 -25.641 1.241 1 91.06 175 LYS B O 1
ATOM 3422 N N . ALA B 1 176 ? 18.328 -27.391 0.335 1 92.44 176 ALA B N 1
ATOM 3423 C CA . ALA B 1 176 ? 18.188 -26.828 -1.007 1 92.44 176 ALA B CA 1
ATOM 3424 C C . ALA B 1 176 ? 16.719 -26.703 -1.387 1 92.44 176 ALA B C 1
ATOM 3426 O O . ALA B 1 176 ? 16.312 -25.703 -2.01 1 92.44 176 ALA B O 1
ATOM 3427 N N . ALA B 1 177 ? 15.969 -27.703 -0.984 1 92.19 177 ALA B N 1
ATOM 3428 C CA . ALA B 1 177 ? 14.539 -27.672 -1.271 1 92.19 177 ALA B CA 1
ATOM 3429 C C . ALA B 1 177 ? 13.844 -26.547 -0.508 1 92.19 177 ALA B C 1
ATOM 3431 O O . ALA B 1 177 ? 12.984 -25.844 -1.056 1 92.19 177 ALA B O 1
ATOM 3432 N N . TYR B 1 178 ? 14.25 -26.328 0.678 1 92.44 178 TYR B N 1
ATOM 3433 C CA . TYR B 1 178 ? 13.695 -25.234 1.465 1 92.44 178 TYR B CA 1
ATOM 3434 C C . TYR B 1 178 ? 14.086 -23.891 0.872 1 92.44 178 TYR B C 1
ATOM 3436 O O . TYR B 1 178 ? 13.266 -22.969 0.792 1 92.44 178 TYR B O 1
ATOM 3444 N N . ASP B 1 179 ? 15.258 -23.812 0.431 1 93.06 179 ASP B N 1
ATOM 3445 C CA . ASP B 1 179 ? 15.727 -22.578 -0.184 1 93.06 179 ASP B CA 1
ATOM 3446 C C . ASP B 1 179 ? 14.953 -22.266 -1.465 1 93.06 179 ASP B C 1
ATOM 3448 O O . ASP B 1 179 ? 14.609 -21.109 -1.726 1 93.06 179 ASP B O 1
ATOM 3452 N N . ALA B 1 180 ? 14.68 -23.297 -2.164 1 92.88 180 ALA B N 1
ATOM 3453 C CA . ALA B 1 180 ? 13.977 -23.141 -3.436 1 92.88 180 ALA B CA 1
ATOM 3454 C C . ALA B 1 180 ? 12.547 -22.656 -3.217 1 92.88 180 ALA B C 1
ATOM 3456 O O . ALA B 1 180 ? 11.961 -22.031 -4.102 1 92.88 180 ALA B O 1
ATOM 3457 N N . SER B 1 181 ? 12.055 -22.906 -2.023 1 94.5 181 SER B N 1
ATOM 3458 C CA . SER B 1 181 ? 10.672 -22.547 -1.727 1 94.5 181 SER B CA 1
ATOM 3459 C C . SER B 1 181 ? 10.602 -21.234 -0.951 1 94.5 181 SER B C 1
ATOM 3461 O O . SER B 1 181 ? 9.516 -20.797 -0.545 1 94.5 181 SER B O 1
ATOM 3463 N N . ASP B 1 182 ? 11.734 -20.609 -0.692 1 96.94 182 ASP B N 1
ATOM 3464 C CA . ASP B 1 182 ? 11.789 -19.359 0.044 1 96.94 182 ASP B CA 1
ATOM 3465 C C . ASP B 1 182 ? 11.609 -18.172 -0.895 1 96.94 182 ASP B C 1
ATOM 3467 O O . ASP B 1 182 ? 12.484 -17.875 -1.71 1 96.94 182 ASP B O 1
ATOM 3471 N N . ILE B 1 183 ? 10.539 -17.438 -0.757 1 98.06 183 ILE B N 1
ATOM 3472 C CA . ILE B 1 183 ? 10.227 -16.391 -1.73 1 98.06 183 ILE B CA 1
ATOM 3473 C C . ILE B 1 183 ? 10.844 -15.07 -1.287 1 98.06 183 ILE B C 1
ATOM 3475 O O . ILE B 1 183 ? 10.594 -14.023 -1.896 1 98.06 183 ILE B O 1
ATOM 3479 N N . THR B 1 184 ? 11.656 -15.141 -0.22 1 97.88 184 THR B N 1
ATOM 3480 C CA . THR B 1 184 ? 12.258 -13.922 0.301 1 97.88 184 THR B CA 1
ATOM 3481 C C . THR B 1 184 ? 13.727 -13.82 -0.123 1 97.88 184 THR B C 1
ATOM 3483 O O . THR B 1 184 ? 14.359 -12.781 0.056 1 97.88 184 THR B O 1
ATOM 3486 N N . THR B 1 185 ? 14.266 -14.891 -0.722 1 95.75 185 THR B N 1
ATOM 3487 C CA . THR B 1 185 ? 15.688 -14.938 -1.02 1 95.75 185 THR B CA 1
ATOM 3488 C C . THR B 1 185 ? 16.016 -14.109 -2.256 1 95.75 185 THR B C 1
ATOM 3490 O O . THR B 1 185 ? 16.984 -13.344 -2.26 1 95.75 185 THR B O 1
ATOM 3493 N N . ASN B 1 186 ? 15.289 -14.297 -3.238 1 96.5 186 ASN B N 1
ATOM 3494 C CA . ASN B 1 186 ? 15.43 -13.5 -4.453 1 96.5 186 ASN B CA 1
ATOM 3495 C C . ASN B 1 186 ? 14.148 -12.75 -4.785 1 96.5 186 ASN B C 1
ATOM 3497 O O . ASN B 1 186 ? 13.102 -13.359 -5.016 1 96.5 186 ASN B O 1
ATOM 3501 N N . VAL B 1 187 ? 14.305 -11.422 -4.812 1 98.31 187 VAL B N 1
ATOM 3502 C CA . VAL B 1 187 ? 13.117 -10.602 -5.07 1 98.31 187 VAL B CA 1
ATOM 3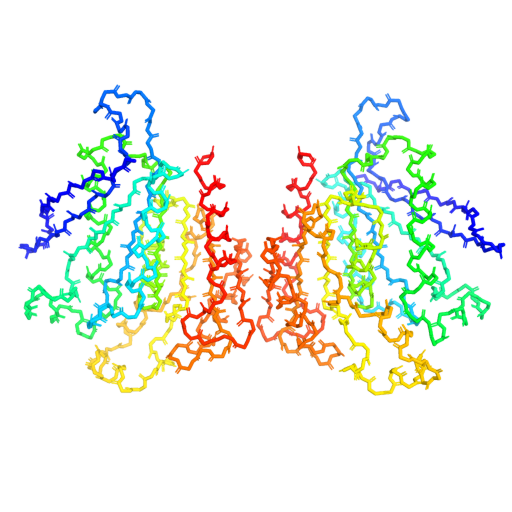503 C C . VAL B 1 187 ? 13.398 -9.648 -6.227 1 98.31 187 VAL B C 1
ATOM 3505 O O . VAL B 1 187 ? 12.68 -8.656 -6.41 1 98.31 187 VAL B O 1
ATOM 3508 N N . SER B 1 188 ? 14.398 -9.859 -7.059 1 98.19 188 SER B N 1
ATOM 3509 C CA . SER B 1 188 ? 14.914 -8.891 -8.016 1 98.19 188 SER B CA 1
ATOM 3510 C C . SER B 1 188 ? 13.914 -8.633 -9.141 1 98.19 188 SER B C 1
ATOM 3512 O O . SER B 1 188 ? 13.805 -7.512 -9.633 1 98.19 188 SER B O 1
ATOM 3514 N N . ASN B 1 189 ? 13.172 -9.664 -9.523 1 98.38 189 ASN B N 1
ATOM 3515 C CA . ASN B 1 189 ? 12.25 -9.508 -10.641 1 98.38 189 ASN B CA 1
ATOM 3516 C C . ASN B 1 189 ? 11.109 -8.555 -10.297 1 98.38 189 ASN B C 1
ATOM 3518 O O . ASN B 1 189 ? 10.414 -8.062 -11.195 1 98.38 189 ASN B O 1
ATOM 3522 N N . PHE B 1 190 ? 10.961 -8.266 -9.031 1 98.62 190 PHE B N 1
ATOM 3523 C CA . PHE B 1 190 ? 9.898 -7.355 -8.633 1 98.62 190 PHE B CA 1
ATOM 3524 C C . PHE B 1 190 ? 10.266 -5.914 -8.953 1 98.62 190 PHE B C 1
ATOM 3526 O O . PHE B 1 190 ? 9.445 -5.008 -8.805 1 98.62 190 PHE B O 1
ATOM 3533 N N . ARG B 1 191 ? 11.477 -5.711 -9.453 1 98 191 ARG B N 1
ATOM 3534 C CA . ARG B 1 191 ? 11.82 -4.402 -10 1 98 191 ARG B CA 1
ATOM 3535 C C . ARG B 1 191 ? 11 -4.105 -11.258 1 98 191 ARG B C 1
ATOM 3537 O O . ARG B 1 191 ? 10.742 -2.943 -11.57 1 98 191 ARG B O 1
ATOM 3544 N N . LYS B 1 192 ? 10.594 -5.223 -11.914 1 97.88 192 LYS B N 1
ATOM 3545 C CA . LYS B 1 192 ? 9.867 -5.043 -13.172 1 97.88 192 LYS B CA 1
ATOM 3546 C C . LYS B 1 192 ? 8.453 -5.598 -13.078 1 97.88 192 LYS B C 1
ATOM 3548 O O . LYS B 1 192 ? 7.605 -5.305 -13.922 1 97.88 192 LYS B O 1
ATOM 3553 N N . THR B 1 193 ? 8.172 -6.422 -12.094 1 98.5 193 THR B N 1
ATOM 3554 C CA . THR B 1 193 ? 6.832 -6.91 -11.797 1 98.5 193 THR B CA 1
ATOM 3555 C C . THR B 1 193 ? 6.258 -6.211 -10.57 1 98.5 193 THR B C 1
ATOM 3557 O O . THR B 1 193 ? 6.766 -6.383 -9.461 1 98.5 193 THR B O 1
ATOM 3560 N N . HIS B 1 194 ? 5.219 -5.449 -10.727 1 98.25 194 HIS B N 1
ATOM 3561 C CA . HIS B 1 194 ? 4.637 -4.734 -9.602 1 98.25 194 HIS B CA 1
ATOM 3562 C C . HIS B 1 194 ? 3.873 -5.688 -8.68 1 98.25 194 HIS B C 1
ATOM 3564 O O . HIS B 1 194 ? 3.033 -6.461 -9.141 1 98.25 194 HIS B O 1
ATOM 3570 N N . LEU B 1 195 ? 4.133 -5.598 -7.445 1 98.81 195 LEU B N 1
ATOM 3571 C CA . LEU B 1 195 ? 3.555 -6.523 -6.48 1 98.81 195 LEU B CA 1
ATOM 3572 C C . LEU B 1 195 ? 2.535 -5.82 -5.59 1 98.81 195 LEU B C 1
ATOM 3574 O O . LEU B 1 195 ? 2.791 -4.723 -5.094 1 98.81 195 LEU B O 1
ATOM 3578 N N . LEU B 1 196 ? 1.381 -6.391 -5.441 1 98.81 196 LEU B N 1
ATOM 3579 C CA . LEU B 1 196 ? 0.462 -6.113 -4.344 1 98.81 196 LEU B CA 1
ATOM 3580 C C . LEU B 1 196 ? 0.424 -7.281 -3.361 1 98.81 196 LEU B C 1
ATOM 3582 O O . LEU B 1 196 ? -0.042 -8.367 -3.701 1 98.81 196 LEU B O 1
ATOM 3586 N N . LEU B 1 197 ? 0.986 -7.066 -2.225 1 98.88 197 LEU B N 1
ATOM 3587 C CA . LEU B 1 197 ? 0.976 -8.039 -1.141 1 98.88 197 LEU B CA 1
ATOM 3588 C C . LEU B 1 197 ? -0.155 -7.754 -0.159 1 98.88 197 LEU B C 1
ATOM 3590 O O . LEU B 1 197 ? -0.272 -6.637 0.348 1 98.88 197 LEU B O 1
ATOM 3594 N N . VAL B 1 198 ? -1.023 -8.766 0.091 1 98.5 198 VAL B N 1
ATOM 3595 C CA . VAL B 1 198 ? -2.189 -8.594 0.951 1 98.5 198 VAL B CA 1
ATOM 3596 C C . VAL B 1 198 ? -2.15 -9.609 2.092 1 98.5 198 VAL B C 1
ATOM 3598 O O . VAL B 1 198 ? -1.833 -10.781 1.876 1 98.5 198 VAL B O 1
ATOM 3601 N N . HIS B 1 199 ? -2.516 -9.164 3.305 1 98.5 199 HIS B N 1
ATOM 3602 C CA . HIS B 1 199 ? -2.477 -10.117 4.41 1 98.5 199 HIS B CA 1
ATOM 3603 C C . HIS B 1 199 ? -3.35 -9.648 5.57 1 98.5 199 HIS B C 1
ATOM 3605 O O . HIS B 1 199 ? -3.377 -8.461 5.895 1 98.5 199 HIS B O 1
ATOM 3611 N N . GLY B 1 200 ? -4.078 -10.547 6.18 1 97.56 200 GLY B N 1
ATOM 3612 C CA . GLY B 1 200 ? -4.703 -10.289 7.469 1 97.56 200 GLY B CA 1
ATOM 3613 C C . GLY B 1 200 ? -3.736 -10.414 8.633 1 97.56 200 GLY B C 1
ATOM 3614 O O . GLY B 1 200 ? -3.01 -11.406 8.742 1 97.56 200 GLY B O 1
ATOM 3615 N N . MET B 1 201 ? -3.77 -9.508 9.547 1 96.38 201 MET B N 1
ATOM 3616 C CA . MET B 1 201 ? -2.746 -9.461 10.594 1 96.38 201 MET B CA 1
ATOM 3617 C C . MET B 1 201 ? -3.033 -10.484 11.688 1 96.38 201 MET B C 1
ATOM 3619 O O . MET B 1 201 ? -2.15 -10.812 12.477 1 96.38 201 MET B O 1
ATOM 3623 N N . TYR B 1 202 ? -4.23 -10.992 11.75 1 95.81 202 TYR B N 1
ATOM 3624 C CA . TYR B 1 202 ? -4.586 -12.008 12.727 1 95.81 202 TYR B CA 1
ATOM 3625 C C . TYR B 1 202 ? -4.773 -13.367 12.062 1 95.81 202 TYR B C 1
ATOM 3627 O O . TYR B 1 202 ? -5.59 -14.18 12.508 1 95.81 202 TYR B O 1
ATOM 3635 N N . ASP B 1 203 ? -4.102 -13.602 10.969 1 95.19 203 ASP B N 1
ATOM 3636 C CA . ASP B 1 203 ? -4.117 -14.859 10.242 1 95.19 203 ASP B CA 1
ATOM 3637 C C . ASP B 1 203 ? -3.484 -15.984 11.062 1 95.19 203 ASP B C 1
ATOM 3639 O O . ASP B 1 203 ? -2.287 -15.945 11.352 1 95.19 203 ASP B O 1
ATOM 3643 N N . ASP B 1 204 ? -4.281 -16.938 11.391 1 92.88 204 ASP B N 1
ATOM 3644 C CA . ASP B 1 204 ? -3.775 -18.031 12.219 1 92.88 204 ASP B CA 1
ATOM 3645 C C . ASP B 1 204 ? -3.385 -19.234 11.359 1 92.88 204 ASP B C 1
ATOM 3647 O O . ASP B 1 204 ? -2.871 -20.219 11.875 1 92.88 204 ASP B O 1
ATOM 3651 N N . ASN B 1 205 ? -3.67 -19.156 10.078 1 91.62 205 ASN B N 1
ATOM 3652 C CA . ASN B 1 205 ? -3.242 -20.188 9.156 1 91.62 205 ASN B CA 1
ATOM 3653 C C . ASN B 1 205 ? -1.848 -19.922 8.602 1 91.62 205 ASN B C 1
ATOM 3655 O O . ASN B 1 205 ? -0.97 -20.781 8.664 1 91.62 205 ASN B O 1
ATOM 3659 N N . VAL B 1 206 ? -1.653 -18.812 7.992 1 95.38 206 VAL B N 1
ATOM 3660 C CA . VAL B 1 206 ? -0.349 -18.281 7.617 1 95.38 206 VAL B CA 1
ATOM 3661 C C . VAL B 1 206 ? -0.071 -17 8.406 1 95.38 206 VAL B C 1
ATOM 3663 O O . VAL B 1 206 ? -0.61 -15.938 8.078 1 95.38 206 VAL B O 1
ATOM 3666 N N . HIS B 1 207 ? 0.782 -17.109 9.312 1 96.88 207 HIS B N 1
ATOM 3667 C CA . HIS B 1 207 ? 1.045 -15.969 10.172 1 96.88 207 HIS B CA 1
ATOM 3668 C C . HIS B 1 207 ? 1.604 -14.797 9.367 1 96.88 207 HIS B C 1
ATOM 3670 O O . HIS B 1 207 ? 2.365 -15 8.422 1 96.88 207 HIS B O 1
ATOM 3676 N N . PHE B 1 208 ? 1.301 -13.617 9.812 1 97.25 208 PHE B N 1
ATOM 3677 C CA . PHE B 1 208 ? 1.707 -12.398 9.133 1 97.25 208 PHE B CA 1
ATOM 3678 C C . PHE B 1 208 ? 3.225 -12.32 9.008 1 97.25 208 PHE B C 1
ATOM 3680 O O . PHE B 1 208 ? 3.748 -11.617 8.148 1 97.25 208 PHE B O 1
ATOM 3687 N N . GLN B 1 209 ? 3.953 -12.992 9.852 1 96.81 209 GLN B N 1
ATOM 3688 C CA . GLN B 1 209 ? 5.41 -13.039 9.805 1 96.81 209 GLN B CA 1
ATOM 3689 C C . GLN B 1 209 ? 5.902 -13.383 8.398 1 96.81 209 GLN B C 1
ATOM 3691 O O . GLN B 1 209 ? 6.945 -12.891 7.965 1 96.81 209 GLN B O 1
ATOM 3696 N N . HIS B 1 210 ? 5.207 -14.172 7.719 1 97.88 210 HIS B N 1
ATOM 3697 C CA . HIS B 1 210 ? 5.598 -14.555 6.363 1 97.88 210 HIS B CA 1
ATOM 3698 C C . HIS B 1 210 ? 5.598 -13.344 5.434 1 97.88 210 HIS B C 1
ATOM 3700 O O . HIS B 1 210 ? 6.566 -13.117 4.703 1 97.88 210 HIS B O 1
ATOM 3706 N N . SER B 1 211 ? 4.535 -12.578 5.457 1 98.44 211 SER B N 1
ATOM 3707 C CA . SER B 1 211 ? 4.492 -11.344 4.676 1 98.44 211 SER B CA 1
ATOM 3708 C C . SER B 1 211 ? 5.531 -10.344 5.168 1 98.44 211 SER B C 1
ATOM 3710 O O . SER B 1 211 ? 6.137 -9.625 4.367 1 98.44 211 SER B O 1
ATOM 3712 N N . ALA B 1 212 ? 5.777 -10.312 6.465 1 98.12 212 ALA B N 1
ATOM 3713 C CA . ALA B 1 212 ? 6.773 -9.406 7.031 1 98.12 212 ALA B CA 1
ATOM 3714 C C . ALA B 1 212 ? 8.164 -9.688 6.469 1 98.12 212 ALA B C 1
ATOM 3716 O O . ALA B 1 212 ? 8.914 -8.766 6.148 1 98.12 212 ALA B O 1
ATOM 3717 N N . LEU B 1 213 ? 8.484 -10.93 6.316 1 97.94 213 LEU B N 1
ATOM 3718 C CA . LEU B 1 213 ? 9.773 -11.328 5.762 1 97.94 213 LEU B CA 1
ATOM 3719 C C . LEU B 1 213 ? 9.914 -10.852 4.32 1 97.94 213 LEU B C 1
ATOM 3721 O O . LEU B 1 213 ? 10.969 -10.336 3.932 1 97.94 213 LEU B O 1
ATOM 3725 N N . LEU B 1 214 ? 8.875 -11.047 3.568 1 98.62 214 LEU B N 1
ATOM 3726 C CA . LEU B 1 214 ? 8.906 -10.633 2.172 1 98.62 214 LEU B CA 1
ATOM 3727 C C . LEU B 1 214 ? 8.992 -9.109 2.062 1 98.62 214 LEU B C 1
ATOM 3729 O O . LEU B 1 214 ? 9.75 -8.586 1.245 1 98.62 214 LEU B O 1
ATOM 3733 N N . ILE B 1 215 ? 8.25 -8.383 2.879 1 98.56 215 ILE B N 1
ATOM 3734 C CA . ILE B 1 215 ? 8.281 -6.926 2.922 1 98.56 215 ILE B CA 1
ATOM 3735 C C . ILE B 1 215 ? 9.703 -6.445 3.197 1 98.56 215 ILE B C 1
ATOM 3737 O O . ILE B 1 215 ? 10.219 -5.586 2.482 1 98.56 215 ILE B O 1
ATOM 3741 N N . GLU B 1 216 ? 10.32 -7.012 4.141 1 98 216 GLU B N 1
ATOM 3742 C CA . GLU B 1 216 ? 11.672 -6.605 4.512 1 98 216 GLU B CA 1
ATOM 3743 C C . GLU B 1 216 ? 12.656 -6.863 3.373 1 98 216 GLU B C 1
ATOM 3745 O O . GLU B 1 216 ? 13.523 -6.027 3.092 1 98 216 GLU B O 1
ATOM 3750 N N . ALA B 1 217 ? 12.523 -8.008 2.762 1 98.31 217 ALA B N 1
ATOM 3751 C CA . ALA B 1 217 ? 13.406 -8.336 1.646 1 98.31 217 ALA B CA 1
ATOM 3752 C C . ALA B 1 217 ? 13.273 -7.305 0.525 1 98.31 217 ALA B C 1
ATOM 3754 O O . ALA B 1 217 ? 14.281 -6.852 -0.031 1 98.31 217 ALA B O 1
ATOM 3755 N N . LEU B 1 218 ? 12.078 -6.949 0.189 1 98.62 218 LEU B N 1
ATOM 3756 C CA . LEU B 1 218 ? 11.82 -5.965 -0.857 1 98.62 218 LEU B CA 1
ATOM 3757 C C . LEU B 1 218 ? 12.375 -4.598 -0.465 1 98.62 218 LEU B C 1
ATOM 3759 O O . LEU B 1 218 ? 13.008 -3.924 -1.278 1 98.62 218 LEU B O 1
ATOM 3763 N N . GLN B 1 219 ? 12.172 -4.207 0.774 1 98.19 219 GLN B N 1
ATOM 3764 C CA . GLN B 1 219 ? 12.625 -2.914 1.272 1 98.19 219 GLN B CA 1
ATOM 3765 C C . GLN B 1 219 ? 14.1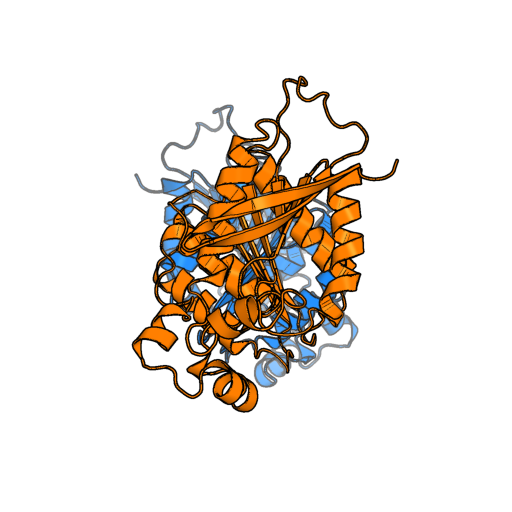48 -2.848 1.317 1 98.19 219 GLN B C 1
ATOM 3767 O O . GLN B 1 219 ? 14.742 -1.829 0.959 1 98.19 219 GLN B O 1
ATOM 3772 N N . GLN B 1 220 ? 14.75 -3.941 1.715 1 97.06 220 GLN B N 1
ATOM 3773 C CA . GLN B 1 220 ? 16.203 -4 1.776 1 97.06 220 GLN B CA 1
ATOM 3774 C C . GLN B 1 220 ? 16.828 -3.855 0.387 1 97.06 220 GLN B C 1
ATOM 3776 O O . GLN B 1 220 ? 17.938 -3.357 0.247 1 97.06 220 GLN B O 1
ATOM 3781 N N . ASN B 1 221 ? 16.078 -4.23 -0.595 1 97.75 221 ASN B N 1
ATOM 3782 C CA . ASN B 1 221 ? 16.562 -4.129 -1.97 1 97.75 221 ASN B CA 1
ATOM 3783 C C . ASN B 1 221 ? 16.031 -2.873 -2.656 1 97.75 221 ASN B C 1
ATOM 3785 O O . ASN B 1 221 ? 16.141 -2.73 -3.875 1 97.75 221 ASN B O 1
ATOM 3789 N N . ASP B 1 222 ? 15.359 -1.979 -1.912 1 97.69 222 ASP B N 1
ATOM 3790 C CA . ASP B 1 222 ? 14.812 -0.708 -2.381 1 97.69 222 ASP B CA 1
ATOM 3791 C C . ASP B 1 222 ? 13.883 -0.916 -3.57 1 97.69 222 ASP B C 1
ATOM 3793 O O . ASP B 1 222 ? 13.977 -0.211 -4.578 1 97.69 222 ASP B O 1
ATOM 3797 N N . ILE B 1 223 ? 13.117 -1.968 -3.48 1 98.38 223 ILE B N 1
ATOM 3798 C CA . ILE B 1 223 ? 12.133 -2.279 -4.508 1 98.38 223 ILE B CA 1
ATOM 3799 C C . ILE B 1 223 ? 10.773 -1.703 -4.105 1 98.38 223 ILE B C 1
ATOM 3801 O O . ILE B 1 223 ? 10.336 -1.862 -2.965 1 98.38 223 ILE B O 1
ATOM 3805 N N . ASP B 1 224 ? 10.156 -0.971 -5.027 1 97.75 224 ASP B N 1
ATOM 3806 C CA . ASP B 1 224 ? 8.82 -0.426 -4.801 1 97.75 224 ASP B CA 1
ATOM 3807 C C . ASP B 1 224 ? 7.75 -1.505 -4.961 1 97.75 224 ASP B C 1
ATOM 3809 O O . ASP B 1 224 ? 7.824 -2.324 -5.879 1 97.75 224 ASP B O 1
ATOM 3813 N N . PHE B 1 225 ? 6.824 -1.545 -4.047 1 98.44 225 PHE B N 1
ATOM 3814 C CA . PHE B 1 225 ? 5.699 -2.469 -4.062 1 98.44 225 PHE B CA 1
ATOM 3815 C C . PHE B 1 225 ? 4.516 -1.895 -3.293 1 98.44 225 PHE B C 1
ATOM 3817 O O . PHE B 1 225 ? 4.641 -0.864 -2.627 1 98.44 225 PHE B O 1
ATOM 3824 N N . ASP B 1 226 ? 3.377 -2.518 -3.473 1 98.31 226 ASP B N 1
ATOM 3825 C CA . ASP B 1 226 ? 2.188 -2.172 -2.699 1 98.31 226 ASP B CA 1
ATOM 3826 C C . ASP B 1 226 ? 1.848 -3.27 -1.693 1 98.31 226 ASP B C 1
ATOM 3828 O O . ASP B 1 226 ? 2.068 -4.453 -1.96 1 98.31 226 ASP B O 1
ATOM 3832 N N . VAL B 1 227 ? 1.366 -2.816 -0.58 1 98.56 227 VAL B N 1
ATOM 3833 C CA . VAL B 1 227 ? 0.899 -3.736 0.452 1 98.56 227 VAL B CA 1
ATOM 3834 C C . VAL B 1 227 ? -0.458 -3.275 0.978 1 98.56 227 VAL B C 1
ATOM 3836 O O . VAL B 1 227 ? -0.767 -2.082 0.959 1 98.56 227 VAL B O 1
ATOM 3839 N N . MET B 1 228 ? -1.294 -4.172 1.292 1 98.69 228 MET B N 1
ATOM 3840 C CA . MET B 1 228 ? -2.535 -3.906 2.012 1 98.69 228 MET B CA 1
ATOM 3841 C C . MET B 1 228 ? -2.725 -4.895 3.156 1 98.69 228 MET B C 1
ATOM 3843 O O . MET B 1 228 ? -2.795 -6.105 2.93 1 98.69 228 MET B O 1
ATOM 3847 N N . ILE B 1 229 ? -2.766 -4.332 4.336 1 98.38 229 ILE B N 1
ATOM 3848 C CA . ILE B 1 229 ? -2.959 -5.191 5.5 1 98.38 229 ILE B CA 1
ATOM 3849 C C . ILE B 1 229 ? -4.359 -4.98 6.07 1 98.38 229 ILE B C 1
ATOM 3851 O O . ILE B 1 229 ? -4.914 -3.883 5.973 1 98.38 229 ILE B O 1
ATOM 3855 N N . TYR B 1 230 ? -4.918 -5.977 6.625 1 98.06 230 TYR B N 1
ATOM 3856 C CA . TYR B 1 230 ? -6.223 -5.949 7.273 1 98.06 230 TYR B CA 1
ATOM 3857 C C . TYR B 1 230 ? -6.105 -6.281 8.758 1 98.06 230 TYR B C 1
ATOM 3859 O O . TYR B 1 230 ? -6.02 -7.449 9.133 1 98.06 230 TYR B O 1
ATOM 3867 N N . PRO B 1 231 ? -6.23 -5.145 9.484 1 95.88 231 PRO B N 1
ATOM 3868 C CA . PRO B 1 231 ? -6.129 -5.375 10.93 1 95.88 231 PRO B CA 1
ATOM 3869 C C . PRO B 1 231 ? -7.27 -6.238 11.469 1 95.88 231 PRO B C 1
ATOM 3871 O O . PRO B 1 231 ? -8.406 -6.117 11.016 1 95.88 231 PRO B O 1
ATOM 3874 N N . ASN B 1 232 ? -7.105 -7.125 12.328 1 92.88 232 ASN B N 1
ATOM 3875 C CA . ASN B 1 232 ? -8.055 -7.973 13.039 1 92.88 232 ASN B CA 1
ATOM 3876 C C . ASN B 1 232 ? -8.727 -8.969 12.102 1 92.88 232 ASN B C 1
ATOM 3878 O O . ASN B 1 232 ? -9.844 -9.414 12.359 1 92.88 232 ASN B O 1
ATOM 3882 N N . GLN B 1 233 ? -8.109 -9.18 10.953 1 94 233 GLN B N 1
ATOM 3883 C CA . GLN B 1 233 ? -8.656 -10.156 10.016 1 94 233 GLN B CA 1
ATOM 3884 C C . GLN B 1 233 ? -7.809 -11.422 9.992 1 94 233 GLN B C 1
ATOM 3886 O O . GLN B 1 233 ? -6.586 -11.359 10.109 1 94 233 GLN B O 1
ATOM 3891 N N . ASP B 1 234 ? -8.539 -12.492 9.805 1 93.5 234 ASP B N 1
ATOM 3892 C CA . ASP B 1 234 ? -7.863 -13.781 9.695 1 93.5 234 ASP B CA 1
ATOM 3893 C C . ASP B 1 234 ? -7.578 -14.133 8.234 1 93.5 234 ASP B C 1
ATOM 3895 O O . ASP B 1 234 ? -7.508 -13.242 7.383 1 93.5 234 ASP B O 1
ATOM 3899 N N . HIS B 1 235 ? -7.336 -15.383 7.996 1 91.19 235 HIS B N 1
ATOM 3900 C CA . HIS B 1 235 ? -6.879 -15.875 6.703 1 91.19 235 HIS B CA 1
ATOM 3901 C C . HIS B 1 235 ? -7.906 -15.594 5.609 1 91.19 235 HIS B C 1
ATOM 3903 O O . HIS B 1 235 ? -7.551 -15.453 4.438 1 91.19 235 HIS B O 1
ATOM 3909 N N . ALA B 1 236 ? -9.117 -15.477 5.906 1 88.12 236 ALA B N 1
ATOM 3910 C CA . ALA B 1 236 ? -10.203 -15.32 4.941 1 88.12 236 ALA B CA 1
ATOM 3911 C C . ALA B 1 236 ? -10.367 -13.859 4.535 1 88.12 236 ALA B C 1
ATOM 3913 O O . ALA B 1 236 ? -10.906 -13.562 3.467 1 88.12 236 ALA B O 1
ATOM 3914 N N . ILE B 1 237 ? -9.945 -12.883 5.387 1 90.19 237 ILE B N 1
ATOM 3915 C CA . ILE B 1 237 ? -10.078 -11.453 5.156 1 90.19 237 ILE B CA 1
ATOM 3916 C C . ILE B 1 237 ? -11.531 -11.117 4.816 1 90.19 237 ILE B C 1
ATOM 3918 O O . ILE B 1 237 ? -11.945 -11.234 3.66 1 90.19 237 ILE B O 1
ATOM 3922 N N . VAL B 1 238 ? -12.273 -10.594 5.668 1 84.44 238 VAL B N 1
ATOM 3923 C CA . VAL B 1 238 ? -13.727 -10.516 5.617 1 84.44 238 VAL B CA 1
ATOM 3924 C C . VAL B 1 238 ? -14.156 -9.281 4.828 1 84.44 238 VAL B C 1
ATOM 3926 O O . VAL B 1 238 ? -15.133 -9.312 4.082 1 84.44 238 VAL B O 1
ATOM 3929 N N . PRO B 1 239 ? -13.43 -8.141 4.992 1 82.12 239 PRO B N 1
ATOM 3930 C CA . PRO B 1 239 ? -13.844 -6.977 4.203 1 82.12 239 PRO B CA 1
ATOM 3931 C C . PRO B 1 239 ? -13.641 -7.176 2.703 1 82.12 239 PRO B C 1
ATOM 3933 O O . PRO B 1 239 ? -12.812 -6.496 2.092 1 82.12 239 PRO B O 1
ATOM 3936 N N . ARG B 1 240 ? -14.477 -7.867 2.125 1 86.69 240 ARG B N 1
ATOM 3937 C CA . ARG B 1 240 ? -14.305 -8.391 0.772 1 86.69 240 ARG B CA 1
ATOM 3938 C C . ARG B 1 240 ? -14.484 -7.285 -0.265 1 86.69 240 ARG B C 1
ATOM 3940 O O . ARG B 1 240 ? -13.773 -7.25 -1.27 1 86.69 240 ARG B O 1
ATOM 3947 N N . ASN B 1 241 ? -15.422 -6.449 0.038 1 91.5 241 ASN B N 1
ATOM 3948 C CA . ASN B 1 241 ? -15.641 -5.375 -0.925 1 91.5 241 ASN B CA 1
ATOM 3949 C C . ASN B 1 241 ? -14.391 -4.512 -1.096 1 91.5 241 ASN B C 1
ATOM 3951 O O . ASN B 1 241 ? -13.961 -4.254 -2.221 1 91.5 241 ASN B O 1
ATOM 3955 N N . HIS B 1 242 ? -13.859 -4.129 0.02 1 96.19 242 HIS B N 1
ATOM 3956 C CA . HIS B 1 242 ? -12.656 -3.307 -0.066 1 96.19 242 HIS B CA 1
ATOM 3957 C C . HIS B 1 242 ? -11.523 -4.07 -0.734 1 96.19 242 HIS B C 1
ATOM 3959 O O . HIS B 1 242 ? -10.805 -3.516 -1.575 1 96.19 242 HIS B O 1
ATOM 3965 N N . LEU B 1 243 ? -11.328 -5.285 -0.328 1 95.88 243 LEU B N 1
ATOM 3966 C CA . LEU B 1 243 ? -10.266 -6.109 -0.893 1 95.88 243 LEU B CA 1
ATOM 3967 C C . LEU B 1 243 ? -10.414 -6.23 -2.406 1 95.88 243 LEU B C 1
ATOM 3969 O O . LEU B 1 243 ? -9.453 -6.027 -3.148 1 95.88 243 LEU B O 1
ATOM 3973 N N . TYR B 1 244 ? -11.625 -6.52 -2.891 1 94.31 244 TYR B N 1
ATOM 3974 C CA . TYR B 1 244 ? -11.891 -6.672 -4.316 1 94.31 244 TYR B CA 1
ATOM 3975 C C . TYR B 1 244 ? -11.625 -5.371 -5.062 1 94.31 244 TYR B C 1
ATOM 3977 O O . TYR B 1 244 ? -11.031 -5.375 -6.145 1 94.31 244 TYR B O 1
ATOM 3985 N N . HIS B 1 245 ? -12.07 -4.332 -4.473 1 96.38 245 HIS B N 1
ATOM 3986 C CA . HIS B 1 245 ? -11.875 -3.041 -5.125 1 96.38 245 HIS B CA 1
ATOM 3987 C C . HIS B 1 245 ? -10.398 -2.67 -5.176 1 96.38 245 HIS B C 1
ATOM 3989 O O . HIS B 1 245 ? -9.922 -2.133 -6.176 1 96.38 245 HIS B O 1
ATOM 3995 N N . LYS B 1 246 ? -9.672 -2.98 -4.066 1 97.56 246 LYS B N 1
ATOM 3996 C CA . LYS B 1 246 ? -8.234 -2.715 -4.031 1 97.56 246 LYS B CA 1
ATOM 3997 C C . LYS B 1 246 ? -7.5 -3.518 -5.102 1 97.56 246 LYS B C 1
ATOM 3999 O O . LYS B 1 246 ? -6.691 -2.967 -5.852 1 97.56 246 LYS B O 1
ATOM 4004 N N . MET B 1 247 ? -7.805 -4.777 -5.191 1 97.31 247 MET B N 1
ATOM 4005 C CA . MET B 1 247 ? -7.18 -5.641 -6.191 1 97.31 247 MET B CA 1
ATOM 4006 C C . MET B 1 247 ? -7.543 -5.191 -7.602 1 97.31 247 MET B C 1
ATOM 4008 O O . MET B 1 247 ? -6.691 -5.188 -8.492 1 97.31 247 MET B O 1
ATOM 4012 N N . THR B 1 248 ? -8.805 -4.801 -7.82 1 97.06 248 THR B N 1
ATOM 4013 C CA . THR B 1 248 ? -9.258 -4.363 -9.133 1 97.06 248 THR B CA 1
ATOM 4014 C C . THR B 1 248 ? -8.539 -3.08 -9.555 1 97.06 248 THR B C 1
ATOM 4016 O O . THR B 1 248 ? -8.078 -2.963 -10.695 1 97.06 248 THR B O 1
ATOM 4019 N N . SER B 1 249 ? -8.461 -2.148 -8.625 1 96.62 249 SER B N 1
ATOM 4020 C CA . SER B 1 249 ? -7.746 -0.908 -8.922 1 96.62 249 SER B CA 1
ATOM 4021 C C . SER B 1 249 ? -6.297 -1.181 -9.312 1 96.62 249 SER B C 1
ATOM 4023 O O . SER B 1 249 ? -5.773 -0.568 -10.242 1 96.62 249 SER B O 1
ATOM 4025 N N . PHE B 1 250 ? -5.695 -2.057 -8.625 1 97.75 250 PHE B N 1
ATOM 4026 C CA . PHE B 1 250 ? -4.324 -2.461 -8.906 1 97.75 250 PHE B CA 1
ATOM 4027 C C . PHE B 1 250 ? -4.211 -3.066 -10.297 1 97.75 250 PHE B C 1
ATOM 4029 O O . PHE B 1 250 ? -3.342 -2.68 -11.078 1 97.75 250 PHE B O 1
ATOM 4036 N N . LEU B 1 251 ? -5.117 -3.971 -10.633 1 97.62 251 LEU B N 1
ATOM 4037 C CA . LEU B 1 251 ? -5.113 -4.641 -11.93 1 97.62 251 LEU B CA 1
ATOM 4038 C C . LEU B 1 251 ? -5.41 -3.652 -13.047 1 97.62 251 LEU B C 1
ATOM 4040 O O . LEU B 1 251 ? -4.836 -3.752 -14.141 1 97.62 251 LEU B O 1
ATOM 4044 N N . ASP B 1 252 ? -6.277 -2.703 -12.812 1 96.12 252 ASP B N 1
ATOM 4045 C CA . ASP B 1 252 ? -6.598 -1.682 -13.805 1 96.12 252 ASP B CA 1
ATOM 4046 C C . ASP B 1 252 ? -5.363 -0.854 -14.164 1 96.12 252 ASP B C 1
ATOM 4048 O O . ASP B 1 252 ? -5.141 -0.532 -15.328 1 96.12 252 ASP B O 1
ATOM 4052 N N . ARG B 1 253 ? -4.633 -0.562 -13.141 1 93.69 253 ARG B N 1
ATOM 4053 C CA . ARG B 1 253 ? -3.412 0.199 -13.375 1 93.69 253 ARG B CA 1
ATOM 4054 C C . ARG B 1 253 ? -2.414 -0.608 -14.203 1 93.69 253 ARG B C 1
ATOM 4056 O O . ARG B 1 253 ? -1.731 -0.061 -15.07 1 93.69 253 ARG B O 1
ATOM 4063 N N . CYS B 1 254 ? -2.354 -1.891 -13.93 1 92 254 CYS B N 1
ATOM 4064 C CA . CYS B 1 254 ? -1.441 -2.779 -14.641 1 92 254 CYS B CA 1
ATOM 4065 C C . CYS B 1 254 ? -1.868 -2.945 -16.094 1 92 254 CYS B C 1
ATOM 4067 O O . CYS B 1 254 ? -1.027 -3.133 -16.984 1 92 254 CYS B O 1
ATOM 4069 N N . ALA B 1 255 ? -3.141 -2.857 -16.328 1 92.12 255 ALA B N 1
ATOM 4070 C CA . ALA B 1 255 ? -3.689 -3.117 -17.656 1 92.12 255 ALA B CA 1
ATOM 4071 C C . ALA B 1 255 ? -3.582 -1.883 -18.531 1 92.12 255 ALA B C 1
ATOM 4073 O O . ALA B 1 255 ? -3.738 -1.973 -19.766 1 92.12 255 ALA B O 1
ATOM 4074 N N . LYS B 1 256 ? -3.375 -0.635 -18.047 1 84.12 256 LYS B N 1
ATOM 4075 C CA . LYS B 1 256 ? -3.283 0.595 -18.828 1 84.12 256 LYS B CA 1
ATOM 4076 C C . LYS B 1 256 ? -1.919 0.722 -19.5 1 84.12 256 LYS B C 1
ATOM 4078 O O . LYS B 1 256 ? -1.782 1.399 -20.516 1 84.12 256 LYS B O 1
ATOM 4083 N N . HIS B 1 257 ? -0.899 0.254 -19.016 1 65.81 257 HIS B N 1
ATOM 4084 C CA . HIS B 1 257 ? 0.43 0.459 -19.578 1 65.81 257 HIS B CA 1
ATOM 4085 C C . HIS B 1 257 ? 1.056 -0.863 -20.016 1 65.81 257 HIS B C 1
ATOM 4087 O O . HIS B 1 257 ? 0.826 -1.898 -19.375 1 65.81 257 HIS B O 1
#